Protein AF-F9ZFQ8-F1 (afdb_monomer_lite)

Secondary structure (DSSP, 8-state):
----SS--SPP-PPP--TTSGGGG-HHHHHHHHHHHHHHHHHH-TTTTT-THHHHHHHHHHTSTTSSGGGS-GGGHHHHHHH-----HHHHHT-TT-TTSTT---HHHHHHHHHHHHHHHH---HHHHHHT-HHHHHHHHTSTTHHHHHHHHHH-HHHHHHHHHHH-B-TTPPPPPPPSS-STTT------S-----SSS-SSEEE---HHHHHT-THHHHHHHHHHHHTT--EEE-SS----SHHHHTTT-HHHHHHHHHHHHHHHHHHHHTTPEEE-SSHHHHHIIIIIHHHH-TT-HHHHHHHHHEE-HHHHHHHHHHTT-S--------EEEEEE--HHHHTTT--SHHHHHHTTSTTEEEEEE-S--S-TTTTTTBHHHHHHHHHHHHHHHHHHHTT--SEEE-S-HHHHHHHHHHH-S-SSEE--HHHHHHHHTT----------------------------STTS--HHHHHHHHHHHHHHHHHHHTTTEEEETTTEEEEE--HHHHHHHHHHHHHHHT--SHHHHHHHHHHHGGGS--BSEEEEEEEE--SSHHHHHHHHHHTTT-GGGEEEEETTSPPEE-EE-TTS---BTTB--SEEEEEEE--HHHHHHHHTT--EEEEEEETTEEEEESS--HHHHHHHGGGBPP-

pLDDT: mean 89.86, std 13.85, range [22.95, 98.81]

Foldseek 3Di:
DPPDPFDPDAFDDAFDVCVDPCLLVPVSLLVLLLLQLQVCLVVVFCVLAWPLSVQSQVQLCVFPVSGSVRHDSVCNVVSLLRDQLLCCCVRPTDRQDPVHPSNDDPSVSSLSVLQSVCVVPNDDPLLCQLLQLQVCLVQCLDPPSLVVVVVLLVDLVSLVVCCVPRQQHSLDNDFRWDNQFQVVVPDFAQPFDQDDFPQAGSAAEEPCASCCRTGVVLLVNLLRLQCVLLRHGYDYQPDADHCCSSVSSNSVVVVNVVRCVRHLVSLLVCLVVRHQYEDLALSSLLSQQPVVCSNCVPPPSSVSSNVSYDYSLLNLQSCVVSVSRDLPFDDEQAEEEEEEESSNVVSVSPPRLCVVNVSQPNYHYQYDYGHLLCNSSQCSGNVRVVSSLVRNLVVLVSSPPPQGQAYEYSHLSSLVSSCSSVDDGNHYYDYSSQVVSVRNVHDRDDDDDDDDDDDDDDDDDDDDDDADDPVVADALVRCVVCVVVLVVVLVVLQVLQWDDFPDFKIKGWDAPSNLSNVLNVVCNVVVPGDSVVSVVSSVVSRVSHQPQFKIKIKMAGHDPDVVVVQVVQQVCPCQQQQKWKDWAPDDIFGWDKDPPHDQDDNRGGDRIIMTMTGHDPVSLVSLVVPTFMKIWTDTPVDTGIDRGDDPSSSVSRNVSHDDD

Radius of gyration: 28.43 Å; chains: 1; bounding box: 69×81×68 Å

Structure (mmCIF, N/CA/C/O backbone):
data_AF-F9ZFQ8-F1
#
_entry.id   AF-F9ZFQ8-F1
#
loop_
_atom_site.group_PDB
_atom_site.id
_atom_site.type_symbol
_atom_site.label_atom_id
_atom_site.label_alt_id
_atom_site.label_comp_id
_atom_site.label_asym_id
_atom_site.label_entity_id
_atom_site.label_seq_id
_atom_site.pdbx_PDB_ins_code
_atom_site.Cartn_x
_atom_site.Cartn_y
_atom_site.Cartn_z
_atom_site.occupancy
_atom_site.B_iso_or_equiv
_atom_site.auth_seq_id
_atom_site.auth_comp_id
_atom_site.auth_asym_id
_atom_site.auth_atom_id
_atom_site.pdbx_PDB_model_num
ATOM 1 N N . MET A 1 1 ? 38.641 0.923 3.100 1.00 37.28 1 MET A N 1
ATOM 2 C CA . MET A 1 1 ? 37.354 0.838 3.830 1.00 37.28 1 MET A CA 1
ATOM 3 C C . MET A 1 1 ? 36.728 -0.506 3.502 1.00 37.28 1 MET A C 1
ATOM 5 O O . MET A 1 1 ? 36.969 -0.990 2.404 1.00 37.28 1 MET A O 1
ATOM 9 N N . THR A 1 2 ? 35.998 -1.144 4.419 1.00 30.94 2 THR A N 1
ATOM 10 C CA . THR A 1 2 ? 35.294 -2.396 4.097 1.00 30.94 2 THR A CA 1
ATOM 11 C C . THR A 1 2 ? 34.069 -2.077 3.249 1.00 30.94 2 THR A C 1
ATOM 13 O O . THR A 1 2 ? 33.083 -1.581 3.793 1.00 30.94 2 THR A O 1
ATOM 16 N N . THR A 1 3 ? 34.126 -2.362 1.950 1.00 38.19 3 THR A N 1
ATOM 17 C CA . THR A 1 3 ? 32.969 -2.360 1.048 1.00 38.19 3 THR A CA 1
ATOM 18 C C . THR A 1 3 ? 31.997 -3.455 1.487 1.00 38.19 3 THR A C 1
ATOM 20 O O . THR A 1 3 ? 32.109 -4.615 1.101 1.00 38.19 3 THR A O 1
ATOM 23 N N . ARG A 1 4 ? 31.077 -3.087 2.381 1.00 46.19 4 ARG A N 1
ATOM 24 C CA . ARG A 1 4 ? 29.916 -3.898 2.745 1.00 46.19 4 ARG A CA 1
ATOM 25 C C . ARG A 1 4 ? 28.801 -3.533 1.782 1.00 46.19 4 ARG A C 1
ATOM 27 O O . ARG A 1 4 ? 28.493 -2.356 1.629 1.00 46.19 4 ARG A O 1
ATOM 34 N N . GLU A 1 5 ? 28.227 -4.530 1.130 1.00 45.94 5 GLU A N 1
ATOM 35 C CA . GLU A 1 5 ? 27.135 -4.314 0.193 1.00 45.94 5 GLU A CA 1
ATOM 36 C C . GLU A 1 5 ? 25.827 -4.051 0.956 1.00 45.94 5 GLU A C 1
ATOM 38 O O . GLU A 1 5 ? 25.293 -4.939 1.624 1.00 45.94 5 GLU A O 1
ATOM 43 N N . GLY A 1 6 ? 25.327 -2.817 0.856 1.00 54.16 6 GLY A N 1
ATOM 44 C CA . GLY A 1 6 ? 24.083 -2.376 1.484 1.00 54.16 6 GLY A CA 1
ATOM 45 C C . GLY A 1 6 ? 24.229 -1.849 2.915 1.00 54.16 6 GLY A C 1
ATOM 46 O O . GLY A 1 6 ? 25.115 -2.237 3.679 1.00 54.16 6 GLY A O 1
ATOM 47 N N . SER A 1 7 ? 23.314 -0.952 3.290 1.00 55.06 7 SER A N 1
ATOM 48 C CA . SER A 1 7 ? 23.228 -0.422 4.650 1.00 55.06 7 SER A CA 1
ATOM 49 C C . SER A 1 7 ? 22.646 -1.453 5.624 1.00 55.06 7 SER A C 1
ATOM 51 O O . SER A 1 7 ? 21.620 -2.078 5.354 1.00 55.06 7 SER A O 1
ATOM 53 N N . LEU A 1 8 ? 23.287 -1.595 6.787 1.00 64.19 8 LEU A N 1
ATOM 54 C CA . LEU A 1 8 ? 22.731 -2.281 7.964 1.00 64.19 8 LEU A CA 1
ATOM 55 C C . LEU A 1 8 ? 22.103 -1.293 8.965 1.00 64.19 8 LEU A C 1
ATOM 57 O O . LEU A 1 8 ? 21.636 -1.706 10.026 1.00 64.19 8 LEU A O 1
ATOM 61 N N . GLU A 1 9 ? 22.138 0.002 8.659 1.00 72.06 9 GLU A N 1
ATOM 62 C CA . GLU A 1 9 ? 21.615 1.072 9.503 1.00 72.06 9 GLU A CA 1
ATOM 63 C C . GLU A 1 9 ? 20.139 1.341 9.184 1.00 72.06 9 GLU A C 1
ATOM 65 O O . GLU A 1 9 ? 19.658 1.049 8.088 1.00 72.06 9 GLU A O 1
ATOM 70 N N . ALA A 1 10 ? 19.405 1.902 10.147 1.00 79.94 10 ALA A N 1
ATOM 71 C CA . ALA A 1 10 ? 18.003 2.252 9.945 1.00 79.94 10 ALA A CA 1
ATOM 72 C C . ALA A 1 10 ? 17.863 3.307 8.822 1.00 79.94 10 ALA A C 1
ATOM 74 O O . ALA A 1 10 ? 18.568 4.321 8.875 1.00 79.94 10 ALA A O 1
ATOM 75 N N . PRO A 1 11 ? 16.955 3.115 7.842 1.00 85.31 11 PRO A N 1
ATOM 76 C CA . PRO A 1 11 ? 16.725 4.090 6.782 1.00 85.31 11 PRO A CA 1
ATOM 77 C C . PRO A 1 11 ? 16.375 5.474 7.332 1.00 85.31 11 PRO A C 1
ATOM 79 O O . PRO A 1 11 ? 15.509 5.612 8.199 1.00 85.31 11 PRO A O 1
ATOM 82 N N . LYS A 1 12 ? 17.012 6.510 6.788 1.00 87.62 12 LYS A N 1
ATOM 83 C CA . LYS A 1 12 ? 16.736 7.911 7.106 1.00 87.62 12 LYS A CA 1
ATOM 84 C C . LYS A 1 12 ? 16.174 8.608 5.872 1.00 87.62 12 LYS A C 1
ATOM 86 O O . LYS A 1 12 ? 16.855 8.699 4.858 1.00 87.62 12 LYS A O 1
ATOM 91 N N . ARG A 1 13 ? 14.951 9.139 5.955 1.00 90.62 13 ARG A N 1
ATOM 92 C CA . ARG A 1 13 ? 14.435 10.067 4.934 1.00 90.62 13 ARG A CA 1
ATOM 93 C C . ARG A 1 13 ? 14.976 11.474 5.163 1.00 90.62 13 ARG A C 1
ATOM 95 O O . ARG A 1 13 ? 15.171 11.901 6.303 1.00 90.62 13 ARG A O 1
ATOM 102 N N . HIS A 1 14 ? 15.205 12.183 4.065 1.00 94.12 14 HIS A N 1
ATOM 103 C CA . HIS A 1 14 ? 15.550 13.600 4.063 1.00 94.12 14 HIS A CA 1
ATOM 104 C C . HIS A 1 14 ? 14.298 14.442 3.779 1.00 94.12 14 HIS A C 1
ATOM 106 O O . HIS A 1 14 ? 13.440 13.986 3.022 1.00 94.12 14 HIS A O 1
ATOM 112 N N . PRO A 1 15 ? 14.179 15.655 4.351 1.00 96.94 15 PRO A N 1
ATOM 113 C CA . PRO A 1 15 ? 13.127 16.586 3.964 1.00 96.94 15 PRO A CA 1
ATOM 114 C C . PRO A 1 15 ? 13.184 16.932 2.473 1.00 96.94 15 PRO A C 1
ATOM 116 O O . PRO A 1 15 ? 14.251 16.948 1.858 1.00 96.94 15 PRO A O 1
ATOM 119 N N . ILE A 1 16 ? 12.023 17.232 1.904 1.00 96.81 16 ILE A N 1
ATOM 120 C CA . ILE A 1 16 ? 11.840 17.518 0.484 1.00 96.81 16 ILE A CA 1
ATOM 121 C C . ILE A 1 16 ? 11.893 19.037 0.299 1.00 96.81 16 ILE A C 1
ATOM 123 O O . ILE A 1 16 ? 10.961 19.743 0.682 1.00 96.81 16 ILE A O 1
ATOM 127 N N . ASP A 1 17 ? 12.953 19.548 -0.329 1.00 95.62 17 ASP A N 1
ATOM 128 C CA . ASP A 1 17 ? 13.157 20.988 -0.568 1.00 95.62 17 ASP A CA 1
ATOM 129 C C . ASP A 1 17 ? 12.294 21.537 -1.729 1.00 95.62 17 ASP A C 1
ATOM 131 O O . ASP A 1 17 ? 12.764 22.185 -2.661 1.00 95.62 17 ASP A O 1
ATOM 135 N N . TRP A 1 18 ? 10.989 21.259 -1.704 1.00 97.38 18 TRP A N 1
ATOM 136 C CA . TRP A 1 18 ? 10.051 21.580 -2.790 1.00 97.38 18 TRP A CA 1
ATOM 137 C C . TRP A 1 18 ? 9.758 23.079 -2.968 1.00 97.38 18 TRP A C 1
ATOM 139 O O . TRP A 1 18 ? 9.045 23.471 -3.899 1.00 97.38 18 TRP A O 1
ATOM 149 N N . LYS A 1 19 ? 10.267 23.918 -2.059 1.00 96.44 19 LYS A N 1
ATOM 150 C CA . LYS A 1 19 ? 10.180 25.384 -2.114 1.00 96.44 19 LYS A CA 1
ATOM 151 C C . LYS A 1 19 ? 11.344 26.017 -2.873 1.00 96.44 19 LYS A C 1
ATOM 153 O O . LYS A 1 19 ? 11.194 27.132 -3.371 1.00 96.44 19 LYS A O 1
ATOM 158 N N . ASN A 1 20 ? 12.474 25.326 -2.979 1.00 96.06 20 ASN A N 1
ATOM 159 C CA . ASN A 1 20 ? 13.638 25.786 -3.717 1.00 96.06 20 ASN A CA 1
ATOM 160 C C . ASN A 1 20 ? 13.381 25.720 -5.236 1.00 96.06 20 ASN A C 1
ATOM 162 O O . ASN A 1 20 ? 12.927 24.686 -5.731 1.00 96.06 20 ASN A O 1
ATOM 166 N N . PRO A 1 21 ? 13.669 26.786 -6.007 1.00 94.06 21 PRO A N 1
ATOM 167 C CA . PRO A 1 21 ? 13.519 26.769 -7.459 1.00 94.06 21 PRO A CA 1
ATOM 168 C C . PRO A 1 21 ? 14.253 25.618 -8.170 1.00 94.06 21 PRO A C 1
ATOM 170 O O . PRO A 1 21 ? 13.716 25.101 -9.150 1.00 94.06 21 PRO A O 1
ATOM 173 N N . ASP A 1 22 ? 15.416 25.162 -7.679 1.00 95.12 22 ASP A N 1
ATOM 174 C CA . ASP A 1 22 ? 16.146 24.046 -8.314 1.00 95.12 22 ASP A CA 1
ATOM 175 C C . ASP A 1 22 ? 15.420 22.695 -8.183 1.00 95.12 22 ASP A C 1
ATOM 177 O O . ASP A 1 22 ? 15.591 21.805 -9.018 1.00 95.12 22 ASP A O 1
ATOM 181 N N . PHE A 1 23 ? 14.494 22.549 -7.229 1.00 97.00 23 PHE A N 1
ATOM 182 C CA . PHE A 1 23 ? 13.626 21.370 -7.166 1.00 97.00 23 PHE A CA 1
ATOM 183 C C . PHE A 1 23 ? 12.866 21.140 -8.484 1.00 97.00 23 PHE A C 1
ATOM 185 O O . PHE A 1 23 ? 12.627 19.991 -8.858 1.00 97.00 23 PHE A O 1
ATOM 192 N N . TYR A 1 24 ? 12.567 22.216 -9.224 1.00 97.25 24 TYR A N 1
ATOM 193 C CA . TYR A 1 24 ? 11.873 22.185 -10.516 1.00 97.25 24 TYR A CA 1
ATOM 194 C C . TYR A 1 24 ? 12.793 22.308 -11.741 1.00 97.25 24 TYR A C 1
ATOM 196 O O . TYR A 1 24 ? 12.301 22.386 -12.866 1.00 97.25 24 TYR A O 1
ATOM 204 N N . SER A 1 25 ? 14.113 22.315 -11.547 1.00 96.75 25 SER A N 1
ATOM 205 C CA . SER A 1 25 ? 15.097 22.319 -12.631 1.00 96.75 25 SER A CA 1
ATOM 206 C C . SER A 1 25 ? 15.102 20.967 -13.351 1.00 96.75 25 SER A C 1
ATOM 208 O O . SER A 1 25 ? 15.483 19.950 -12.774 1.00 96.75 25 SER A O 1
ATOM 210 N N . GLU A 1 26 ? 14.689 20.945 -14.624 1.00 94.19 26 GLU A N 1
ATOM 211 C CA . GLU A 1 26 ? 14.669 19.720 -15.444 1.00 94.19 26 GLU A CA 1
ATOM 212 C C . GLU A 1 26 ? 16.063 19.111 -15.628 1.00 94.19 26 GLU A C 1
ATOM 214 O O . GLU A 1 26 ? 16.193 17.894 -15.624 1.00 94.19 26 GLU A O 1
ATOM 219 N N . ALA A 1 27 ? 17.118 19.927 -15.719 1.00 94.25 27 ALA A N 1
ATOM 220 C CA . ALA A 1 27 ? 18.486 19.420 -15.841 1.00 94.25 27 ALA A CA 1
ATOM 221 C C . ALA A 1 27 ? 18.940 18.697 -14.556 1.00 94.25 27 ALA A C 1
ATOM 223 O O . ALA A 1 27 ? 19.447 17.579 -14.616 1.00 94.25 27 ALA A O 1
ATOM 224 N N . SER A 1 28 ? 18.683 19.311 -13.394 1.00 96.25 28 SER A N 1
ATOM 225 C CA . SER A 1 28 ? 18.955 18.748 -12.058 1.00 96.25 28 SER A CA 1
ATOM 226 C C . SER A 1 28 ? 18.083 17.513 -11.771 1.00 96.25 28 SER A C 1
ATOM 228 O O . SER A 1 28 ? 18.515 16.576 -11.100 1.00 96.25 28 SER A O 1
ATOM 230 N N . LEU A 1 29 ? 16.853 17.474 -12.297 1.00 97.25 29 LEU A N 1
ATOM 231 C CA . LEU A 1 29 ? 15.982 16.301 -12.238 1.00 97.25 29 LEU A CA 1
ATOM 232 C C . LEU A 1 29 ? 16.500 15.159 -13.121 1.00 97.25 29 LEU A C 1
ATOM 234 O O . LEU A 1 29 ? 16.605 14.039 -12.631 1.00 97.25 29 LEU A O 1
ATOM 238 N N . ASN A 1 30 ? 16.808 15.417 -14.394 1.00 95.62 30 ASN A N 1
ATOM 239 C CA . ASN A 1 30 ? 17.213 14.375 -15.339 1.00 95.62 30 ASN A CA 1
ATOM 240 C C . ASN A 1 30 ? 18.538 13.729 -14.920 1.00 95.62 30 ASN A C 1
ATOM 242 O O . ASN A 1 30 ? 18.633 12.509 -14.954 1.00 95.62 30 ASN A O 1
ATOM 246 N N . GLN A 1 31 ? 19.503 14.512 -14.428 1.00 95.88 31 GLN A N 1
ATOM 247 C CA . GLN A 1 31 ? 20.758 13.982 -13.883 1.00 95.88 31 GLN A CA 1
ATOM 248 C C . GLN A 1 31 ? 20.527 13.030 -12.693 1.00 95.88 31 GLN A C 1
ATOM 250 O O . GLN A 1 31 ? 21.185 11.997 -12.577 1.00 95.88 31 GLN A O 1
ATOM 255 N N . GLU A 1 32 ? 19.581 13.355 -11.808 1.00 97.38 32 GLU A N 1
ATOM 256 C CA . GLU A 1 32 ? 19.248 12.513 -10.653 1.00 97.38 32 GLU A CA 1
ATOM 257 C C . GLU A 1 32 ? 18.409 11.284 -11.049 1.00 97.38 32 GLU A C 1
ATOM 259 O O . GLU A 1 32 ? 18.603 10.204 -10.488 1.00 97.38 32 GLU A O 1
ATOM 264 N N . LEU A 1 33 ? 17.524 11.417 -12.048 1.00 98.00 33 LEU A N 1
ATOM 265 C CA . LEU A 1 33 ? 16.835 10.289 -12.683 1.00 98.00 33 LEU A CA 1
ATOM 266 C C . LEU A 1 33 ? 17.844 9.318 -13.291 1.00 98.00 33 LEU A C 1
ATOM 268 O O . LEU A 1 33 ? 17.773 8.138 -12.970 1.00 98.00 33 LEU A O 1
ATOM 272 N N . GLU A 1 34 ? 18.805 9.803 -14.082 1.00 96.12 34 GLU A N 1
ATOM 273 C CA . GLU A 1 34 ? 19.868 8.976 -14.660 1.00 96.12 34 GLU A CA 1
ATOM 274 C C . GLU A 1 34 ? 20.639 8.229 -13.571 1.00 96.12 34 GLU A C 1
ATOM 276 O O . GLU A 1 34 ? 20.691 7.000 -13.575 1.00 96.12 34 GLU A O 1
ATOM 281 N N . ARG A 1 35 ? 21.158 8.958 -12.574 1.00 96.81 35 ARG A N 1
ATOM 282 C CA . ARG A 1 35 ? 21.926 8.379 -11.467 1.00 96.81 35 ARG A CA 1
ATOM 283 C C . ARG A 1 35 ? 21.159 7.280 -10.725 1.00 96.81 35 ARG A C 1
ATOM 285 O O . ARG A 1 35 ? 21.715 6.224 -10.438 1.00 96.81 35 ARG A O 1
ATOM 292 N N . VAL A 1 36 ? 19.894 7.517 -10.376 1.00 97.50 36 VAL A N 1
ATOM 293 C CA . VAL A 1 36 ? 19.091 6.537 -9.628 1.00 97.50 36 VAL A CA 1
ATOM 294 C C . VAL A 1 36 ? 18.648 5.373 -10.514 1.00 97.50 36 VAL A C 1
ATOM 296 O O . VAL A 1 36 ? 18.600 4.241 -10.033 1.00 97.50 36 VAL A O 1
ATOM 299 N N . PHE A 1 37 ? 18.334 5.616 -11.785 1.00 97.25 37 PHE A N 1
ATOM 300 C CA . PHE A 1 37 ? 17.927 4.579 -12.732 1.00 97.25 37 PHE A CA 1
ATOM 301 C C . PHE A 1 37 ? 19.069 3.617 -13.063 1.00 97.25 37 PHE A C 1
ATOM 303 O O . PHE A 1 37 ? 18.832 2.411 -13.071 1.00 97.25 37 PHE A O 1
ATOM 310 N N . ASP A 1 38 ? 20.290 4.125 -13.228 1.00 92.00 38 ASP A N 1
ATOM 311 C CA . ASP A 1 38 ? 21.506 3.338 -13.464 1.00 92.00 38 ASP A CA 1
ATOM 312 C C . ASP A 1 38 ? 21.767 2.370 -12.299 1.00 92.00 38 ASP A C 1
ATOM 314 O O . ASP A 1 38 ? 21.815 1.148 -12.461 1.00 92.00 38 ASP A O 1
ATOM 318 N N . ILE A 1 39 ? 21.762 2.895 -11.071 1.00 92.12 39 ILE A N 1
ATOM 319 C CA . ILE A 1 39 ? 21.941 2.085 -9.861 1.00 92.12 39 ILE A CA 1
ATOM 320 C C . ILE A 1 39 ? 20.784 1.084 -9.667 1.00 92.12 39 ILE A C 1
ATOM 322 O O . ILE A 1 39 ? 21.000 -0.063 -9.259 1.00 92.12 39 ILE A O 1
ATOM 326 N N . CYS A 1 40 ? 19.542 1.474 -9.978 1.00 92.81 40 CYS A N 1
ATOM 327 C CA . CYS A 1 40 ? 18.408 0.546 -9.952 1.00 92.81 40 CYS A CA 1
ATOM 328 C C . CYS A 1 40 ? 18.560 -0.573 -10.993 1.00 92.81 40 CYS A C 1
ATOM 330 O O . CYS A 1 40 ? 18.197 -1.712 -10.691 1.00 92.81 40 CYS A O 1
ATOM 332 N N . HIS A 1 41 ? 19.094 -0.271 -12.179 1.00 89.56 41 HIS A N 1
ATOM 333 C CA . HIS A 1 41 ? 19.340 -1.229 -13.254 1.00 89.56 41 HIS A CA 1
ATOM 334 C C . HIS A 1 41 ? 20.455 -2.220 -12.909 1.00 89.56 41 HIS A C 1
ATOM 336 O O . HIS A 1 41 ? 20.283 -3.416 -13.138 1.00 89.56 41 HIS A O 1
ATOM 342 N N . GLY A 1 42 ? 21.548 -1.765 -12.292 1.00 82.38 42 GLY A N 1
ATOM 343 C CA . GLY A 1 42 ? 22.602 -2.660 -11.802 1.00 82.38 42 GLY A CA 1
ATOM 344 C C . GLY A 1 42 ? 22.118 -3.607 -10.694 1.00 82.38 42 GLY A C 1
ATOM 345 O O . GLY A 1 42 ? 22.560 -4.749 -10.609 1.00 82.38 42 GLY A O 1
ATOM 346 N N . CYS A 1 43 ? 21.172 -3.164 -9.857 1.00 86.31 43 CYS A N 1
ATOM 347 C CA . CYS A 1 43 ? 20.675 -3.945 -8.719 1.00 86.31 43 CYS A CA 1
ATOM 348 C C . CYS A 1 43 ? 19.494 -4.881 -9.047 1.00 86.31 43 CYS A C 1
ATOM 350 O O . CYS A 1 43 ? 19.399 -5.977 -8.497 1.00 86.31 43 CYS A O 1
ATOM 352 N N . ARG A 1 44 ? 18.529 -4.417 -9.854 1.00 89.38 44 ARG A N 1
ATOM 353 C CA . ARG A 1 44 ? 17.232 -5.043 -10.223 1.00 89.38 44 ARG A CA 1
ATOM 354 C C . ARG A 1 44 ? 16.335 -5.601 -9.101 1.00 89.38 44 ARG A C 1
ATOM 356 O O . ARG A 1 44 ? 15.198 -5.992 -9.367 1.00 89.38 44 ARG A O 1
ATOM 363 N N . ARG A 1 45 ? 16.753 -5.562 -7.829 1.00 86.56 45 ARG A N 1
ATOM 364 C CA . ARG A 1 45 ? 16.070 -6.169 -6.663 1.00 86.56 45 ARG A CA 1
ATOM 365 C C . ARG A 1 45 ? 14.598 -5.772 -6.489 1.00 86.56 45 ARG A C 1
ATOM 367 O O . ARG A 1 45 ? 13.817 -6.533 -5.922 1.00 86.56 45 ARG A O 1
ATOM 374 N N . CYS A 1 46 ? 14.204 -4.594 -6.970 1.00 89.75 46 CYS A N 1
ATOM 375 C CA . CYS A 1 46 ? 12.837 -4.085 -6.854 1.00 89.75 46 CYS A CA 1
ATOM 376 C C . CYS A 1 46 ? 11.874 -4.546 -7.971 1.00 89.75 46 CYS A C 1
ATOM 378 O O . CYS A 1 46 ? 10.703 -4.171 -7.923 1.00 89.75 46 CYS A O 1
ATOM 380 N N . VAL A 1 47 ? 12.315 -5.370 -8.938 1.00 87.00 47 VAL A N 1
ATOM 381 C CA . VAL A 1 47 ? 11.521 -5.791 -10.119 1.00 87.00 47 VAL A CA 1
ATOM 382 C C . VAL A 1 47 ? 10.111 -6.300 -9.780 1.00 87.00 47 VAL A C 1
ATOM 384 O O . VAL A 1 47 ? 9.147 -5.945 -10.448 1.00 87.00 47 VAL A O 1
ATOM 387 N N . ASN A 1 48 ? 9.959 -7.059 -8.691 1.00 83.88 48 ASN A N 1
ATOM 388 C CA . ASN A 1 48 ? 8.694 -7.700 -8.313 1.00 83.88 48 ASN A CA 1
ATOM 389 C C . ASN A 1 48 ? 7.785 -6.852 -7.392 1.00 83.88 48 ASN A C 1
ATOM 391 O O . ASN A 1 48 ? 6.800 -7.379 -6.867 1.00 83.88 48 ASN A O 1
ATOM 395 N N . LEU A 1 49 ? 8.103 -5.570 -7.157 1.00 85.38 49 LEU A N 1
ATOM 396 C CA . LEU A 1 49 ? 7.325 -4.691 -6.267 1.00 85.38 49 LEU A CA 1
ATOM 397 C C . LEU A 1 49 ? 6.139 -3.996 -6.945 1.00 85.38 49 LEU A C 1
ATOM 399 O O . LEU A 1 49 ? 5.048 -3.955 -6.378 1.00 85.38 49 LEU A O 1
ATOM 403 N N . CYS A 1 50 ? 6.372 -3.391 -8.109 1.00 90.69 50 CYS A N 1
ATOM 404 C CA . CYS A 1 50 ? 5.404 -2.583 -8.851 1.00 90.69 50 CYS A CA 1
ATOM 405 C C . CYS A 1 50 ? 5.844 -2.446 -10.314 1.00 90.69 50 CYS A C 1
ATOM 407 O O . CYS A 1 50 ? 6.989 -2.740 -10.643 1.00 90.69 50 CYS A O 1
ATOM 409 N N . THR A 1 51 ? 4.975 -1.939 -11.190 1.00 91.62 51 THR A N 1
ATOM 410 C CA . THR A 1 51 ? 5.245 -1.808 -12.636 1.00 91.62 51 THR A CA 1
ATOM 411 C C . THR A 1 51 ? 6.305 -0.777 -13.031 1.00 91.62 51 THR A C 1
ATOM 413 O O . THR A 1 51 ? 6.708 -0.764 -14.190 1.00 91.62 51 THR A O 1
ATOM 416 N N . ALA A 1 52 ? 6.766 0.085 -12.118 1.00 94.94 52 ALA A N 1
ATOM 417 C CA . ALA A 1 52 ? 7.800 1.072 -12.439 1.00 94.94 52 ALA A CA 1
ATOM 418 C C . ALA A 1 52 ? 9.162 0.410 -12.724 1.00 94.94 52 ALA A C 1
ATOM 420 O O . ALA A 1 52 ? 9.827 0.777 -13.687 1.00 94.94 52 ALA A O 1
ATOM 421 N N . PHE A 1 53 ? 9.555 -0.591 -11.927 1.00 95.50 53 PHE A N 1
ATOM 422 C CA . PHE A 1 53 ? 10.861 -1.246 -12.063 1.00 95.50 53 PHE A CA 1
ATOM 423 C C . PHE A 1 53 ? 10.968 -2.169 -13.287 1.00 95.50 53 PHE A C 1
ATOM 425 O O . PHE A 1 53 ? 11.943 -2.011 -14.013 1.00 95.50 53 PHE A O 1
ATOM 432 N N . PRO A 1 54 ? 9.994 -3.055 -13.597 1.00 93.75 54 PRO A N 1
ATOM 433 C CA . PRO A 1 54 ? 9.968 -3.773 -14.866 1.00 93.75 54 PRO A CA 1
ATOM 434 C C . PRO A 1 54 ? 10.075 -2.817 -16.047 1.00 93.75 54 PRO A C 1
ATOM 436 O O . PRO A 1 54 ? 10.997 -2.972 -16.832 1.00 93.75 54 PRO A O 1
ATOM 439 N N . ARG A 1 55 ? 9.257 -1.746 -16.099 1.00 94.94 55 ARG A N 1
ATOM 440 C CA . ARG A 1 55 ? 9.342 -0.813 -17.229 1.00 94.94 55 ARG A CA 1
ATOM 441 C C . ARG A 1 55 ? 10.707 -0.135 -17.321 1.00 94.94 55 ARG A C 1
ATOM 443 O O . ARG A 1 55 ? 11.217 0.006 -18.421 1.00 94.94 55 ARG A O 1
ATOM 450 N N . LEU A 1 56 ? 11.314 0.251 -16.198 1.00 95.50 56 LEU A N 1
ATOM 451 C CA . LEU A 1 56 ? 12.675 0.791 -16.197 1.00 95.50 56 LEU A CA 1
ATOM 452 C C . LEU A 1 56 ? 13.689 -0.197 -16.792 1.00 95.50 56 LEU A C 1
ATOM 454 O O . LEU A 1 56 ? 14.552 0.210 -17.561 1.00 95.50 56 LEU A O 1
ATOM 458 N N . PHE A 1 57 ? 13.597 -1.480 -16.444 1.00 93.56 57 PHE A N 1
ATOM 459 C CA . PHE A 1 57 ? 14.528 -2.490 -16.943 1.00 93.56 57 PHE A CA 1
ATOM 460 C C . PHE A 1 57 ? 14.257 -2.830 -18.408 1.00 93.56 57 PHE A C 1
ATOM 462 O O . PHE A 1 57 ? 15.210 -2.850 -19.175 1.00 93.56 57 PHE A O 1
ATOM 469 N N . ASP A 1 58 ? 12.990 -2.950 -18.817 1.00 93.00 58 ASP A N 1
ATOM 470 C CA . ASP A 1 58 ? 12.593 -3.108 -20.221 1.00 93.00 58 ASP A CA 1
ATOM 471 C C . ASP A 1 58 ? 13.155 -1.959 -21.078 1.00 93.00 58 ASP A C 1
ATOM 473 O O . ASP A 1 58 ? 13.777 -2.206 -22.101 1.00 93.00 58 ASP A O 1
ATOM 477 N N . LEU A 1 59 ? 13.018 -0.697 -20.638 1.00 93.00 59 LEU A N 1
ATOM 478 C CA . LEU A 1 59 ? 13.537 0.473 -21.365 1.00 93.00 59 LEU A CA 1
ATOM 479 C C . LEU A 1 59 ? 15.046 0.410 -21.638 1.00 93.00 59 LEU A C 1
ATOM 481 O O . LEU A 1 59 ? 15.489 0.913 -22.670 1.00 93.00 59 LEU A O 1
ATOM 485 N N . ILE A 1 60 ? 15.816 -0.149 -20.703 1.00 88.88 60 ILE A N 1
ATOM 486 C CA . ILE A 1 60 ? 17.278 -0.220 -20.782 1.00 88.88 60 ILE A CA 1
ATOM 487 C C . ILE A 1 60 ? 17.723 -1.483 -21.536 1.00 88.88 60 ILE A C 1
ATOM 489 O O . ILE A 1 60 ? 18.612 -1.403 -22.376 1.00 88.88 60 ILE A O 1
ATOM 493 N N . ASP A 1 61 ? 17.060 -2.619 -21.309 1.00 87.62 61 ASP A N 1
ATOM 494 C CA . ASP A 1 61 ? 17.311 -3.874 -22.031 1.00 87.62 61 ASP A CA 1
ATOM 495 C C . ASP A 1 61 ? 16.911 -3.769 -23.522 1.00 87.62 61 ASP A C 1
ATOM 497 O O . ASP A 1 61 ? 17.512 -4.424 -24.371 1.00 87.62 61 ASP A O 1
ATOM 501 N N . GLU A 1 62 ? 15.924 -2.923 -23.856 1.00 88.88 62 GLU A N 1
ATOM 502 C CA . GLU A 1 62 ? 15.531 -2.536 -25.225 1.00 88.88 62 GLU A CA 1
ATOM 503 C C . GLU A 1 62 ? 16.476 -1.491 -25.866 1.00 88.88 62 GLU A C 1
ATOM 505 O O . GLU A 1 62 ? 16.289 -1.136 -27.035 1.00 88.88 62 GLU A O 1
ATOM 510 N N . SER A 1 63 ? 17.441 -0.928 -25.125 1.00 87.56 63 SER A N 1
ATOM 511 C CA . SER A 1 63 ? 18.288 0.171 -25.611 1.00 87.56 63 SER A CA 1
ATOM 512 C C . SER A 1 63 ? 19.358 -0.313 -26.599 1.00 87.56 63 SER A C 1
ATOM 514 O O . SER A 1 63 ? 19.773 -1.470 -26.597 1.00 87.56 63 SER A O 1
ATOM 516 N N . THR A 1 64 ? 19.859 0.589 -27.450 1.00 82.25 64 THR A N 1
ATOM 517 C CA . THR A 1 64 ? 20.897 0.264 -28.450 1.00 82.25 64 THR A CA 1
ATOM 518 C C . THR A 1 64 ? 22.240 -0.146 -27.842 1.00 82.25 64 THR A C 1
ATOM 520 O O . THR A 1 64 ? 23.078 -0.701 -28.552 1.00 82.25 64 THR A O 1
ATOM 523 N N . THR A 1 65 ? 22.460 0.138 -26.557 1.00 80.88 65 THR A N 1
ATOM 524 C CA . THR A 1 65 ? 23.680 -0.200 -25.815 1.00 80.88 65 THR A CA 1
ATOM 525 C C . THR A 1 65 ? 23.460 -1.291 -24.766 1.00 80.88 65 THR A C 1
ATOM 527 O O . THR A 1 65 ? 24.445 -1.813 -24.252 1.00 80.88 65 THR A O 1
ATOM 530 N N . GLY A 1 66 ? 22.206 -1.624 -24.434 1.00 80.50 66 GLY A N 1
ATOM 531 C CA . GLY A 1 66 ? 21.853 -2.419 -23.250 1.00 80.50 66 GLY A CA 1
ATOM 532 C C . GLY A 1 66 ? 22.079 -1.686 -21.919 1.00 80.50 66 GLY A C 1
ATOM 533 O O . GLY A 1 66 ? 21.929 -2.282 -20.859 1.00 80.50 66 GLY A O 1
ATOM 534 N N . GLU A 1 67 ? 22.448 -0.403 -21.977 1.00 84.94 67 GLU A N 1
ATOM 535 C CA . GLU A 1 67 ? 22.814 0.449 -20.844 1.00 84.94 67 GLU A CA 1
ATOM 536 C C . GLU A 1 67 ? 21.944 1.714 -20.840 1.00 84.94 67 GLU A C 1
ATOM 538 O O . GLU A 1 67 ? 21.331 2.079 -21.854 1.00 84.94 67 GLU A O 1
ATOM 543 N N . LEU A 1 68 ? 21.875 2.416 -19.702 1.00 84.62 68 LEU A N 1
ATOM 544 C CA . LEU A 1 68 ? 20.978 3.570 -19.548 1.00 84.62 68 LEU A CA 1
ATOM 545 C C . LEU A 1 68 ? 21.285 4.710 -20.536 1.00 84.62 68 LEU A C 1
ATOM 547 O O . LEU A 1 68 ? 20.378 5.418 -20.966 1.00 84.62 68 LEU A O 1
ATOM 551 N N . ASN A 1 69 ? 22.545 4.848 -20.953 1.00 85.75 69 ASN A N 1
ATOM 552 C CA . ASN A 1 69 ? 22.977 5.845 -21.937 1.00 85.75 69 ASN A CA 1
ATOM 553 C C . ASN A 1 69 ? 22.376 5.653 -23.347 1.00 85.75 69 ASN A C 1
ATOM 555 O O . ASN A 1 69 ? 22.449 6.573 -24.160 1.00 85.75 69 ASN A O 1
ATOM 559 N N . GLY A 1 70 ? 21.792 4.485 -23.645 1.00 85.00 70 GLY A N 1
ATOM 560 C CA . GLY A 1 70 ? 21.069 4.213 -24.888 1.00 85.00 70 GLY A CA 1
ATOM 561 C C . GLY A 1 70 ? 19.578 4.566 -24.827 1.00 85.00 70 GLY A C 1
ATOM 562 O O . GLY A 1 70 ? 18.876 4.411 -25.827 1.00 85.00 70 GLY A O 1
ATOM 563 N N . VAL A 1 71 ? 19.072 5.012 -23.671 1.00 91.19 71 VAL A N 1
ATOM 564 C CA . VAL A 1 71 ? 17.653 5.326 -23.453 1.00 91.19 71 VAL A CA 1
ATOM 565 C C . VAL A 1 71 ? 17.388 6.812 -23.687 1.00 91.19 71 VAL A C 1
ATOM 567 O O . VAL A 1 71 ? 18.030 7.677 -23.097 1.00 91.19 71 VAL A O 1
ATOM 570 N N . ASP A 1 72 ? 16.386 7.128 -24.510 1.00 92.69 72 ASP A N 1
ATOM 571 C CA . ASP A 1 72 ? 15.869 8.495 -24.628 1.00 92.69 72 ASP A CA 1
ATOM 572 C C . ASP A 1 72 ? 15.269 8.951 -23.284 1.00 92.69 72 ASP A C 1
ATOM 574 O O . ASP A 1 72 ? 14.306 8.351 -22.797 1.00 92.69 72 ASP A O 1
ATOM 578 N N . GLN A 1 73 ? 15.795 10.042 -22.713 1.00 91.12 73 GLN A N 1
ATOM 579 C CA . GLN A 1 73 ? 15.306 10.655 -21.470 1.00 91.12 73 GLN A CA 1
ATOM 580 C C . GLN A 1 73 ? 13.791 10.934 -21.493 1.00 91.12 73 GLN A C 1
ATOM 582 O O . GLN A 1 73 ? 13.139 10.883 -20.450 1.00 91.12 73 GLN A O 1
ATOM 587 N N . ASN A 1 74 ? 13.184 11.172 -22.664 1.00 91.19 74 ASN A N 1
ATOM 588 C CA . ASN A 1 74 ? 11.731 11.344 -22.779 1.00 91.19 74 ASN A CA 1
ATOM 589 C C . ASN A 1 74 ? 10.944 10.087 -22.356 1.00 91.19 74 ASN A C 1
ATOM 591 O O . ASN A 1 74 ? 9.804 10.202 -21.902 1.00 91.19 74 ASN A O 1
ATOM 595 N N . ARG A 1 75 ? 11.543 8.891 -22.441 1.00 94.38 75 ARG A N 1
ATOM 596 C CA . ARG A 1 75 ? 10.933 7.627 -21.993 1.00 94.38 75 ARG A CA 1
ATOM 597 C C . ARG A 1 75 ? 10.998 7.438 -20.474 1.00 94.38 75 ARG A C 1
ATOM 599 O O . ARG A 1 75 ? 10.245 6.629 -19.939 1.00 94.38 75 ARG A O 1
ATOM 606 N N . PHE A 1 76 ? 11.788 8.226 -19.734 1.00 95.12 76 PHE A N 1
ATOM 607 C CA . PHE A 1 76 ? 11.796 8.177 -18.261 1.00 95.12 76 PHE A CA 1
ATOM 608 C C . PHE A 1 76 ? 10.412 8.472 -17.662 1.00 95.12 76 PHE A C 1
ATOM 610 O O . PHE A 1 76 ? 10.052 7.923 -16.618 1.00 95.12 76 PHE A O 1
ATOM 617 N N . TRP A 1 77 ? 9.590 9.273 -18.348 1.00 94.31 77 TRP A N 1
ATOM 618 C CA . TRP A 1 77 ? 8.212 9.541 -17.939 1.00 94.31 77 TRP A CA 1
ATOM 619 C C . TRP A 1 77 ? 7.333 8.281 -17.895 1.00 94.31 77 TRP A C 1
ATOM 621 O O . TRP A 1 77 ? 6.427 8.221 -17.066 1.00 94.31 77 TRP A O 1
ATOM 631 N N . GLU A 1 78 ? 7.637 7.246 -18.691 1.00 94.25 78 GLU A N 1
ATOM 632 C CA . GLU A 1 78 ? 6.953 5.945 -18.633 1.00 94.25 78 GLU A CA 1
ATOM 633 C C . GLU A 1 78 ? 7.168 5.238 -17.279 1.00 94.25 78 GLU A C 1
ATOM 635 O O . GLU A 1 78 ? 6.281 4.538 -16.791 1.00 94.25 78 GLU A O 1
ATOM 640 N N . VAL A 1 79 ? 8.328 5.446 -16.644 1.00 96.31 79 VAL A N 1
ATOM 641 C CA . VAL A 1 79 ? 8.654 4.934 -15.300 1.00 96.31 79 VAL A CA 1
ATOM 642 C C . VAL A 1 79 ? 8.001 5.805 -14.225 1.00 96.31 79 VAL A C 1
ATOM 644 O O . VAL A 1 79 ? 7.372 5.285 -13.299 1.00 96.31 79 VAL A O 1
ATOM 647 N N . VAL A 1 80 ? 8.091 7.132 -14.373 1.00 95.75 80 VAL A N 1
ATOM 648 C CA . VAL A 1 80 ? 7.521 8.117 -13.434 1.00 95.75 80 VAL A CA 1
ATOM 649 C C . VAL A 1 80 ? 6.004 7.975 -13.309 1.00 95.75 80 VAL A C 1
ATOM 651 O O . VAL A 1 80 ? 5.473 8.000 -12.196 1.00 95.75 80 VAL A O 1
ATOM 654 N N . ASP A 1 81 ? 5.288 7.792 -14.419 1.00 91.19 81 ASP A N 1
ATOM 655 C CA . ASP A 1 81 ? 3.827 7.645 -14.413 1.00 91.19 81 ASP A CA 1
ATOM 656 C C . ASP A 1 81 ? 3.372 6.294 -13.831 1.00 91.19 81 ASP A C 1
ATOM 658 O O . ASP A 1 81 ? 2.281 6.205 -13.267 1.00 91.19 81 ASP A O 1
ATOM 662 N N . ARG A 1 82 ? 4.231 5.265 -13.883 1.00 92.56 82 ARG A N 1
ATOM 663 C CA . ARG A 1 82 ? 4.008 3.944 -13.267 1.00 92.56 82 ARG A CA 1
ATOM 664 C C . ARG A 1 82 ? 4.389 3.872 -11.788 1.00 92.56 82 ARG A C 1
ATOM 666 O O . ARG A 1 82 ? 4.045 2.887 -11.133 1.00 92.56 82 ARG A O 1
ATOM 673 N N . CYS A 1 83 ? 5.091 4.870 -11.251 1.00 93.38 83 CYS A N 1
ATOM 674 C CA . CYS A 1 83 ? 5.297 4.985 -9.813 1.00 93.38 83 CYS A CA 1
ATOM 675 C C . CYS A 1 83 ? 4.091 5.654 -9.150 1.00 93.38 83 CYS A C 1
ATOM 677 O O . CYS A 1 83 ? 3.624 6.703 -9.593 1.00 93.38 83 CYS A O 1
ATOM 679 N N . TYR A 1 84 ? 3.645 5.072 -8.044 1.00 89.44 84 TYR A N 1
ATOM 680 C CA . TYR A 1 84 ? 2.496 5.526 -7.270 1.00 89.44 84 TYR A CA 1
ATOM 681 C C . TYR A 1 84 ? 2.822 5.815 -5.793 1.00 89.44 84 TYR A C 1
ATOM 683 O O . TYR A 1 84 ? 1.986 5.678 -4.913 1.00 89.44 84 TYR A O 1
ATOM 691 N N . LEU A 1 85 ? 4.071 6.199 -5.503 1.00 94.12 85 LEU A N 1
ATOM 692 C CA . LEU A 1 85 ? 4.494 6.746 -4.199 1.00 94.12 85 LEU A CA 1
ATOM 693 C C . LEU A 1 85 ? 4.181 5.871 -2.961 1.00 94.12 85 LEU A C 1
ATOM 695 O O . LEU A 1 85 ? 4.161 6.360 -1.843 1.00 94.12 85 LEU A O 1
ATOM 699 N N . CYS A 1 86 ? 3.993 4.557 -3.126 1.00 92.69 86 CYS A N 1
ATOM 700 C CA . CYS A 1 86 ? 3.652 3.664 -2.009 1.00 92.69 86 CYS A CA 1
ATOM 701 C C . CYS A 1 86 ? 4.799 3.356 -1.027 1.00 92.69 86 CYS A C 1
ATOM 703 O O . CYS A 1 86 ? 4.626 2.498 -0.162 1.00 92.69 86 CYS A O 1
ATOM 705 N N . ASP A 1 87 ? 5.976 3.958 -1.225 1.00 94.06 87 ASP A N 1
ATOM 706 C CA . ASP A 1 87 ? 7.204 3.890 -0.413 1.00 94.06 87 ASP A CA 1
ATOM 707 C C . ASP A 1 87 ? 7.801 2.517 -0.063 1.00 94.06 87 ASP A C 1
ATOM 709 O O . ASP A 1 87 ? 8.895 2.438 0.498 1.00 94.06 87 ASP A O 1
ATOM 713 N N . MET A 1 88 ? 7.169 1.413 -0.461 1.00 92.50 88 MET A N 1
ATOM 714 C CA . MET A 1 88 ? 7.625 0.058 -0.134 1.00 92.50 88 MET A CA 1
ATOM 715 C C . MET A 1 88 ? 9.047 -0.249 -0.630 1.00 92.50 88 MET A C 1
ATOM 717 O O . MET A 1 88 ? 9.777 -0.982 0.042 1.00 92.50 88 MET A O 1
ATOM 721 N N . CYS A 1 89 ? 9.463 0.303 -1.778 1.00 93.38 89 CYS A N 1
ATOM 722 C CA . CYS A 1 89 ? 10.821 0.111 -2.297 1.00 93.38 89 CYS A CA 1
ATOM 723 C C . CYS A 1 89 ? 11.877 0.779 -1.406 1.00 93.38 89 CYS A C 1
ATOM 725 O O . CYS A 1 89 ? 12.898 0.150 -1.134 1.00 93.38 89 CYS A O 1
ATOM 727 N N . PHE A 1 90 ? 11.602 1.981 -0.889 1.00 94.12 90 PHE A N 1
ATOM 728 C CA . PHE A 1 90 ? 12.446 2.656 0.096 1.00 94.12 90 PHE A CA 1
ATOM 729 C C . PHE A 1 90 ? 12.444 1.892 1.427 1.00 94.12 90 PHE A C 1
ATOM 731 O O . PHE A 1 90 ? 13.490 1.480 1.914 1.00 94.12 90 PHE A O 1
ATOM 738 N N . MET A 1 91 ? 11.260 1.631 1.988 1.00 88.56 91 MET A N 1
ATOM 739 C CA . MET A 1 91 ? 11.139 1.121 3.358 1.00 88.56 91 MET A CA 1
ATOM 740 C C . MET A 1 91 ? 11.555 -0.343 3.548 1.00 88.56 91 MET A C 1
ATOM 742 O O . MET A 1 91 ? 11.893 -0.719 4.667 1.00 88.56 91 MET A O 1
ATOM 746 N N . THR A 1 92 ? 11.478 -1.196 2.513 1.00 82.56 92 THR A N 1
ATOM 747 C CA . THR A 1 92 ? 11.564 -2.662 2.717 1.00 82.56 92 THR A CA 1
ATOM 748 C C . THR A 1 92 ? 12.455 -3.450 1.758 1.00 82.56 92 THR A C 1
ATOM 750 O O . THR A 1 92 ? 12.669 -4.637 2.008 1.00 82.56 92 THR A O 1
ATOM 753 N N . LYS A 1 93 ? 12.966 -2.863 0.663 1.00 85.50 93 LYS A N 1
ATOM 754 C CA . LYS A 1 93 ? 13.736 -3.631 -0.343 1.00 85.50 93 LYS A CA 1
ATOM 755 C C . LYS A 1 93 ? 15.024 -2.977 -0.841 1.00 85.50 93 LYS A C 1
ATOM 757 O O . LYS A 1 93 ? 15.955 -3.718 -1.149 1.00 85.50 93 LYS A O 1
ATOM 762 N N . CYS A 1 94 ? 15.107 -1.651 -0.944 1.00 90.38 94 CYS A N 1
ATOM 763 C CA . CYS A 1 94 ? 16.315 -0.975 -1.416 1.00 90.38 94 CYS A CA 1
ATOM 764 C C . CYS A 1 94 ? 17.411 -0.996 -0.327 1.00 90.38 94 CYS A C 1
ATOM 766 O O . CYS A 1 94 ? 17.211 -0.416 0.737 1.00 90.38 94 CYS A O 1
ATOM 768 N N . PRO A 1 95 ? 18.583 -1.619 -0.566 1.00 88.38 95 PRO A N 1
ATOM 769 C CA . PRO A 1 95 ? 19.680 -1.643 0.406 1.00 88.38 95 PRO A CA 1
ATOM 770 C C . PRO A 1 95 ? 20.526 -0.355 0.394 1.00 88.38 95 PRO A C 1
ATOM 772 O O . PRO A 1 95 ? 21.451 -0.220 1.194 1.00 88.38 95 PRO A O 1
ATOM 775 N N . TYR A 1 96 ? 20.225 0.576 -0.517 1.00 92.00 96 TYR A N 1
ATOM 776 C CA . TYR A 1 96 ? 21.022 1.767 -0.827 1.00 92.00 96 TYR A CA 1
ATOM 777 C C . TYR A 1 96 ? 20.315 3.086 -0.463 1.00 92.00 96 TYR A C 1
ATOM 779 O O . TYR A 1 96 ? 20.679 4.158 -0.952 1.00 92.00 96 TYR A O 1
ATOM 787 N N . VAL A 1 97 ? 19.287 3.002 0.383 1.00 93.94 97 VAL A N 1
ATOM 788 C CA . VAL A 1 97 ? 18.629 4.157 1.009 1.00 93.94 97 VAL A CA 1
ATOM 789 C C . VAL A 1 97 ? 19.585 4.881 1.970 1.00 93.94 97 VAL A C 1
ATOM 791 O O . VAL A 1 97 ? 20.526 4.257 2.474 1.00 93.94 97 VAL A O 1
ATOM 794 N N . PRO A 1 98 ? 19.374 6.175 2.270 1.00 91.75 98 PRO A N 1
ATOM 795 C CA . PRO A 1 98 ? 20.230 6.899 3.204 1.00 91.75 98 PRO A CA 1
ATOM 796 C C . PRO A 1 98 ? 20.185 6.221 4.588 1.00 91.75 98 PRO A C 1
ATOM 798 O O . PRO A 1 98 ? 19.114 5.763 4.998 1.00 91.75 98 PRO A O 1
ATOM 801 N N . PRO A 1 99 ? 21.305 6.129 5.328 1.00 90.00 99 PRO A N 1
ATOM 802 C CA . PRO A 1 99 ? 22.568 6.853 5.137 1.00 90.00 99 PRO A CA 1
ATOM 803 C C . PRO A 1 99 ? 23.580 6.215 4.160 1.00 90.00 99 PRO A C 1
ATOM 805 O O . PRO A 1 99 ? 24.732 6.643 4.140 1.00 90.00 99 PRO A O 1
ATOM 808 N N . HIS A 1 100 ? 23.202 5.216 3.349 1.00 90.69 100 HIS A N 1
ATOM 809 C CA . HIS A 1 100 ? 24.096 4.671 2.317 1.00 90.69 100 HIS A CA 1
ATOM 810 C C . HIS A 1 100 ? 24.585 5.774 1.361 1.00 90.69 100 HIS A C 1
ATOM 812 O O . HIS A 1 100 ? 23.805 6.638 0.966 1.00 90.69 100 HIS A O 1
ATOM 818 N N . GLU A 1 101 ? 25.848 5.707 0.927 1.00 87.31 101 GLU A N 1
ATOM 819 C CA . GLU A 1 101 ? 26.490 6.729 0.077 1.00 87.31 101 GLU A CA 1
ATOM 820 C C . GLU A 1 101 ? 25.755 6.996 -1.250 1.00 87.31 101 GLU A C 1
ATOM 822 O O . GLU A 1 101 ? 25.785 8.107 -1.771 1.00 87.31 101 GLU A O 1
ATOM 827 N N . TRP A 1 102 ? 25.042 5.997 -1.777 1.00 90.44 102 TRP A N 1
ATOM 828 C CA . TRP A 1 102 ? 24.229 6.124 -2.995 1.00 90.44 102 TRP A CA 1
ATOM 829 C C . TRP A 1 102 ? 22.880 6.829 -2.778 1.00 90.44 102 TRP A C 1
ATOM 831 O O . TRP A 1 102 ? 22.232 7.182 -3.762 1.00 90.44 102 TRP A O 1
ATOM 841 N N . ASN A 1 103 ? 22.465 7.057 -1.527 1.00 93.00 103 ASN A N 1
ATOM 842 C CA . ASN A 1 103 ? 21.404 7.992 -1.146 1.00 93.00 103 ASN A CA 1
ATOM 843 C C . ASN A 1 103 ? 20.111 7.872 -1.989 1.00 93.00 103 ASN A C 1
ATOM 845 O O . ASN A 1 103 ? 19.627 8.860 -2.543 1.00 93.00 103 ASN A O 1
ATOM 849 N N . ILE A 1 104 ? 19.582 6.654 -2.168 1.00 95.31 104 ILE A N 1
ATOM 850 C CA . ILE A 1 104 ? 18.436 6.413 -3.062 1.00 95.31 104 ILE A CA 1
ATOM 851 C C . ILE A 1 104 ? 17.108 6.636 -2.333 1.00 95.31 104 ILE A C 1
ATOM 853 O O . ILE A 1 104 ? 16.723 5.832 -1.487 1.00 95.31 104 ILE A O 1
ATOM 857 N N . ASP A 1 105 ? 16.348 7.651 -2.747 1.00 96.69 105 ASP A N 1
ATOM 858 C CA . ASP A 1 105 ? 14.926 7.809 -2.407 1.00 96.69 105 ASP A CA 1
ATOM 859 C C . ASP A 1 105 ? 14.071 7.837 -3.682 1.00 96.69 105 ASP A C 1
ATOM 861 O O . ASP A 1 105 ? 13.606 8.879 -4.147 1.00 96.69 105 ASP A O 1
ATOM 865 N N . PHE A 1 106 ? 13.912 6.655 -4.291 1.00 97.69 106 PHE A N 1
ATOM 866 C CA . PHE A 1 106 ? 13.172 6.488 -5.545 1.00 97.69 106 PHE A CA 1
ATOM 867 C C . PHE A 1 106 ? 11.753 7.093 -5.481 1.00 97.69 106 PHE A C 1
ATOM 869 O O . PHE A 1 106 ? 11.415 7.846 -6.392 1.00 97.69 106 PHE A O 1
ATOM 876 N N . PRO A 1 107 ? 10.919 6.859 -4.443 1.00 97.00 107 PRO A N 1
ATOM 877 C CA . PRO A 1 107 ? 9.595 7.478 -4.366 1.00 97.00 107 PRO A CA 1
ATOM 878 C C . PRO A 1 107 ? 9.627 9.009 -4.374 1.00 97.00 107 PRO A C 1
ATOM 880 O O . PRO A 1 107 ? 8.903 9.618 -5.161 1.00 97.00 107 PRO A O 1
ATOM 883 N N . HIS A 1 108 ? 10.488 9.648 -3.573 1.00 97.38 108 HIS A N 1
ATOM 884 C CA . HIS A 1 108 ? 10.570 11.111 -3.556 1.00 97.38 108 HIS A CA 1
ATOM 885 C C . HIS A 1 108 ? 11.142 11.693 -4.853 1.00 97.38 108 HIS A C 1
ATOM 887 O O . HIS A 1 108 ? 10.713 12.765 -5.279 1.00 97.38 108 HIS A O 1
ATOM 893 N N . LEU A 1 109 ? 12.036 10.978 -5.541 1.00 98.12 109 LEU A N 1
ATOM 894 C CA . LEU A 1 109 ? 12.473 11.359 -6.884 1.00 98.12 109 LEU A CA 1
ATOM 895 C C . LEU A 1 109 ? 11.318 11.292 -7.897 1.00 98.12 109 LEU A C 1
ATOM 897 O O . LEU A 1 109 ? 11.156 12.202 -8.712 1.00 98.12 109 LEU A O 1
ATOM 901 N N . MET A 1 110 ? 10.461 10.271 -7.815 1.00 98.19 110 MET A N 1
ATOM 902 C CA . MET A 1 110 ? 9.251 10.191 -8.641 1.00 98.19 110 MET A CA 1
ATOM 903 C C . MET A 1 110 ? 8.245 11.296 -8.280 1.00 98.19 110 MET A C 1
ATOM 905 O O . MET A 1 110 ? 7.618 11.856 -9.178 1.00 98.19 110 MET A O 1
ATOM 909 N N . LEU A 1 111 ? 8.123 11.676 -7.002 1.00 98.19 111 LEU A N 1
ATOM 910 C CA . LEU A 1 111 ? 7.328 12.832 -6.571 1.00 98.19 111 LEU A CA 1
ATOM 911 C C . LEU A 1 111 ? 7.895 14.152 -7.122 1.00 98.19 111 LEU A C 1
ATOM 913 O O . LEU A 1 111 ? 7.124 14.966 -7.634 1.00 98.19 111 LEU A O 1
ATOM 917 N N . ARG A 1 112 ? 9.221 14.358 -7.090 1.00 98.19 112 ARG A N 1
ATOM 918 C CA . ARG A 1 112 ? 9.889 15.506 -7.730 1.00 98.19 112 ARG A CA 1
ATOM 919 C C . ARG A 1 112 ? 9.553 15.544 -9.218 1.00 98.19 112 ARG A C 1
ATOM 921 O O . ARG A 1 112 ? 9.025 16.549 -9.686 1.00 98.19 112 ARG A O 1
ATOM 928 N N . ALA A 1 113 ? 9.748 14.437 -9.936 1.00 98.12 113 ALA A N 1
ATOM 929 C CA . ALA A 1 113 ? 9.441 14.332 -11.361 1.00 98.12 113 ALA A CA 1
ATOM 930 C C . ALA A 1 113 ? 7.969 14.667 -11.674 1.00 98.12 113 ALA A C 1
ATOM 932 O O . ALA A 1 113 ? 7.691 15.524 -12.518 1.00 98.12 113 ALA A O 1
ATOM 933 N N . LYS A 1 114 ? 7.018 14.068 -10.943 1.00 97.38 114 LYS A N 1
ATOM 934 C CA . LYS A 1 114 ? 5.580 14.381 -11.052 1.00 97.38 114 LYS A CA 1
ATOM 935 C C . LYS A 1 114 ? 5.291 15.855 -10.768 1.00 97.38 114 LYS A C 1
ATOM 937 O O . LYS A 1 114 ? 4.479 16.449 -11.467 1.00 97.38 114 LYS A O 1
ATOM 942 N N . SER A 1 115 ? 5.983 16.468 -9.808 1.00 97.94 115 SER A N 1
ATOM 943 C CA . SER A 1 115 ? 5.820 17.887 -9.462 1.00 97.94 115 SER A CA 1
ATOM 944 C C . SER A 1 115 ? 6.350 18.825 -10.553 1.00 97.94 115 SER A C 1
ATOM 946 O O . SER A 1 115 ? 5.689 19.809 -10.883 1.00 97.94 115 SER A O 1
ATOM 948 N N . VAL A 1 116 ? 7.488 18.504 -11.183 1.00 97.38 116 VAL A N 1
ATOM 949 C CA . VAL A 1 116 ? 8.001 19.240 -12.357 1.00 97.38 116 VAL A CA 1
ATOM 950 C C . VAL A 1 116 ? 7.022 19.141 -13.526 1.00 97.38 116 VAL A C 1
ATOM 952 O O . VAL A 1 116 ? 6.633 20.160 -14.102 1.00 97.38 116 VAL A O 1
ATOM 955 N N . LYS A 1 117 ? 6.532 17.931 -13.820 1.00 95.81 117 LYS A N 1
ATOM 956 C CA . LYS A 1 117 ? 5.477 17.698 -14.815 1.00 95.81 117 LYS A CA 1
ATOM 957 C C . LYS A 1 117 ? 4.222 18.517 -14.486 1.00 95.81 117 LYS A C 1
ATOM 959 O O . LYS A 1 117 ? 3.729 19.249 -15.343 1.00 95.81 117 LYS A O 1
ATOM 964 N N . TYR A 1 118 ? 3.758 18.498 -13.236 1.00 96.00 118 TYR A N 1
ATOM 965 C CA . TYR A 1 118 ? 2.586 19.260 -12.800 1.00 96.00 118 TYR A CA 1
ATOM 966 C C . TYR A 1 118 ? 2.763 20.776 -12.960 1.00 96.00 118 TYR A C 1
ATOM 968 O O . TYR A 1 118 ? 1.849 21.436 -13.449 1.00 96.00 118 TYR A O 1
ATOM 976 N N . LYS A 1 119 ? 3.930 21.349 -12.637 1.00 95.25 119 LYS A N 1
ATOM 977 C CA . LYS A 1 119 ? 4.189 22.786 -12.853 1.00 95.25 119 LYS A CA 1
ATOM 978 C C . LYS A 1 119 ? 4.137 23.189 -14.334 1.00 95.25 119 LYS A C 1
ATOM 980 O O . LYS A 1 119 ? 3.728 24.309 -14.625 1.00 95.25 119 LYS A O 1
ATOM 985 N N . ARG A 1 120 ? 4.523 22.300 -15.260 1.00 93.19 120 ARG A N 1
ATOM 986 C CA . ARG A 1 120 ? 4.550 22.580 -16.711 1.00 93.19 120 ARG A CA 1
ATOM 987 C C . ARG A 1 120 ? 3.189 22.462 -17.394 1.00 93.19 120 ARG A C 1
ATOM 989 O O . ARG A 1 120 ? 2.831 23.328 -18.184 1.00 93.19 120 ARG A O 1
ATOM 996 N N . GLN A 1 121 ? 2.456 21.381 -17.126 1.00 93.31 121 GLN A N 1
ATOM 997 C CA 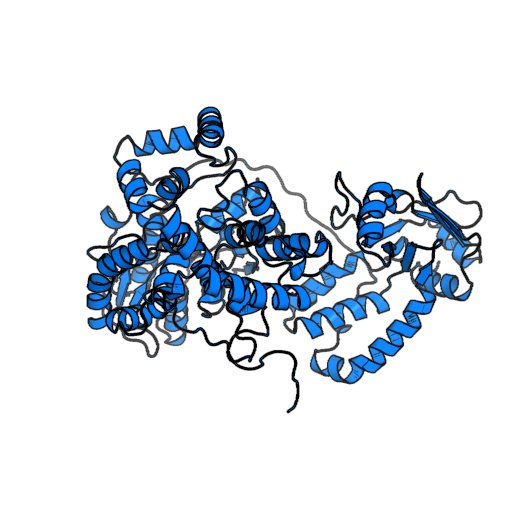. GLN A 1 121 ? 1.214 21.026 -17.842 1.00 93.31 121 GLN A CA 1
ATOM 998 C C . GLN A 1 121 ? -0.036 20.985 -16.945 1.00 93.31 121 GLN A C 1
ATOM 1000 O O . GLN A 1 121 ? -1.163 20.964 -17.443 1.00 93.31 121 GLN A O 1
ATOM 1005 N N . GLY A 1 122 ? 0.136 20.964 -15.622 1.00 92.69 122 GLY A N 1
ATOM 1006 C CA . GLY A 1 122 ? -0.925 20.656 -14.666 1.00 92.69 122 GLY A CA 1
ATOM 1007 C C . GLY A 1 122 ? -1.483 19.236 -14.823 1.00 92.69 122 GLY A C 1
ATOM 1008 O O . GLY A 1 122 ? -0.947 18.388 -15.540 1.00 92.69 122 GLY A O 1
ATOM 1009 N N . ALA A 1 123 ? -2.605 18.983 -14.148 1.00 89.50 123 ALA A N 1
ATOM 1010 C CA . ALA A 1 123 ? -3.397 17.766 -14.326 1.00 89.50 123 ALA A CA 1
ATOM 1011 C C . ALA A 1 123 ? -4.428 17.893 -15.462 1.00 89.50 123 ALA A C 1
ATOM 1013 O O . ALA A 1 123 ? -5.054 18.948 -15.643 1.00 89.50 123 ALA A O 1
ATOM 1014 N N . GLY A 1 124 ? -4.671 16.783 -16.164 1.00 89.44 124 GLY A N 1
ATOM 1015 C CA . GLY A 1 124 ? -5.787 16.640 -17.100 1.00 89.44 124 GLY A CA 1
ATOM 1016 C C . GLY A 1 124 ? -7.150 16.684 -16.396 1.00 89.44 124 GLY A C 1
ATOM 1017 O O . GLY A 1 124 ? -7.240 16.644 -15.167 1.00 89.44 124 GLY A O 1
ATOM 1018 N N . PHE A 1 125 ? -8.237 16.765 -17.170 1.00 89.69 125 PHE A N 1
ATOM 1019 C CA . PHE A 1 125 ? -9.596 16.846 -16.612 1.00 89.69 125 PHE A CA 1
ATOM 1020 C C . PHE A 1 125 ? -9.946 15.631 -15.734 1.00 89.69 125 PHE A C 1
ATOM 1022 O O . PHE A 1 125 ? -10.409 15.809 -14.609 1.00 89.69 125 PHE A O 1
ATOM 1029 N N . ARG A 1 126 ? -9.638 14.412 -16.204 1.00 92.69 126 ARG A N 1
ATOM 1030 C CA . ARG A 1 126 ? -9.798 13.155 -15.450 1.00 92.69 126 ARG A CA 1
ATOM 1031 C C . ARG A 1 126 ? -9.088 13.200 -14.096 1.00 92.69 126 ARG A C 1
ATOM 1033 O O . ARG A 1 126 ? -9.696 12.918 -13.070 1.00 92.69 126 ARG A O 1
ATOM 1040 N N . ASP A 1 127 ? -7.815 13.579 -14.083 1.00 90.50 127 ASP A N 1
ATOM 1041 C CA . ASP A 1 127 ? -7.003 13.582 -12.863 1.00 90.50 127 ASP A CA 1
ATOM 1042 C C . ASP A 1 127 ? -7.455 14.676 -11.888 1.00 90.50 127 ASP A C 1
ATOM 1044 O O . ASP A 1 127 ? -7.515 14.448 -10.679 1.00 90.50 127 ASP A O 1
ATOM 1048 N N . LYS A 1 128 ? -7.876 15.842 -12.399 1.00 89.50 128 LYS A N 1
ATOM 1049 C CA . LYS A 1 128 ? -8.541 16.886 -11.602 1.00 89.50 128 LYS A CA 1
ATOM 1050 C C . LYS A 1 128 ? -9.844 16.385 -10.982 1.00 89.50 128 LYS A C 1
ATOM 1052 O O . LYS A 1 128 ? -10.089 16.694 -9.818 1.00 89.50 128 LYS A O 1
ATOM 1057 N N . LEU A 1 129 ? -10.651 15.618 -11.716 1.00 88.75 129 LEU A N 1
ATOM 1058 C CA . LEU A 1 129 ? -11.901 15.032 -11.227 1.00 88.75 129 LEU A CA 1
ATOM 1059 C C . LEU A 1 129 ? -11.634 14.021 -10.098 1.00 88.75 129 LEU A C 1
ATOM 1061 O O . LEU A 1 129 ? -12.127 14.202 -8.986 1.00 88.75 129 LEU A O 1
ATOM 1065 N N . LEU A 1 130 ? -10.797 13.011 -10.363 1.00 88.81 130 LEU A N 1
ATOM 1066 C CA . LEU A 1 130 ? -10.489 11.917 -9.431 1.00 88.81 130 LEU A CA 1
ATOM 1067 C C . LEU A 1 130 ? -9.807 12.403 -8.140 1.00 88.81 130 LEU A C 1
ATOM 1069 O O . LEU A 1 130 ? -10.126 11.922 -7.056 1.00 88.81 130 LEU A O 1
ATOM 1073 N N . SER A 1 131 ? -8.909 13.389 -8.230 1.00 89.62 131 SER A N 1
ATOM 1074 C CA . SER A 1 131 ? -8.186 13.930 -7.065 1.00 89.62 131 SER A CA 1
ATOM 1075 C C . SER A 1 131 ? -8.956 14.986 -6.261 1.00 89.62 131 SER A C 1
ATOM 1077 O O . SER A 1 131 ? -8.471 15.435 -5.222 1.00 89.62 131 SER A O 1
ATOM 1079 N N . SER A 1 132 ? -10.135 15.431 -6.710 1.00 89.62 132 SER A N 1
ATOM 1080 C CA . SER A 1 132 ? -10.919 16.479 -6.032 1.00 89.62 132 SER A CA 1
ATOM 1081 C C . SER A 1 132 ? -12.019 15.881 -5.152 1.00 89.62 132 SER A C 1
ATOM 1083 O O . SER A 1 132 ? -13.198 16.217 -5.274 1.00 89.62 132 SER A O 1
ATOM 1085 N N . THR A 1 133 ? -11.606 14.987 -4.251 1.00 88.06 133 THR A N 1
ATOM 1086 C CA . THR A 1 133 ? -12.472 14.132 -3.421 1.00 88.06 133 THR A CA 1
ATOM 1087 C C . THR A 1 133 ? -13.512 14.902 -2.608 1.00 88.06 133 THR A C 1
ATOM 1089 O O . THR A 1 133 ? -14.677 14.521 -2.622 1.00 88.06 133 THR A O 1
ATOM 1092 N N . ASP A 1 134 ? -13.144 16.013 -1.961 1.00 84.50 134 ASP A N 1
ATOM 1093 C CA . ASP A 1 134 ? -14.095 16.829 -1.189 1.00 84.50 134 ASP A CA 1
ATOM 1094 C C . ASP A 1 134 ? -15.174 17.469 -2.071 1.00 84.50 134 ASP A C 1
ATOM 1096 O O . ASP A 1 134 ? -16.341 17.515 -1.681 1.00 84.50 134 ASP A O 1
ATOM 1100 N N . LEU A 1 135 ? -14.805 17.957 -3.261 1.00 83.44 135 LEU A N 1
ATOM 1101 C CA . LEU A 1 135 ? -15.741 18.579 -4.200 1.00 83.44 135 LEU A CA 1
ATOM 1102 C C . LEU A 1 135 ? -16.701 17.529 -4.770 1.00 83.44 135 LEU A C 1
ATOM 1104 O O . LEU A 1 135 ? -17.915 17.732 -4.761 1.00 83.44 135 LEU A O 1
ATOM 1108 N N . MET A 1 136 ? -16.161 16.392 -5.218 1.00 85.31 136 MET A N 1
ATOM 1109 C CA . MET A 1 136 ? -16.955 15.285 -5.752 1.00 85.31 136 MET A CA 1
ATOM 1110 C C . MET A 1 136 ? -17.866 14.682 -4.685 1.00 85.31 136 MET A C 1
ATOM 1112 O O . MET A 1 136 ? -19.060 14.542 -4.925 1.00 85.31 136 MET A O 1
ATOM 1116 N N . GLY A 1 137 ? -17.351 14.426 -3.481 1.00 80.44 137 GLY A N 1
ATOM 1117 C CA . GLY A 1 137 ? -18.137 13.945 -2.349 1.00 80.44 137 GLY A CA 1
ATOM 1118 C C . GLY A 1 137 ? -19.237 14.919 -1.929 1.00 80.44 137 GLY A C 1
ATOM 1119 O O . GLY A 1 137 ? -20.374 14.501 -1.709 1.00 80.44 137 GLY A O 1
ATOM 1120 N N . THR A 1 138 ? -18.954 16.227 -1.894 1.00 81.00 138 THR A N 1
ATOM 1121 C CA . THR A 1 138 ? -19.964 17.254 -1.580 1.00 81.00 138 THR A CA 1
ATOM 1122 C C . THR A 1 138 ? -21.115 17.235 -2.584 1.00 81.00 138 THR A C 1
ATOM 1124 O O . THR A 1 138 ? -22.270 17.245 -2.162 1.00 81.00 138 THR A O 1
ATOM 1127 N N . LEU A 1 139 ? -20.815 17.178 -3.888 1.00 79.75 139 LEU A N 1
ATOM 1128 C CA . LEU A 1 139 ? -21.818 17.194 -4.958 1.00 79.75 139 LEU A CA 1
ATOM 1129 C C . LEU A 1 139 ? -22.570 15.858 -5.081 1.00 79.75 139 LEU A C 1
ATOM 1131 O O . LEU A 1 139 ? -23.794 15.846 -5.193 1.00 79.75 139 LEU A O 1
ATOM 1135 N N . ALA A 1 140 ? -21.862 14.730 -5.015 1.00 76.81 140 ALA A N 1
ATOM 1136 C CA . ALA A 1 140 ? -22.448 13.402 -5.172 1.00 76.81 140 ALA A CA 1
ATOM 1137 C C . ALA A 1 140 ? -23.297 12.964 -3.967 1.00 76.81 140 ALA A C 1
ATOM 1139 O O . ALA A 1 140 ? -24.213 12.170 -4.139 1.00 76.81 140 ALA A O 1
ATOM 1140 N N . THR A 1 141 ? -23.053 13.500 -2.764 1.00 78.88 141 THR A N 1
ATOM 1141 C CA . THR A 1 141 ? -23.863 13.218 -1.556 1.00 78.88 141 THR A CA 1
ATOM 1142 C C . THR A 1 141 ? -25.002 14.218 -1.318 1.00 78.88 141 THR A C 1
ATOM 1144 O O . THR A 1 141 ? -25.534 14.308 -0.207 1.00 78.88 141 THR A O 1
ATOM 1147 N N . ILE A 1 142 ? -25.390 15.000 -2.331 1.00 78.69 142 ILE A N 1
ATOM 1148 C CA . ILE A 1 142 ? -26.639 15.772 -2.286 1.00 78.69 142 ILE A CA 1
ATOM 1149 C C . ILE A 1 142 ? -27.821 14.773 -2.306 1.00 78.69 142 ILE A C 1
ATOM 1151 O O . ILE A 1 142 ? -27.779 13.797 -3.066 1.00 78.69 142 ILE A O 1
ATOM 1155 N N . PRO A 1 143 ? -28.876 14.965 -1.485 1.00 75.69 143 PRO A N 1
ATOM 1156 C CA . PRO A 1 143 ? -30.074 14.124 -1.532 1.00 75.69 143 PRO A CA 1
ATOM 1157 C C . PRO A 1 143 ? -30.644 14.006 -2.954 1.00 75.69 143 PRO A C 1
ATOM 1159 O O . PRO A 1 143 ? -30.590 14.961 -3.724 1.00 75.69 143 PRO A O 1
ATOM 1162 N N . VAL A 1 144 ? -31.178 12.831 -3.308 1.00 74.00 144 VAL A N 1
ATOM 1163 C CA . VAL A 1 144 ? -31.595 12.429 -4.675 1.00 74.00 144 VAL A CA 1
ATOM 1164 C C . VAL A 1 144 ? -30.431 12.276 -5.676 1.00 74.00 144 VAL A C 1
ATOM 1166 O O . VAL A 1 144 ? -30.372 11.270 -6.388 1.00 74.00 144 VAL A O 1
ATOM 1169 N N . VAL A 1 145 ? -29.452 13.189 -5.695 1.00 78.44 145 VAL A N 1
ATOM 1170 C CA . VAL A 1 145 ? -28.260 13.085 -6.565 1.00 78.44 145 VAL A CA 1
ATOM 1171 C C . VAL A 1 145 ? -27.479 11.802 -6.275 1.00 78.44 145 VAL A C 1
ATOM 1173 O O . VAL A 1 145 ? -27.130 11.083 -7.206 1.00 78.44 145 VAL A O 1
ATOM 1176 N N . VAL A 1 146 ? -27.295 11.455 -4.997 1.00 83.44 146 VAL A N 1
ATOM 1177 C CA . VAL A 1 146 ? -26.577 10.240 -4.565 1.00 83.44 146 VAL A CA 1
ATOM 1178 C C . VAL A 1 146 ? -27.147 8.943 -5.152 1.00 83.44 146 VAL A C 1
ATOM 1180 O O . VAL A 1 146 ? -26.394 8.077 -5.593 1.00 83.44 146 VAL A O 1
ATOM 1183 N N . GLN A 1 147 ? -28.476 8.829 -5.235 1.00 83.56 147 GLN A N 1
ATOM 1184 C CA . GLN A 1 147 ? -29.142 7.661 -5.820 1.00 83.56 147 GLN A CA 1
ATOM 1185 C C . GLN A 1 147 ? -28.878 7.586 -7.326 1.00 83.56 147 GLN A C 1
ATOM 1187 O O . GLN A 1 147 ? -28.561 6.520 -7.847 1.00 83.56 147 GLN A O 1
ATOM 1192 N N . THR A 1 148 ? -28.933 8.734 -8.007 1.00 83.88 148 THR A N 1
ATOM 1193 C CA . THR A 1 148 ? -28.649 8.840 -9.443 1.00 83.88 148 THR A CA 1
ATOM 1194 C C . THR A 1 148 ? -27.189 8.497 -9.746 1.00 83.88 148 THR A C 1
ATOM 1196 O O . THR A 1 148 ? -26.926 7.696 -10.638 1.00 83.88 148 THR A O 1
ATOM 1199 N N . VAL A 1 149 ? -26.233 9.038 -8.983 1.00 86.44 149 VAL A N 1
ATOM 1200 C CA . VAL A 1 149 ? -24.794 8.777 -9.168 1.00 86.44 149 VAL A CA 1
ATOM 1201 C C . VAL A 1 149 ? -24.465 7.300 -8.946 1.00 86.44 149 VAL A C 1
ATOM 1203 O O . VAL A 1 149 ? -23.782 6.705 -9.779 1.00 86.44 149 VAL A O 1
ATOM 1206 N N . ASN A 1 150 ? -24.980 6.675 -7.882 1.00 89.19 150 ASN A N 1
ATOM 1207 C CA . ASN A 1 150 ? -24.739 5.252 -7.633 1.00 89.19 150 ASN A CA 1
ATOM 1208 C C . ASN A 1 150 ? -25.420 4.363 -8.692 1.00 89.19 150 ASN A C 1
ATOM 1210 O O . ASN A 1 150 ? -24.810 3.398 -9.145 1.00 89.19 150 ASN A O 1
ATOM 1214 N N . ALA A 1 151 ? -26.630 4.703 -9.157 1.00 88.25 151 ALA A N 1
ATOM 1215 C CA . ALA A 1 151 ? -27.299 3.977 -10.241 1.00 88.25 151 ALA A CA 1
ATOM 1216 C C . ALA A 1 151 ? -26.532 4.080 -11.575 1.00 88.25 151 ALA A C 1
ATOM 1218 O O . ALA A 1 151 ? -26.302 3.069 -12.238 1.00 88.25 151 ALA A O 1
ATOM 1219 N N . VAL A 1 152 ? -26.057 5.277 -11.938 1.00 87.75 152 VAL A N 1
ATOM 1220 C CA . VAL A 1 152 ? -25.200 5.505 -13.117 1.00 87.75 152 VAL A CA 1
ATOM 1221 C C . VAL A 1 152 ? -23.886 4.723 -13.002 1.00 87.75 152 VAL A C 1
ATOM 1223 O O . VAL A 1 152 ? -23.462 4.097 -13.970 1.00 87.75 152 VAL A O 1
ATOM 1226 N N . ASN A 1 153 ? -23.279 4.672 -11.813 1.00 88.81 153 ASN A N 1
ATOM 1227 C CA . ASN A 1 153 ? -22.076 3.876 -11.551 1.00 88.81 153 ASN A CA 1
ATOM 1228 C C . ASN A 1 153 ? -22.311 2.353 -11.552 1.00 88.81 153 ASN A C 1
ATOM 1230 O O . ASN A 1 153 ? -21.336 1.609 -11.620 1.00 88.81 153 ASN A O 1
ATOM 1234 N N . LYS A 1 154 ? -23.561 1.876 -11.509 1.00 89.50 154 LYS A N 1
ATOM 1235 C CA . LYS A 1 154 ? -23.913 0.451 -11.647 1.00 89.50 154 LYS A CA 1
ATOM 1236 C C . LYS A 1 154 ? -24.360 0.073 -13.066 1.00 89.50 154 LYS A C 1
ATOM 1238 O O . LYS A 1 154 ? -24.337 -1.102 -13.413 1.00 89.50 154 LYS A O 1
ATOM 1243 N N . ALA A 1 155 ? -24.736 1.040 -13.906 1.00 93.25 155 ALA A N 1
ATOM 1244 C CA . ALA A 1 155 ? -25.254 0.792 -15.252 1.00 93.25 155 ALA A CA 1
ATOM 1245 C C . ALA A 1 155 ? -24.127 0.497 -16.277 1.00 93.25 155 ALA A C 1
ATOM 1247 O O . ALA A 1 155 ? -23.351 1.404 -16.597 1.00 93.25 155 ALA A O 1
ATOM 1248 N N . PRO A 1 156 ? -24.051 -0.708 -16.888 1.00 93.25 156 PRO A N 1
ATOM 1249 C CA . PRO A 1 156 ? -22.933 -1.082 -17.768 1.00 93.25 156 PRO A CA 1
ATOM 1250 C C . PRO A 1 156 ? -22.744 -0.169 -18.989 1.00 93.25 156 PRO A C 1
ATOM 1252 O O . PRO A 1 156 ? -21.617 0.115 -19.388 1.00 93.25 156 PRO A O 1
ATOM 1255 N N . ALA A 1 157 ? -23.835 0.344 -19.569 1.00 94.81 157 ALA A N 1
ATOM 1256 C CA . ALA A 1 157 ? -23.768 1.288 -20.687 1.00 94.81 157 ALA A CA 1
ATOM 1257 C C . ALA A 1 157 ? -23.139 2.635 -20.278 1.00 94.81 157 ALA A C 1
ATOM 1259 O O . ALA A 1 157 ? -22.316 3.181 -21.011 1.00 94.81 157 ALA A O 1
ATOM 1260 N N . ALA A 1 158 ? -23.467 3.140 -19.084 1.00 93.50 158 ALA A N 1
ATOM 1261 C CA . ALA A 1 158 ? -22.868 4.360 -18.552 1.00 93.50 158 ALA A CA 1
ATOM 1262 C C . ALA A 1 158 ? -21.402 4.150 -18.142 1.00 93.50 158 ALA A C 1
ATOM 1264 O O . ALA A 1 158 ? -20.582 5.037 -18.369 1.00 93.50 158 ALA A O 1
ATOM 1265 N N . ARG A 1 159 ? -21.045 2.967 -17.617 1.00 95.25 159 ARG A N 1
ATOM 1266 C CA . ARG A 1 159 ? -19.644 2.577 -17.371 1.00 95.25 159 ARG A CA 1
ATOM 1267 C C . ARG A 1 159 ? -18.811 2.603 -18.653 1.00 95.25 159 ARG A C 1
ATOM 1269 O O . ARG A 1 159 ? -17.759 3.230 -18.659 1.00 95.25 159 ARG A O 1
ATOM 1276 N N . LYS A 1 160 ? -19.303 2.008 -19.748 1.00 94.75 160 LYS A N 1
ATOM 1277 C CA . LYS A 1 160 ? -18.624 2.034 -21.059 1.00 94.75 160 LYS A CA 1
ATOM 1278 C C . LYS A 1 160 ? -18.466 3.452 -21.615 1.00 94.75 160 LYS A C 1
ATOM 1280 O O . LYS A 1 160 ? -17.396 3.788 -22.108 1.00 94.75 160 LYS A O 1
ATOM 1285 N N . LEU A 1 161 ? -19.487 4.303 -21.484 1.00 94.75 161 LEU A N 1
ATOM 1286 C CA . LEU A 1 161 ? -19.385 5.713 -21.878 1.00 94.75 161 LEU A CA 1
ATOM 1287 C C . LEU A 1 161 ? -18.362 6.481 -21.021 1.00 94.75 161 LEU A C 1
ATOM 1289 O O . LEU A 1 161 ? -17.581 7.265 -21.555 1.00 94.75 161 LEU A O 1
ATOM 1293 N N . MET A 1 162 ? -18.343 6.247 -19.705 1.00 92.94 162 MET A N 1
ATOM 1294 C CA . MET A 1 162 ? -17.374 6.862 -18.792 1.00 92.94 162 MET A CA 1
ATOM 1295 C C . MET A 1 162 ? -15.938 6.439 -19.117 1.00 92.94 162 MET A C 1
ATOM 1297 O O . MET A 1 162 ? -15.037 7.270 -19.057 1.00 92.94 162 MET A O 1
ATOM 1301 N N . ASP A 1 163 ? -15.732 5.184 -19.506 1.00 95.44 163 ASP A N 1
ATOM 1302 C CA . ASP A 1 163 ? -14.448 4.681 -19.989 1.00 95.44 163 ASP A CA 1
ATOM 1303 C C . ASP A 1 163 ? -14.018 5.412 -21.273 1.00 95.44 163 ASP A C 1
ATOM 1305 O O . ASP A 1 163 ? -12.997 6.095 -21.292 1.00 95.44 163 ASP A O 1
ATOM 1309 N N . SER A 1 164 ? -14.866 5.404 -22.309 1.00 92.75 164 SER A N 1
ATOM 1310 C CA . SER A 1 164 ? -14.550 6.024 -23.606 1.00 92.75 164 SER A CA 1
ATOM 1311 C C . SER A 1 164 ? -14.337 7.545 -23.558 1.00 92.75 164 SER A C 1
ATOM 1313 O O . SER A 1 164 ? -13.627 8.079 -24.405 1.00 92.75 164 SER A O 1
ATOM 1315 N N . VAL A 1 165 ? -14.958 8.256 -22.608 1.00 92.56 165 VAL A N 1
ATOM 1316 C CA . VAL A 1 165 ? -14.881 9.729 -22.503 1.00 92.56 165 VAL A CA 1
ATOM 1317 C C . VAL A 1 165 ? -13.881 10.195 -21.445 1.00 92.56 165 VAL A C 1
ATOM 1319 O O . VAL A 1 165 ? -13.210 11.208 -21.637 1.00 92.56 165 VAL A O 1
ATOM 1322 N N . LEU A 1 166 ? -13.797 9.496 -20.309 1.00 93.00 166 LEU A N 1
ATOM 1323 C CA . LEU A 1 166 ? -13.001 9.909 -19.151 1.00 93.00 166 LEU A CA 1
ATOM 1324 C C . LEU A 1 166 ? -11.871 8.938 -18.808 1.00 93.00 166 LEU A C 1
ATOM 1326 O O . LEU A 1 166 ? -11.194 9.200 -17.822 1.00 93.00 166 LEU A O 1
ATOM 1330 N N . GLY A 1 167 ? -11.652 7.846 -19.545 1.00 94.75 167 GLY A N 1
ATOM 1331 C CA . GLY A 1 167 ? -10.573 6.886 -19.277 1.00 94.75 167 GLY A CA 1
ATOM 1332 C C . GLY A 1 167 ? -10.620 6.302 -17.861 1.00 94.75 167 GLY A C 1
ATOM 1333 O O . GLY A 1 167 ? -9.572 6.181 -17.219 1.00 94.75 167 GLY A O 1
ATOM 1334 N N . ILE A 1 168 ? -11.831 6.044 -17.349 1.00 95.06 168 ILE A N 1
ATOM 1335 C CA . ILE A 1 168 ? -12.090 5.362 -16.073 1.00 95.06 168 ILE A CA 1
ATOM 1336 C C . ILE A 1 168 ? -12.688 3.995 -16.410 1.00 95.06 168 ILE A C 1
ATOM 1338 O O . ILE A 1 168 ? -13.849 3.926 -16.815 1.00 95.06 168 ILE A O 1
ATOM 1342 N N . HIS A 1 169 ? -11.916 2.924 -16.216 1.00 96.56 169 HIS A N 1
ATOM 1343 C CA . HIS A 1 169 ? -12.193 1.610 -16.804 1.00 96.56 169 HIS A CA 1
ATOM 1344 C C . HIS A 1 169 ? -13.601 1.093 -16.489 1.00 96.56 169 HIS A C 1
ATOM 1346 O O . HIS A 1 169 ? -14.015 1.080 -15.322 1.00 96.56 169 HIS A O 1
ATOM 1352 N N . ALA A 1 170 ? -14.333 0.623 -17.500 1.00 95.75 170 ALA A N 1
ATOM 1353 C CA . ALA A 1 170 ? -15.737 0.243 -17.375 1.00 95.75 170 ALA A CA 1
ATOM 1354 C C . ALA A 1 170 ? -15.947 -0.804 -16.267 1.00 95.75 170 ALA A C 1
ATOM 1356 O O . ALA A 1 170 ? -16.776 -0.593 -15.378 1.00 95.75 170 ALA A O 1
ATOM 1357 N N . ASP A 1 171 ? -15.115 -1.850 -16.265 1.00 94.69 171 ASP A N 1
ATOM 1358 C CA . ASP A 1 171 ? -15.197 -2.985 -15.334 1.00 94.69 171 ASP A CA 1
ATOM 1359 C C . ASP A 1 171 ? -14.612 -2.700 -13.943 1.00 94.69 171 ASP A C 1
ATOM 1361 O O . ASP A 1 171 ? -14.661 -3.553 -13.056 1.00 94.69 171 ASP A O 1
ATOM 1365 N N . ARG A 1 172 ? -14.033 -1.517 -13.697 1.00 94.88 172 ARG A N 1
ATOM 1366 C CA . ARG A 1 172 ? -13.574 -1.170 -12.349 1.00 94.88 172 ARG A CA 1
ATOM 1367 C C . ARG A 1 172 ? -14.785 -0.973 -11.437 1.00 94.88 172 ARG A C 1
ATOM 1369 O O . ARG A 1 172 ? -15.537 -0.015 -11.616 1.00 94.88 172 ARG A O 1
ATOM 1376 N N . LYS A 1 173 ? -14.913 -1.800 -10.388 1.00 91.81 173 LYS A N 1
ATOM 1377 C CA . LYS A 1 173 ? -15.820 -1.490 -9.275 1.00 91.81 173 LYS A CA 1
ATOM 1378 C C . LYS A 1 173 ? -15.386 -0.137 -8.694 1.00 91.81 173 LYS A C 1
ATOM 1380 O O . LYS A 1 173 ? -14.237 0.014 -8.268 1.00 91.81 173 LYS A O 1
ATOM 1385 N N . LEU A 1 174 ? -16.283 0.846 -8.664 1.00 90.81 174 LEU A N 1
ATOM 1386 C CA . LEU A 1 174 ? -16.073 2.141 -8.002 1.00 90.81 174 LEU A CA 1
ATOM 1387 C C . LEU A 1 174 ? -16.709 2.144 -6.601 1.00 90.81 174 LEU A C 1
ATOM 1389 O O . LEU A 1 174 ? -17.595 1.329 -6.344 1.00 90.81 174 LEU A O 1
ATOM 1393 N N . PRO A 1 175 ? -16.248 3.002 -5.672 1.00 88.38 175 PRO A N 1
ATOM 1394 C CA . PRO A 1 175 ? -16.894 3.135 -4.375 1.00 88.38 175 PRO A CA 1
ATOM 1395 C C . PRO A 1 175 ? -18.227 3.871 -4.539 1.00 88.38 175 PRO A C 1
ATOM 1397 O O . PRO A 1 175 ? -18.315 4.866 -5.260 1.00 88.38 175 PRO A O 1
ATOM 1400 N N . GLU A 1 176 ? -19.262 3.395 -3.856 1.00 89.88 176 GLU A N 1
ATOM 1401 C CA . GLU A 1 176 ? -20.542 4.100 -3.789 1.00 89.88 176 GLU A CA 1
ATOM 1402 C C . GLU A 1 176 ? -20.432 5.343 -2.903 1.00 89.88 176 GLU A C 1
ATOM 1404 O O . GLU A 1 176 ? -19.601 5.406 -1.994 1.00 89.88 176 GLU A O 1
ATOM 1409 N N . TYR A 1 177 ? -21.265 6.348 -3.167 1.00 89.69 177 TYR A N 1
ATOM 1410 C CA . TYR A 1 177 ? -21.430 7.487 -2.269 1.00 89.69 177 TYR A CA 1
ATOM 1411 C C . TYR A 1 177 ? -22.528 7.193 -1.247 1.00 89.69 177 TYR A C 1
ATOM 1413 O O . TYR A 1 177 ? -23.607 6.708 -1.594 1.00 89.69 177 TYR A O 1
ATOM 1421 N N . ALA A 1 178 ? -22.268 7.509 0.017 1.00 88.56 178 ALA A N 1
ATOM 1422 C CA . ALA A 1 178 ? -23.201 7.275 1.105 1.00 88.56 178 ALA A CA 1
ATOM 1423 C C . ALA A 1 178 ? -24.331 8.315 1.110 1.00 88.56 178 ALA A C 1
ATOM 1425 O O . ALA A 1 178 ? -24.100 9.526 1.090 1.00 88.56 178 ALA A O 1
ATOM 1426 N N . SER A 1 179 ? -25.575 7.843 1.228 1.00 82.38 179 SER A N 1
ATOM 1427 C CA . SER A 1 179 ? -26.762 8.704 1.349 1.00 82.38 179 SER A CA 1
ATOM 1428 C C . SER A 1 179 ? -26.792 9.514 2.652 1.00 82.38 179 SER A C 1
ATOM 1430 O O . SER A 1 179 ? -27.403 10.581 2.712 1.00 82.38 179 SER A O 1
ATOM 1432 N N . ARG A 1 180 ? -26.107 9.026 3.693 1.00 86.25 180 ARG A N 1
ATOM 1433 C CA . ARG A 1 180 ? -25.893 9.714 4.970 1.00 86.25 180 ARG A CA 1
ATOM 1434 C C . ARG A 1 180 ? -24.399 9.849 5.228 1.00 86.25 180 ARG A C 1
ATOM 1436 O O . ARG A 1 180 ? -23.712 8.861 5.456 1.00 86.25 180 ARG A O 1
ATOM 1443 N N . LYS A 1 181 ? -23.916 11.088 5.219 1.00 90.75 181 LYS A N 1
ATOM 1444 C CA . LYS A 1 181 ? -22.522 11.440 5.509 1.00 90.75 181 LYS A CA 1
ATOM 1445 C C . LYS A 1 181 ? -22.161 11.164 6.972 1.00 90.75 181 LYS A C 1
ATOM 1447 O O . LYS A 1 181 ? -22.974 11.449 7.849 1.00 90.75 181 LYS A O 1
ATOM 1452 N N . PHE A 1 182 ? -20.931 10.713 7.247 1.00 94.38 182 PHE A N 1
ATOM 1453 C CA . PHE A 1 182 ? -20.488 10.381 8.616 1.00 94.38 182 PHE A CA 1
ATOM 1454 C C . PHE A 1 182 ? -20.709 11.535 9.607 1.00 94.38 182 PHE A C 1
ATOM 1456 O O . PHE A 1 182 ? -21.533 11.435 10.510 1.00 94.38 182 PHE A O 1
ATOM 1463 N N . ARG A 1 183 ? -20.032 12.674 9.402 1.00 92.62 183 ARG A N 1
ATOM 1464 C CA . ARG A 1 183 ? -19.979 13.786 10.370 1.00 92.62 183 ARG A CA 1
ATOM 1465 C C . ARG A 1 183 ? -21.338 14.377 10.762 1.00 92.62 183 ARG A C 1
ATOM 1467 O O . ARG A 1 183 ? -21.470 14.866 11.873 1.00 92.62 183 ARG A O 1
ATOM 1474 N N . SER A 1 184 ? -22.335 14.346 9.875 1.00 88.00 184 SER A N 1
ATOM 1475 C CA . SER A 1 184 ? -23.688 14.849 10.168 1.00 88.00 184 SER A CA 1
ATOM 1476 C C . SER A 1 184 ? -24.544 13.873 10.984 1.00 88.00 184 SER A C 1
ATOM 1478 O O . SER A 1 184 ? -25.631 14.238 11.410 1.00 88.00 184 SER A O 1
ATOM 1480 N N . ASN A 1 185 ? -24.081 12.633 11.163 1.00 90.62 185 ASN A N 1
ATOM 1481 C CA . ASN A 1 185 ? -24.764 11.559 11.892 1.00 90.62 185 ASN A CA 1
ATOM 1482 C C . ASN A 1 185 ? -23.886 10.977 13.021 1.00 90.62 185 ASN A C 1
ATOM 1484 O O . ASN A 1 185 ? -24.294 10.047 13.712 1.00 90.62 185 ASN A O 1
ATOM 1488 N N . ALA A 1 186 ? -22.656 11.469 13.176 1.00 94.00 186 ALA A N 1
ATOM 1489 C CA . ALA A 1 186 ? -21.667 10.955 14.109 1.00 94.00 186 ALA A CA 1
ATOM 1490 C C . ALA A 1 186 ? -21.951 11.443 15.535 1.00 94.00 186 ALA A C 1
ATOM 1492 O O . ALA A 1 186 ? -22.079 12.640 15.781 1.00 94.00 186 ALA A O 1
ATOM 1493 N N . GLN A 1 187 ? -22.023 10.502 16.474 1.00 91.50 187 GLN A N 1
ATOM 1494 C CA . GLN A 1 187 ? -22.264 10.762 17.890 1.00 91.50 187 GLN A CA 1
ATOM 1495 C C . GLN A 1 187 ? -20.978 10.478 18.670 1.00 91.50 187 GLN A C 1
ATOM 1497 O O . GLN A 1 187 ? -20.736 9.353 19.099 1.00 91.50 187 GLN A O 1
ATOM 1502 N N . SER A 1 188 ? -20.118 11.488 18.803 1.00 92.31 188 SER A N 1
ATOM 1503 C CA . SER A 1 188 ? -18.965 11.424 19.705 1.00 92.31 188 SER A CA 1
ATOM 1504 C C . SER A 1 188 ? -19.420 11.597 21.152 1.00 92.31 188 SER A C 1
ATOM 1506 O O . SER A 1 188 ? -20.245 12.471 21.424 1.00 92.31 188 SER A O 1
ATOM 1508 N N . ASN A 1 189 ? -18.858 10.818 22.075 1.00 93.19 189 ASN A N 1
ATOM 1509 C CA . ASN A 1 189 ? -19.157 10.933 23.498 1.00 93.19 189 ASN A CA 1
ATOM 1510 C C . ASN A 1 189 ? -17.941 11.439 24.281 1.00 93.19 189 ASN A C 1
ATOM 1512 O O . ASN A 1 189 ? -16.968 10.709 24.455 1.00 93.19 189 ASN A O 1
ATOM 1516 N N . SER A 1 190 ? -18.022 12.663 24.800 1.00 94.88 190 SER A N 1
ATOM 1517 C CA . SER A 1 190 ? -17.001 13.288 25.648 1.00 94.88 190 SER A CA 1
ATOM 1518 C C . SER A 1 190 ? -17.263 13.144 27.156 1.00 94.88 190 SER A C 1
ATOM 1520 O O . SER A 1 190 ? -16.517 13.720 27.942 1.00 94.88 190 SER A O 1
ATOM 1522 N N . SER A 1 191 ? -18.308 12.418 27.582 1.00 96.00 191 SER A N 1
ATOM 1523 C CA . SER A 1 191 ? -18.705 12.314 28.998 1.00 96.00 191 SER A CA 1
ATOM 1524 C C . SER A 1 191 ? -17.901 11.298 29.816 1.00 96.00 191 SER A C 1
ATOM 1526 O O . SER A 1 191 ? -18.079 11.227 31.031 1.00 96.00 191 SER A O 1
ATOM 1528 N N . PHE A 1 192 ? -17.086 10.466 29.167 1.00 97.19 192 PHE A N 1
ATOM 1529 C CA . PHE A 1 192 ? -16.254 9.474 29.843 1.00 97.19 192 PHE A CA 1
ATOM 1530 C C . PHE A 1 192 ? -15.065 10.131 30.572 1.00 97.19 192 PHE A C 1
ATOM 1532 O O . PHE A 1 192 ? -14.589 11.185 30.137 1.00 97.19 192 PHE A O 1
ATOM 1539 N N . PRO A 1 193 ? -14.559 9.536 31.669 1.00 96.56 193 PRO A N 1
ATOM 1540 C CA . PRO A 1 193 ? -13.368 10.038 32.344 1.00 96.56 193 PRO A CA 1
ATOM 1541 C C . PRO A 1 193 ? -12.138 9.968 31.426 1.00 96.56 193 PRO A C 1
ATOM 1543 O O . PRO A 1 193 ? -11.933 8.999 30.702 1.00 96.56 193 PRO A O 1
ATOM 1546 N N . VAL A 1 194 ? -11.283 10.990 31.482 1.00 98.25 194 VAL A N 1
ATOM 1547 C CA . VAL A 1 194 ? -10.006 11.002 30.754 1.00 98.25 194 VAL A CA 1
ATOM 1548 C C . VAL A 1 194 ? -8.992 10.165 31.539 1.00 98.25 194 VAL A C 1
ATOM 1550 O O . VAL A 1 194 ? -8.575 10.568 32.624 1.00 98.25 194 VAL A O 1
ATOM 1553 N N . ILE A 1 195 ? -8.607 9.003 31.004 1.00 97.88 195 ILE A N 1
ATOM 1554 C CA . ILE A 1 195 ? -7.648 8.081 31.639 1.00 97.88 195 ILE A CA 1
ATOM 1555 C C . ILE A 1 195 ? -6.374 8.014 30.792 1.00 97.88 195 ILE A C 1
ATOM 1557 O O . ILE A 1 195 ? -6.309 7.307 29.783 1.00 97.88 195 ILE A O 1
ATOM 1561 N N . GLU A 1 196 ? -5.356 8.774 31.187 1.00 97.69 196 GLU A N 1
ATOM 1562 C CA . GLU A 1 196 ? -4.041 8.775 30.536 1.00 97.69 196 GLU A CA 1
ATOM 1563 C C . GLU A 1 196 ? -3.344 7.410 30.667 1.00 97.69 196 GLU A C 1
ATOM 1565 O O . GLU A 1 196 ? -3.390 6.770 31.717 1.00 97.69 196 GLU A O 1
ATOM 1570 N N . GLY A 1 197 ? -2.699 6.960 29.589 1.00 96.88 197 GLY A N 1
ATOM 1571 C CA . GLY A 1 197 ? -1.849 5.768 29.575 1.00 96.88 197 GLY A CA 1
ATOM 1572 C C . GLY A 1 197 ? -0.374 6.147 29.479 1.00 96.88 197 GLY A C 1
ATOM 1573 O O . GLY A 1 197 ? -0.033 7.253 29.069 1.00 96.88 197 GLY A O 1
ATOM 1574 N N . THR A 1 198 ? 0.530 5.226 29.816 1.00 96.94 198 THR A N 1
ATOM 1575 C CA . THR A 1 198 ? 1.982 5.468 29.714 1.00 96.94 198 THR A CA 1
ATOM 1576 C C . THR A 1 198 ? 2.442 5.738 28.274 1.00 96.94 198 THR A C 1
ATOM 1578 O O . THR A 1 198 ? 3.459 6.397 28.074 1.00 96.94 198 THR A O 1
ATOM 1581 N N . ARG A 1 199 ? 1.710 5.237 27.271 1.00 96.44 199 ARG A N 1
ATOM 1582 C CA . ARG A 1 199 ? 2.019 5.363 25.835 1.00 96.44 199 ARG A CA 1
ATOM 1583 C C . ARG A 1 199 ? 0.962 6.137 25.049 1.00 96.44 199 ARG A C 1
ATOM 1585 O O . ARG A 1 199 ? 1.150 6.361 23.857 1.00 96.44 199 ARG A O 1
ATOM 1592 N N . THR A 1 200 ? -0.175 6.462 25.664 1.00 97.00 200 THR A N 1
ATOM 1593 C CA . THR A 1 200 ? -1.400 6.836 24.941 1.00 97.00 200 THR A CA 1
ATOM 1594 C C . THR A 1 200 ? -2.187 7.954 25.628 1.00 97.00 200 THR A C 1
ATOM 1596 O O . THR A 1 200 ? -2.558 7.793 26.793 1.00 97.00 200 THR A O 1
ATOM 1599 N N . PRO A 1 201 ? -2.520 9.045 24.906 1.00 98.19 201 PRO A N 1
ATOM 1600 C CA . PRO A 1 201 ? -3.383 10.102 25.422 1.00 98.19 201 PRO A CA 1
ATOM 1601 C C . PRO A 1 201 ? -4.764 9.606 25.863 1.00 98.19 201 PRO A C 1
ATOM 1603 O O . PRO A 1 201 ? -5.372 8.747 25.213 1.00 98.19 201 PRO A O 1
ATOM 1606 N N . GLY A 1 202 ? -5.282 10.208 26.932 1.00 98.06 202 GLY A N 1
ATOM 1607 C CA . GLY A 1 202 ? -6.516 9.844 27.627 1.00 98.06 202 GLY A CA 1
ATOM 1608 C C . GLY A 1 202 ? -7.810 9.986 26.829 1.00 98.06 202 GLY A C 1
ATOM 1609 O O . GLY A 1 202 ? -8.840 9.447 27.230 1.00 98.06 202 GLY A O 1
ATOM 1610 N N . LYS A 1 203 ? -7.764 10.714 25.712 1.00 98.44 203 LYS A N 1
ATOM 1611 C CA . LYS A 1 203 ? -8.918 11.170 24.933 1.00 98.44 203 LYS A CA 1
ATOM 1612 C C . LYS A 1 203 ? -8.591 11.234 23.444 1.00 98.44 203 LYS A C 1
ATOM 1614 O O . LYS A 1 203 ? -7.437 11.441 23.061 1.00 98.44 203 LYS A O 1
ATOM 1619 N N . VAL A 1 204 ? -9.614 11.079 22.607 1.00 98.81 204 VAL A N 1
ATOM 1620 C CA . VAL A 1 204 ? -9.460 10.887 21.158 1.00 98.81 204 VAL A CA 1
ATOM 1621 C C . VAL A 1 204 ? -10.231 11.925 20.341 1.00 98.81 204 VAL A C 1
ATOM 1623 O O . VAL A 1 204 ? -11.395 12.211 20.608 1.00 98.81 204 VAL A O 1
ATOM 1626 N N . ALA A 1 205 ? -9.594 12.464 19.304 1.00 98.62 205 ALA A N 1
ATOM 1627 C CA . ALA A 1 205 ? -10.241 13.275 18.283 1.00 98.62 205 ALA A CA 1
ATOM 1628 C C . ALA A 1 205 ? -10.279 12.518 16.950 1.00 98.62 205 ALA A C 1
ATOM 1630 O O . ALA A 1 205 ? -9.262 11.996 16.498 1.00 98.62 205 ALA A O 1
ATOM 1631 N N . ILE A 1 206 ? -11.441 12.467 16.299 1.00 98.56 206 ILE A N 1
ATOM 1632 C CA . ILE A 1 206 ? -11.605 11.776 15.015 1.00 98.56 206 ILE A CA 1
ATOM 1633 C C . ILE A 1 206 ? -11.435 12.763 13.861 1.00 98.56 206 ILE A C 1
ATOM 1635 O O . ILE A 1 206 ? -12.289 13.634 13.657 1.00 98.56 206 ILE A O 1
ATOM 1639 N N . TYR A 1 207 ? -10.364 12.588 13.085 1.00 98.19 207 TYR A N 1
ATOM 1640 C CA . TYR A 1 207 ? -10.246 13.148 11.740 1.00 98.19 207 TYR A CA 1
ATOM 1641 C C . TYR A 1 207 ? -10.960 12.192 10.782 1.00 98.19 207 TYR A C 1
ATOM 1643 O O . TYR A 1 207 ? -10.512 11.066 10.556 1.00 98.19 207 TYR A O 1
ATOM 1651 N N . ALA A 1 208 ? -12.116 12.598 10.258 1.00 93.88 208 ALA A N 1
ATOM 1652 C CA . ALA A 1 208 ? -12.998 11.670 9.559 1.00 93.88 208 ALA A CA 1
ATOM 1653 C C . ALA A 1 208 ? -12.455 11.244 8.195 1.00 93.88 208 ALA A C 1
ATOM 1655 O O . ALA A 1 208 ? -12.820 10.175 7.725 1.00 93.88 208 ALA A O 1
ATOM 1656 N N . THR A 1 209 ? -11.570 12.025 7.565 1.00 94.88 209 THR A N 1
ATOM 1657 C CA . THR A 1 209 ? -11.130 11.844 6.166 1.00 94.88 209 THR A CA 1
ATOM 1658 C C . THR A 1 209 ? -12.259 12.030 5.136 1.00 94.88 209 THR A C 1
ATOM 1660 O O . THR A 1 209 ? -13.446 11.886 5.425 1.00 94.88 209 THR A O 1
ATOM 1663 N N . CYS A 1 210 ? -11.894 12.294 3.879 1.00 92.81 210 CYS A N 1
ATOM 1664 C CA . CYS A 1 210 ? -12.871 12.387 2.789 1.00 92.81 210 CYS A CA 1
ATOM 1665 C C . CYS A 1 210 ? -13.586 11.047 2.490 1.00 92.81 210 CYS A C 1
ATOM 1667 O O . CYS A 1 210 ? -14.791 11.048 2.247 1.00 92.81 210 CYS A O 1
ATOM 1669 N N . TYR A 1 211 ? -12.894 9.901 2.558 1.00 92.94 211 TYR A N 1
ATOM 1670 C CA . TYR A 1 211 ? -13.464 8.611 2.137 1.00 92.94 211 TYR A CA 1
ATOM 1671 C C . TYR A 1 211 ? -14.523 8.083 3.113 1.00 92.94 211 TYR A C 1
ATOM 1673 O O . TYR A 1 211 ? -15.615 7.705 2.698 1.00 92.94 211 TYR A O 1
ATOM 1681 N N . ILE A 1 212 ? -14.264 8.118 4.422 1.00 94.81 212 ILE A N 1
ATOM 1682 C CA . ILE A 1 212 ? -15.281 7.739 5.420 1.00 94.81 212 ILE A CA 1
ATOM 1683 C C . ILE A 1 212 ? -16.396 8.794 5.453 1.00 94.81 212 ILE A C 1
ATOM 1685 O O . ILE A 1 212 ? -17.560 8.454 5.644 1.00 94.81 212 ILE A O 1
ATOM 1689 N N . HIS A 1 213 ? -16.101 10.078 5.211 1.00 94.44 213 HIS A N 1
ATOM 1690 C CA . HIS A 1 213 ? -17.156 11.090 5.208 1.00 94.44 213 HIS A CA 1
ATOM 1691 C C . HIS A 1 213 ? -18.199 10.885 4.098 1.00 94.44 213 HIS A C 1
ATOM 1693 O O . HIS A 1 213 ? -19.392 11.042 4.383 1.00 94.44 213 HIS A O 1
ATOM 1699 N N . TYR A 1 214 ? -17.762 10.534 2.880 1.00 92.75 214 TYR A N 1
ATOM 1700 C CA . TYR A 1 214 ? -18.612 10.495 1.683 1.00 92.75 214 TYR A CA 1
ATOM 1701 C C . TYR A 1 214 ? -18.899 9.099 1.108 1.00 92.75 214 TYR A C 1
ATOM 1703 O O . TYR A 1 214 ? -19.881 8.978 0.379 1.00 92.75 214 TYR A O 1
ATOM 1711 N N . ASN A 1 215 ? -18.093 8.069 1.394 1.00 92.88 215 ASN A N 1
ATOM 1712 C CA . ASN A 1 215 ? -18.209 6.737 0.781 1.00 92.88 215 ASN A CA 1
ATOM 1713 C C . ASN A 1 215 ? -18.526 5.629 1.797 1.00 92.88 215 ASN A C 1
ATOM 1715 O O . ASN A 1 215 ? -19.571 5.000 1.680 1.00 92.88 215 ASN A O 1
ATOM 1719 N N . GLU A 1 216 ? -17.677 5.409 2.809 1.00 93.50 216 GLU A N 1
ATOM 1720 C CA . GLU A 1 216 ? -17.857 4.324 3.801 1.00 93.50 216 GLU A CA 1
ATOM 1721 C C . GLU A 1 216 ? -17.959 4.860 5.251 1.00 93.50 216 GLU A C 1
ATOM 1723 O O . GLU A 1 216 ? -17.079 4.609 6.077 1.00 93.50 216 GLU A O 1
ATOM 1728 N N . PRO A 1 217 ? -19.036 5.598 5.607 1.00 94.88 217 PRO A N 1
ATOM 1729 C CA . PRO A 1 217 ? -19.218 6.207 6.931 1.00 94.88 217 PRO A CA 1
ATOM 1730 C C . PRO A 1 217 ? -19.379 5.199 8.071 1.00 94.88 217 PRO A C 1
ATOM 1732 O O . PRO A 1 217 ? -19.107 5.548 9.220 1.00 94.88 217 PRO A O 1
ATOM 1735 N N . GLY A 1 218 ? -19.778 3.956 7.772 1.00 94.56 218 GLY A N 1
ATOM 1736 C CA . GLY A 1 218 ? -19.866 2.870 8.755 1.00 94.56 218 GLY A CA 1
ATOM 1737 C C . GLY A 1 218 ? -18.564 2.676 9.537 1.00 94.56 218 GLY A C 1
ATOM 1738 O O . GLY A 1 218 ? -18.604 2.570 10.758 1.00 94.56 218 GLY A O 1
ATOM 1739 N N . ILE A 1 219 ? -17.411 2.792 8.865 1.00 96.56 219 ILE A N 1
ATOM 1740 C CA . ILE A 1 219 ? -16.073 2.678 9.472 1.00 96.56 219 ILE A CA 1
ATOM 1741 C C . ILE A 1 219 ? -15.890 3.684 10.620 1.00 96.56 219 ILE A C 1
ATOM 1743 O O . ILE A 1 219 ? -15.401 3.334 11.694 1.00 96.56 219 ILE A O 1
ATOM 1747 N N . GLY A 1 220 ? -16.316 4.935 10.417 1.00 97.06 220 GLY A N 1
ATOM 1748 C CA . GLY A 1 220 ? -16.239 5.977 11.441 1.00 97.06 220 GLY A CA 1
ATOM 1749 C C . GLY A 1 220 ? -17.233 5.760 12.584 1.00 97.06 220 GLY A C 1
ATOM 1750 O O . GLY A 1 220 ? -16.923 6.063 13.736 1.00 97.06 220 GLY A O 1
ATOM 1751 N N . HIS A 1 221 ? -18.422 5.223 12.293 1.00 97.50 221 HIS A N 1
ATOM 1752 C CA . HIS A 1 221 ? -19.408 4.894 13.325 1.00 97.50 221 HIS A CA 1
ATOM 1753 C C . HIS A 1 221 ? -18.946 3.723 14.197 1.00 97.50 221 HIS A C 1
ATOM 1755 O O . HIS A 1 221 ? -19.070 3.797 15.417 1.00 97.50 221 HIS A O 1
ATOM 1761 N N . ASP A 1 222 ? -18.362 2.684 13.602 1.00 98.06 222 ASP A N 1
ATOM 1762 C CA . ASP A 1 222 ? -17.825 1.546 14.345 1.00 98.06 222 ASP A CA 1
ATOM 1763 C C . ASP A 1 222 ? -16.590 1.947 15.174 1.00 98.06 222 ASP A C 1
ATOM 1765 O O . ASP A 1 222 ? -16.468 1.511 16.318 1.00 98.06 222 ASP A O 1
ATOM 1769 N N . LEU A 1 223 ? -15.746 2.874 14.691 1.00 98.31 223 LEU A N 1
ATOM 1770 C CA . LEU A 1 223 ? -14.678 3.479 15.504 1.00 98.31 223 LEU A CA 1
ATOM 1771 C C . LEU A 1 223 ? -15.228 4.189 16.752 1.00 98.31 223 LEU A C 1
ATOM 1773 O O . LEU A 1 223 ? -14.717 3.984 17.851 1.00 98.31 223 LEU A O 1
ATOM 1777 N N . LEU A 1 224 ? -16.287 4.994 16.605 1.00 98.12 224 LEU A N 1
ATOM 1778 C CA . LEU A 1 224 ? -16.932 5.657 17.744 1.00 98.12 224 LEU A CA 1
ATOM 1779 C C . LEU A 1 224 ? -17.534 4.647 18.735 1.00 98.12 224 LEU A C 1
ATOM 1781 O O . LEU A 1 224 ? -17.390 4.839 19.940 1.00 98.12 224 LEU A O 1
ATOM 1785 N N . LYS A 1 225 ? -18.142 3.552 18.254 1.00 98.00 225 LYS A N 1
ATOM 1786 C CA . LYS A 1 225 ? -18.640 2.461 19.115 1.00 98.00 225 LYS A CA 1
ATOM 1787 C C . LYS A 1 225 ? -17.507 1.767 19.875 1.00 98.00 225 LYS A C 1
ATOM 1789 O O . LYS A 1 225 ? -17.641 1.558 21.074 1.00 98.00 225 LYS A O 1
ATOM 1794 N N . ILE A 1 226 ? -16.388 1.450 19.215 1.00 98.38 226 ILE A N 1
ATOM 1795 C CA . ILE A 1 226 ? -15.206 0.839 19.852 1.00 98.38 226 ILE A CA 1
ATOM 1796 C C . ILE A 1 226 ? -14.656 1.736 20.963 1.00 98.38 226 ILE A C 1
ATOM 1798 O O . ILE A 1 226 ? -14.373 1.258 22.063 1.00 98.38 226 ILE A O 1
ATOM 1802 N N . LEU A 1 227 ? -14.514 3.034 20.689 1.00 98.50 227 LEU A N 1
ATOM 1803 C CA . LEU A 1 227 ? -14.008 4.000 21.663 1.00 98.50 227 LEU A CA 1
ATOM 1804 C C . LEU A 1 227 ? -14.985 4.174 22.832 1.00 98.50 227 LEU A C 1
ATOM 1806 O O . LEU A 1 227 ? -14.549 4.194 23.978 1.00 98.50 227 LEU A O 1
ATOM 1810 N N . ALA A 1 228 ? -16.295 4.206 22.567 1.00 98.06 228 ALA A N 1
ATOM 1811 C CA . ALA A 1 228 ? -17.315 4.271 23.609 1.00 98.06 228 ALA A CA 1
ATOM 1812 C C . ALA A 1 228 ? -17.397 2.990 24.460 1.00 98.06 228 ALA A C 1
ATOM 1814 O O . ALA A 1 228 ? -17.525 3.087 25.678 1.00 98.06 228 ALA A O 1
ATOM 1815 N N . HIS A 1 229 ? -17.259 1.802 23.857 1.00 97.69 229 HIS A N 1
ATOM 1816 C CA . HIS A 1 229 ? -17.162 0.528 24.585 1.00 97.69 229 HIS A CA 1
ATOM 1817 C C . HIS A 1 229 ? -15.977 0.541 25.552 1.00 97.69 229 HIS A C 1
ATOM 1819 O O . HIS A 1 229 ? -16.108 0.156 26.712 1.00 97.69 229 HIS A O 1
ATOM 1825 N N . ASN A 1 230 ? -14.837 1.063 25.097 1.00 98.06 230 ASN A N 1
ATOM 1826 C CA . ASN A 1 230 ? -13.623 1.240 25.892 1.00 98.06 230 ASN A CA 1
ATOM 1827 C C . ASN A 1 230 ? -13.646 2.475 26.819 1.00 98.06 230 ASN A C 1
ATOM 1829 O O . ASN A 1 230 ? -12.630 2.761 27.441 1.00 98.06 230 ASN A O 1
ATOM 1833 N N . GLU A 1 231 ? -14.777 3.182 26.944 1.00 97.94 231 GLU A N 1
ATOM 1834 C CA . GLU A 1 231 ? -14.940 4.381 27.790 1.00 97.94 231 GLU A CA 1
ATOM 1835 C C . GLU A 1 231 ? -13.911 5.492 27.498 1.00 97.94 231 GLU A C 1
ATOM 1837 O O . GLU A 1 231 ? -13.488 6.229 28.385 1.00 97.94 231 GLU A O 1
ATOM 1842 N N . ILE A 1 232 ? -13.505 5.640 26.236 1.00 98.62 232 ILE A N 1
ATOM 1843 C CA . ILE A 1 232 ? -12.576 6.689 25.810 1.00 98.62 232 ILE A CA 1
ATOM 1844 C C . ILE A 1 232 ? -13.382 7.932 25.405 1.00 98.62 232 ILE A C 1
ATOM 1846 O O . ILE A 1 232 ? -14.190 7.856 24.470 1.00 98.62 232 ILE A O 1
ATOM 1850 N N . PRO A 1 233 ? -13.177 9.096 26.050 1.00 98.38 233 PRO A N 1
ATOM 1851 C CA . PRO A 1 233 ? -13.852 10.326 25.660 1.00 98.38 233 PRO A CA 1
ATOM 1852 C C . PRO A 1 233 ? -13.403 10.781 24.266 1.00 98.38 233 PRO A C 1
ATOM 1854 O O . PRO A 1 233 ? -12.210 10.844 23.954 1.00 98.38 233 PRO A O 1
ATOM 1857 N N . THR A 1 234 ? -14.385 11.103 23.423 1.00 98.38 234 THR A N 1
ATOM 1858 C CA . THR A 1 234 ? -14.213 11.393 21.996 1.00 98.38 234 THR A CA 1
ATOM 1859 C C . THR A 1 234 ? -14.786 12.740 21.574 1.00 98.38 234 THR A C 1
ATOM 1861 O O . THR A 1 234 ? -15.817 13.188 22.079 1.00 98.38 234 THR A O 1
ATOM 1864 N N . CYS A 1 235 ? -14.158 13.354 20.571 1.00 97.94 235 CYS A N 1
ATOM 1865 C CA . CYS A 1 235 ? -14.708 14.468 19.799 1.00 97.94 235 CYS A CA 1
ATOM 1866 C C . CYS A 1 235 ? -14.439 14.280 18.293 1.00 97.94 235 CYS A C 1
ATOM 1868 O O . CYS A 1 235 ? -13.684 13.396 17.882 1.00 97.94 235 CYS A O 1
ATOM 1870 N N . LEU A 1 236 ? -15.059 15.112 17.453 1.00 97.81 236 LEU A N 1
ATOM 1871 C CA . LEU A 1 236 ? -14.761 15.196 16.019 1.00 97.81 236 LEU A CA 1
ATOM 1872 C C . LEU A 1 236 ? -13.942 16.458 15.730 1.00 97.81 236 LEU A C 1
ATOM 1874 O O . LEU A 1 236 ? -14.146 17.488 16.375 1.00 97.81 236 LEU A O 1
ATOM 1878 N N . VAL A 1 237 ? -13.081 16.420 14.710 1.00 96.69 237 VAL A N 1
ATOM 1879 C CA . VAL A 1 237 ? -12.400 17.626 14.213 1.00 96.69 237 VAL A CA 1
ATOM 1880 C C . VAL A 1 237 ? -13.440 18.612 13.655 1.00 96.69 237 VAL A C 1
ATOM 1882 O O . VAL A 1 237 ? -14.124 18.323 12.669 1.00 96.69 237 VAL A O 1
ATOM 1885 N N . GLU A 1 238 ? -13.556 19.798 14.269 1.00 89.94 238 GLU A N 1
ATOM 1886 C CA . GLU A 1 238 ? -14.629 20.774 13.993 1.00 89.94 238 GLU A CA 1
ATOM 1887 C C . GLU A 1 238 ? -14.736 21.132 12.504 1.00 89.94 238 GLU A C 1
ATOM 1889 O O . GLU A 1 238 ? -15.832 21.158 11.945 1.00 89.94 238 GLU A O 1
ATOM 1894 N N . LYS A 1 239 ? -13.603 21.352 11.830 1.00 90.50 239 LYS A N 1
ATOM 1895 C CA . LYS A 1 239 ? -13.521 21.663 10.396 1.00 90.50 239 LYS A CA 1
ATOM 1896 C C . LYS A 1 239 ? -12.351 20.905 9.788 1.00 90.50 239 LYS A C 1
ATOM 1898 O O . LYS A 1 239 ? -11.254 20.930 10.328 1.00 90.50 239 LYS A O 1
ATOM 1903 N N . GLU A 1 240 ? -12.583 20.234 8.669 1.00 91.56 240 GLU A N 1
ATOM 1904 C CA . GLU A 1 240 ? -11.540 19.471 7.984 1.00 91.56 240 GLU A CA 1
ATOM 1905 C C . GLU A 1 240 ? -11.770 19.479 6.465 1.00 91.56 240 GLU A C 1
ATOM 1907 O O . GLU A 1 240 ? -12.815 19.907 5.965 1.00 91.56 240 GLU A O 1
ATOM 1912 N N . ALA A 1 241 ? -10.753 19.045 5.739 1.00 94.75 241 ALA A N 1
ATOM 1913 C CA . ALA A 1 241 ? -10.727 18.773 4.311 1.00 94.75 241 ALA A CA 1
ATOM 1914 C C . ALA A 1 241 ? -9.902 17.508 4.067 1.00 94.75 241 ALA A C 1
ATOM 1916 O O . ALA A 1 241 ? -9.209 17.045 4.977 1.00 94.75 241 ALA A O 1
ATOM 1917 N N . CYS A 1 242 ? -9.901 16.991 2.839 1.00 96.56 242 CYS A N 1
ATOM 1918 C CA . CYS A 1 242 ? -8.988 15.938 2.396 1.00 96.56 242 CYS A CA 1
ATOM 1919 C C . CYS A 1 242 ? -7.535 16.209 2.845 1.00 96.56 242 CYS A C 1
ATOM 1921 O O . CYS A 1 242 ? -7.074 17.351 2.840 1.00 96.56 242 CYS A O 1
ATOM 1923 N N . CYS A 1 243 ? -6.808 15.154 3.226 1.00 97.19 243 CYS A N 1
ATOM 1924 C CA . CYS A 1 243 ? -5.432 15.244 3.728 1.00 97.19 243 CYS A CA 1
ATOM 1925 C C . CYS A 1 243 ? -4.430 15.751 2.677 1.00 97.19 243 CYS A C 1
ATOM 1927 O O . CYS A 1 243 ? -3.375 16.259 3.038 1.00 97.19 243 CYS A O 1
ATOM 1929 N N . GLY A 1 244 ? -4.760 15.617 1.388 1.00 96.69 244 GLY A N 1
ATOM 1930 C CA . GLY A 1 244 ? -3.903 15.999 0.267 1.00 96.69 244 GLY A CA 1
ATOM 1931 C C . GLY A 1 244 ? -3.230 14.840 -0.466 1.00 96.69 244 GLY A C 1
ATOM 1932 O O . GLY A 1 244 ? -2.655 15.096 -1.517 1.00 96.69 244 GLY A O 1
ATOM 1933 N N . MET A 1 245 ? -3.352 13.584 -0.014 1.00 96.12 245 MET A N 1
ATOM 1934 C CA . MET A 1 245 ? -2.695 12.440 -0.676 1.00 96.12 245 MET A CA 1
ATOM 1935 C C . MET A 1 245 ? -2.992 12.343 -2.196 1.00 96.12 245 MET A C 1
ATOM 1937 O O . MET A 1 245 ? -2.037 12.316 -2.965 1.00 96.12 245 MET A O 1
ATOM 1941 N N . PRO A 1 246 ? -4.247 12.458 -2.693 1.00 94.38 246 PRO A N 1
ATOM 1942 C CA . PRO A 1 246 ? -4.509 12.430 -4.142 1.00 94.38 246 PRO A CA 1
ATOM 1943 C C . PRO A 1 246 ? -3.952 13.636 -4.923 1.00 94.38 246 PRO A C 1
ATOM 1945 O O . PRO A 1 246 ? -4.018 13.667 -6.149 1.00 94.38 246 PRO A O 1
ATOM 1948 N N . LYS A 1 247 ? -3.469 14.678 -4.232 1.00 96.06 247 LYS A N 1
ATOM 1949 C CA . LYS A 1 247 ? -2.753 15.821 -4.821 1.00 96.06 247 LYS A CA 1
ATOM 1950 C C . LYS A 1 247 ? -1.241 15.589 -4.790 1.00 96.06 247 LYS A C 1
ATOM 1952 O O . LYS A 1 247 ? -0.578 15.909 -5.771 1.00 96.06 247 LYS A O 1
ATOM 1957 N N . LEU A 1 248 ? -0.729 14.955 -3.732 1.00 96.69 248 LEU A N 1
ATOM 1958 C CA . LEU A 1 248 ? 0.650 14.470 -3.634 1.00 96.69 248 LEU A CA 1
ATOM 1959 C C . LEU A 1 248 ? 0.965 13.463 -4.756 1.00 96.69 248 LEU A C 1
ATOM 1961 O O . LEU A 1 248 ? 1.914 13.665 -5.505 1.00 96.69 248 LEU A O 1
ATOM 1965 N N . GLU A 1 249 ? 0.097 12.464 -4.958 1.00 93.94 249 GLU A N 1
ATOM 1966 C CA . GLU A 1 249 ? 0.178 11.460 -6.040 1.00 93.94 249 GLU A CA 1
ATOM 1967 C C . GLU A 1 249 ? 0.245 12.078 -7.457 1.00 93.94 249 GLU A C 1
ATOM 1969 O O . GLU A 1 249 ? 0.769 11.456 -8.384 1.00 93.94 249 GLU A O 1
ATOM 1974 N N . LEU A 1 250 ? -0.252 13.311 -7.634 1.00 93.81 250 LEU A N 1
ATOM 1975 C CA . LEU A 1 250 ? -0.205 14.070 -8.892 1.00 93.81 250 LEU A CA 1
ATOM 1976 C C . LEU A 1 250 ? 0.963 15.070 -8.989 1.00 93.81 250 LEU A C 1
ATOM 1978 O O . LEU A 1 250 ? 1.140 15.668 -10.049 1.00 93.81 250 LEU A O 1
ATOM 1982 N N . GLY A 1 251 ? 1.730 15.290 -7.916 1.00 96.19 251 GLY A N 1
ATOM 1983 C CA . GLY A 1 251 ? 2.741 16.354 -7.839 1.00 96.19 251 GLY A CA 1
ATOM 1984 C C . GLY A 1 251 ? 2.181 17.770 -7.611 1.00 96.19 251 GLY A C 1
ATOM 1985 O O . GLY A 1 251 ? 2.892 18.756 -7.800 1.00 96.19 251 GLY A O 1
ATOM 1986 N N . ASP A 1 252 ? 0.916 17.912 -7.200 1.00 97.44 252 ASP A N 1
ATOM 1987 C CA . ASP A 1 252 ? 0.272 19.206 -6.916 1.00 97.44 252 ASP A CA 1
ATOM 1988 C C . ASP A 1 252 ? 0.596 19.696 -5.492 1.00 97.44 252 ASP A C 1
ATOM 1990 O O . ASP A 1 252 ? -0.271 19.796 -4.614 1.00 97.44 252 ASP A O 1
ATOM 1994 N N . LEU A 1 253 ? 1.880 19.983 -5.254 1.00 98.25 253 LEU A N 1
ATOM 1995 C CA . LEU A 1 253 ? 2.393 20.385 -3.940 1.00 98.25 253 LEU A CA 1
ATOM 1996 C C . LEU A 1 253 ? 1.816 21.729 -3.455 1.00 98.25 253 LEU A C 1
ATOM 1998 O O . LEU A 1 253 ? 1.589 21.908 -2.258 1.00 98.25 253 LEU A O 1
ATOM 2002 N N . ASP A 1 254 ? 1.464 22.641 -4.370 1.00 97.81 254 ASP A N 1
ATOM 2003 C CA . ASP A 1 254 ? 0.784 23.896 -4.012 1.00 97.81 254 ASP A CA 1
ATOM 2004 C C . ASP A 1 254 ? -0.614 23.636 -3.420 1.00 97.81 254 ASP A C 1
ATOM 2006 O O . ASP A 1 254 ? -1.070 24.359 -2.530 1.00 97.81 254 ASP A O 1
ATOM 2010 N N . THR A 1 255 ? -1.340 22.625 -3.913 1.00 97.69 255 THR A N 1
ATOM 2011 C CA . THR A 1 255 ? -2.651 22.255 -3.358 1.00 97.69 255 THR A CA 1
ATOM 2012 C C . THR A 1 255 ? -2.523 21.386 -2.112 1.00 97.69 255 THR A C 1
ATOM 2014 O O . THR A 1 255 ? -3.347 21.534 -1.207 1.00 97.69 255 THR A O 1
ATOM 2017 N N . VAL A 1 256 ? -1.469 20.569 -1.995 1.00 98.50 256 VAL A N 1
ATOM 2018 C CA . VAL A 1 256 ? -1.098 19.927 -0.720 1.00 98.50 256 VAL A CA 1
ATOM 2019 C C . VAL A 1 256 ? -0.902 20.986 0.370 1.00 98.50 256 VAL A C 1
ATOM 2021 O O . VAL A 1 256 ? -1.525 20.886 1.426 1.00 98.50 256 VAL A O 1
ATOM 2024 N N . GLU A 1 257 ? -0.147 22.055 0.103 1.00 98.62 257 GLU A N 1
ATOM 2025 C CA . GLU A 1 257 ? 0.045 23.163 1.048 1.00 98.62 257 GLU A CA 1
ATOM 2026 C C . GLU A 1 257 ? -1.268 23.871 1.419 1.00 98.62 257 GLU A C 1
ATOM 2028 O O . GLU A 1 257 ? -1.517 24.142 2.596 1.00 98.62 257 GLU A O 1
ATOM 2033 N N . LYS A 1 258 ? -2.151 24.138 0.447 1.00 98.38 258 LYS A N 1
ATOM 2034 C CA . LYS A 1 258 ? -3.471 24.748 0.710 1.00 98.38 258 LYS A CA 1
ATOM 2035 C C . LYS A 1 258 ? -4.342 23.869 1.614 1.00 98.38 258 LYS A C 1
ATOM 2037 O O . LYS A 1 258 ? -5.000 24.390 2.515 1.00 98.38 258 LYS A O 1
ATOM 2042 N N . LEU A 1 259 ? -4.340 22.551 1.403 1.00 98.31 259 LEU A N 1
ATOM 2043 C CA . LEU A 1 259 ? -5.084 21.594 2.231 1.00 98.31 259 LEU A CA 1
ATOM 2044 C C . LEU A 1 259 ? -4.471 21.467 3.633 1.00 98.31 259 LEU A C 1
ATOM 2046 O O . LEU A 1 259 ? -5.194 21.572 4.626 1.00 98.31 259 LEU A O 1
ATOM 2050 N N . LYS A 1 260 ? -3.139 21.367 3.728 1.00 98.19 260 LYS A N 1
ATOM 2051 C CA . LYS A 1 260 ? -2.375 21.442 4.982 1.00 98.19 260 LYS A CA 1
ATOM 2052 C C . LYS A 1 260 ? -2.752 22.696 5.774 1.00 98.19 260 LYS A C 1
ATOM 2054 O O . LYS A 1 260 ? -3.119 22.588 6.940 1.00 98.19 260 LYS A O 1
ATOM 2059 N N . ASN A 1 261 ? -2.747 23.874 5.149 1.00 98.25 261 ASN A N 1
ATOM 2060 C CA . ASN A 1 261 ? -3.045 25.145 5.820 1.00 98.25 261 ASN A CA 1
ATOM 2061 C C . ASN A 1 261 ? -4.519 25.279 6.253 1.00 98.25 261 ASN A C 1
ATOM 2063 O O . ASN A 1 261 ? -4.814 26.035 7.176 1.00 98.25 261 ASN A O 1
ATOM 2067 N N . LYS A 1 262 ? -5.440 24.517 5.648 1.00 97.50 262 LYS A N 1
ATOM 2068 C CA . LYS A 1 262 ? -6.837 24.405 6.101 1.00 97.50 262 LYS A CA 1
ATOM 2069 C C . LYS A 1 262 ? -6.998 23.447 7.292 1.00 97.50 262 LYS A C 1
ATOM 2071 O O . LYS A 1 262 ? -7.811 23.720 8.172 1.00 97.50 262 LYS A O 1
ATOM 2076 N N . ASN A 1 263 ? -6.239 22.349 7.327 1.00 98.31 263 ASN A N 1
ATOM 2077 C CA . ASN A 1 263 ? -6.385 21.285 8.328 1.00 98.31 263 ASN A CA 1
ATOM 2078 C C . ASN A 1 263 ? -5.536 21.502 9.592 1.00 98.31 263 ASN A C 1
ATOM 2080 O O . ASN A 1 263 ? -6.058 21.398 10.702 1.00 98.31 263 ASN A O 1
ATOM 2084 N N . ILE A 1 264 ? -4.246 21.832 9.446 1.00 98.50 264 ILE A N 1
ATOM 2085 C CA . ILE A 1 264 ? -3.291 21.912 10.566 1.00 98.50 264 ILE A CA 1
ATOM 2086 C C . ILE A 1 264 ? -3.761 22.825 11.709 1.00 98.50 264 ILE A C 1
ATOM 2088 O O . ILE A 1 264 ? -3.656 22.383 12.847 1.00 98.50 264 ILE A O 1
ATOM 2092 N N . PRO A 1 265 ? -4.356 24.019 11.497 1.00 98.38 265 PRO A N 1
ATOM 2093 C CA . PRO A 1 265 ? -4.826 24.847 12.615 1.00 98.38 265 PRO A CA 1
ATOM 2094 C C . PRO A 1 265 ? -5.880 24.166 13.506 1.00 98.38 265 PRO A C 1
ATOM 2096 O O . PRO A 1 265 ? -5.927 24.413 14.709 1.00 98.38 265 PRO A O 1
ATOM 2099 N N . GLN A 1 266 ? -6.720 23.301 12.928 1.00 98.19 266 GLN A N 1
ATOM 2100 C CA . GLN A 1 266 ? -7.774 22.577 13.646 1.00 98.19 266 GLN A CA 1
ATOM 2101 C C . GLN A 1 266 ? -7.203 21.361 14.387 1.00 98.19 266 GLN A C 1
ATOM 2103 O O . GLN A 1 266 ? -7.550 21.115 15.540 1.00 98.19 266 GLN A O 1
ATOM 2108 N N . LEU A 1 267 ? -6.279 20.641 13.746 1.00 98.69 267 LEU A N 1
ATOM 2109 C CA . LEU A 1 267 ? -5.587 19.495 14.336 1.00 98.69 267 LEU A CA 1
ATOM 2110 C C . LEU A 1 267 ? -4.612 19.926 15.445 1.00 98.69 267 LEU A C 1
ATOM 2112 O O . LEU A 1 267 ? -4.568 19.298 16.498 1.00 98.69 267 LEU A O 1
ATOM 2116 N N . LEU A 1 268 ? -3.896 21.040 15.266 1.00 98.75 268 LEU A N 1
ATOM 2117 C CA . LEU A 1 268 ? -2.956 21.594 16.245 1.00 98.75 268 LEU A CA 1
ATOM 2118 C C . LEU A 1 268 ? -3.647 21.971 17.555 1.00 98.75 268 LEU A C 1
ATOM 2120 O O . LEU A 1 268 ? -3.082 21.761 18.626 1.00 98.75 268 LEU A O 1
ATOM 2124 N N . LYS A 1 269 ? -4.865 22.523 17.480 1.00 98.62 269 LYS A N 1
ATOM 2125 C CA . LYS A 1 269 ? -5.685 22.811 18.662 1.00 98.62 269 LYS A CA 1
ATOM 2126 C C . LYS A 1 269 ? -5.887 21.538 19.492 1.00 98.62 269 LYS A C 1
ATOM 2128 O O . LYS A 1 269 ? -5.602 21.536 20.683 1.00 98.62 269 LYS A O 1
ATOM 2133 N N . LEU A 1 270 ? -6.297 20.449 18.845 1.00 98.62 270 LEU A N 1
ATOM 2134 C CA . LEU A 1 270 ? -6.554 19.159 19.489 1.00 98.62 270 LEU A CA 1
ATOM 2135 C C . LEU A 1 270 ? -5.263 18.505 20.013 1.00 98.62 270 LEU A C 1
ATOM 2137 O O . LEU A 1 270 ? -5.245 18.015 21.139 1.00 98.62 270 LEU A O 1
ATOM 2141 N N . ALA A 1 271 ? -4.166 18.576 19.255 1.00 98.50 271 ALA A N 1
ATOM 2142 C CA . ALA A 1 271 ? -2.851 18.109 19.696 1.00 98.50 271 ALA A CA 1
ATOM 2143 C C . ALA A 1 271 ? -2.379 18.850 20.965 1.00 98.50 271 ALA A C 1
ATOM 2145 O O . ALA A 1 271 ? -1.990 18.219 21.944 1.00 98.50 271 ALA A O 1
ATOM 2146 N N . ARG A 1 272 ? -2.492 20.188 20.994 1.00 98.44 272 ARG A N 1
ATOM 2147 C CA . ARG A 1 272 ? -2.159 21.025 22.166 1.00 98.44 272 ARG A CA 1
ATOM 2148 C C . ARG A 1 272 ? -3.092 20.805 23.354 1.00 98.44 272 ARG A C 1
ATOM 2150 O O . ARG A 1 272 ? -2.663 20.940 24.494 1.00 98.44 272 ARG A O 1
ATOM 2157 N N . GLU A 1 273 ? -4.349 20.457 23.102 1.00 98.19 273 GLU A N 1
ATOM 2158 C CA . GLU A 1 273 ? -5.294 20.044 24.140 1.00 98.19 273 GLU A CA 1
ATOM 2159 C C . GLU A 1 273 ? -5.013 18.623 24.669 1.00 98.19 273 GLU A C 1
ATOM 2161 O O . GLU A 1 273 ? -5.657 18.219 25.636 1.00 98.19 273 GLU A O 1
ATOM 2166 N N . GLY A 1 274 ? -4.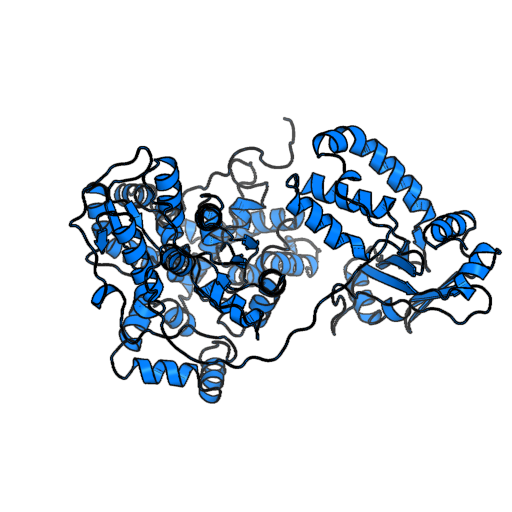069 17.866 24.093 1.00 98.00 274 GLY A N 1
ATOM 2167 C CA . GLY A 1 274 ? -3.696 16.520 24.541 1.00 98.00 274 GLY A CA 1
ATOM 2168 C C . GLY A 1 274 ? -4.619 15.410 24.030 1.00 98.00 274 GLY A C 1
ATOM 2169 O O . GLY A 1 274 ? -4.880 14.452 24.752 1.00 98.00 274 GLY A O 1
ATOM 2170 N N . TYR A 1 275 ? -5.174 15.545 22.824 1.00 98.75 275 TYR A N 1
ATOM 2171 C CA . TYR A 1 275 ? -5.899 14.458 22.158 1.00 98.75 275 TYR A CA 1
ATOM 2172 C C . TYR A 1 275 ? -4.959 13.591 21.314 1.00 98.75 275 TYR A C 1
ATOM 2174 O O . TYR A 1 275 ? -4.129 14.115 20.573 1.00 98.75 275 TYR A O 1
ATOM 2182 N N . ALA A 1 276 ? -5.177 12.275 21.331 1.00 98.75 276 ALA A N 1
ATOM 2183 C CA . ALA A 1 276 ? -4.750 11.413 20.233 1.00 98.75 276 ALA A CA 1
ATOM 2184 C C . ALA A 1 276 ? -5.684 11.644 19.036 1.00 98.75 276 ALA A C 1
ATOM 2186 O O . ALA A 1 276 ? -6.906 11.544 19.167 1.00 98.75 276 ALA A O 1
ATOM 2187 N N . ILE A 1 277 ? -5.131 11.963 17.872 1.00 98.81 277 ILE A N 1
ATOM 2188 C CA . ILE A 1 277 ? -5.892 12.208 16.649 1.00 98.81 277 ILE A CA 1
ATOM 2189 C C . ILE A 1 277 ? -5.905 10.913 15.838 1.00 98.81 277 ILE A C 1
ATOM 2191 O O . ILE A 1 277 ? -4.853 10.444 15.409 1.00 98.81 277 ILE A O 1
ATOM 2195 N N . LEU A 1 278 ? -7.086 10.323 15.636 1.00 98.69 278 LEU A N 1
ATOM 2196 C CA . LEU A 1 278 ? -7.240 9.080 14.878 1.00 98.69 278 LEU A CA 1
ATOM 2197 C C . LEU A 1 278 ? -7.737 9.348 13.459 1.00 98.69 278 LEU A C 1
ATOM 2199 O O . LEU A 1 278 ? -8.673 10.122 13.245 1.00 98.69 278 LEU A O 1
ATOM 2203 N N . SER A 1 279 ? -7.145 8.626 12.509 1.00 96.69 279 SER A N 1
ATOM 2204 C CA . SER A 1 279 ? -7.524 8.604 11.097 1.00 96.69 279 SER A CA 1
ATOM 2205 C C . SER A 1 279 ? -7.639 7.152 10.627 1.00 96.69 279 SER A C 1
ATOM 2207 O O . SER A 1 279 ? -6.637 6.457 10.484 1.00 96.69 279 SER A O 1
ATOM 2209 N N . ALA A 1 280 ? -8.857 6.680 10.351 1.00 95.81 280 ALA A N 1
ATOM 2210 C CA . ALA A 1 280 ? -9.117 5.302 9.911 1.00 95.81 280 ALA A CA 1
ATOM 2211 C C . ALA A 1 280 ? -8.931 5.084 8.390 1.00 95.81 280 ALA A C 1
ATOM 2213 O O . ALA A 1 280 ? -9.597 4.249 7.787 1.00 95.81 280 ALA A O 1
ATOM 2214 N N . VAL A 1 281 ? -8.037 5.852 7.757 1.00 96.25 281 VAL A N 1
ATOM 2215 C CA . VAL A 1 281 ? -7.569 5.614 6.384 1.00 96.25 281 VAL A CA 1
ATOM 2216 C C . VAL A 1 281 ? -6.038 5.720 6.381 1.00 96.25 281 VAL A C 1
ATOM 2218 O O . VAL A 1 281 ? -5.520 6.823 6.579 1.00 96.25 281 VAL A O 1
ATOM 2221 N N . PRO A 1 282 ? -5.292 4.628 6.119 1.00 96.38 282 PRO A N 1
ATOM 2222 C CA . PRO A 1 282 ? -3.835 4.604 6.264 1.00 96.38 282 PRO A CA 1
ATOM 2223 C C . PRO A 1 282 ? -3.079 5.662 5.455 1.00 96.38 282 PRO A C 1
ATOM 2225 O O . PRO A 1 282 ? -2.070 6.173 5.925 1.00 96.38 282 PRO A O 1
ATOM 2228 N N . SER A 1 283 ? -3.569 6.044 4.269 1.00 96.00 283 SER A N 1
ATOM 2229 C CA . SER A 1 283 ? -2.958 7.119 3.472 1.00 96.00 283 SER A CA 1
ATOM 2230 C C . SER A 1 283 ? -3.116 8.502 4.110 1.00 96.00 283 SER A C 1
ATOM 2232 O O . SER A 1 283 ? -2.218 9.331 4.006 1.00 96.00 283 SER A O 1
ATOM 2234 N N . CYS A 1 284 ? -4.230 8.764 4.799 1.00 97.56 284 CYS A N 1
ATOM 2235 C CA . CYS A 1 284 ? -4.428 10.001 5.549 1.00 97.56 284 CYS A CA 1
ATOM 2236 C C . CYS A 1 284 ? -3.522 10.048 6.784 1.00 97.56 284 CYS A C 1
ATOM 2238 O O . CYS A 1 284 ? -2.951 11.094 7.077 1.00 97.56 284 CYS A O 1
ATOM 2240 N 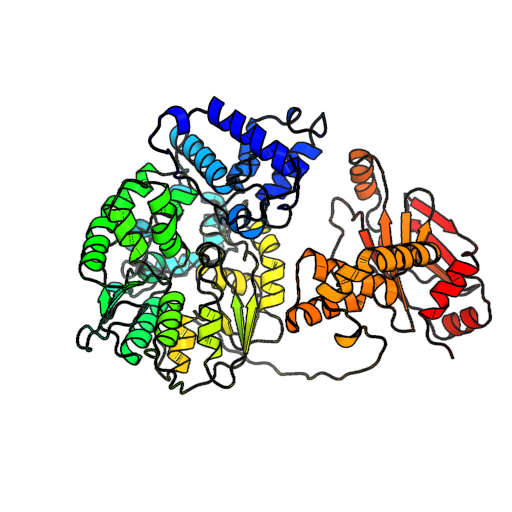N . THR A 1 285 ? -3.339 8.914 7.460 1.00 97.94 285 THR A N 1
ATOM 2241 C CA . THR A 1 285 ? -2.451 8.794 8.623 1.00 97.94 285 THR A CA 1
ATOM 2242 C C . THR A 1 285 ? -0.984 8.963 8.219 1.00 97.94 285 THR A C 1
ATOM 2244 O O . THR A 1 285 ? -0.286 9.782 8.812 1.00 97.94 285 THR A O 1
ATOM 2247 N N . LEU A 1 286 ? -0.542 8.294 7.145 1.00 97.25 286 LEU A N 1
ATOM 2248 C CA . LEU A 1 286 ? 0.785 8.477 6.543 1.00 97.25 286 LEU A CA 1
ATOM 2249 C C . LEU A 1 286 ? 1.044 9.944 6.157 1.00 97.25 286 LEU A C 1
ATOM 2251 O O . LEU A 1 286 ? 2.094 10.489 6.494 1.00 97.25 286 LEU A O 1
ATOM 2255 N N . MET A 1 287 ? 0.061 10.600 5.527 1.00 98.19 287 MET A N 1
ATOM 2256 C CA . MET A 1 287 ? 0.167 12.000 5.102 1.00 98.19 287 MET A CA 1
ATOM 2257 C C . MET A 1 287 ? 0.536 12.941 6.259 1.00 98.19 287 MET A C 1
ATOM 2259 O O . MET A 1 287 ? 1.385 13.813 6.098 1.00 98.19 287 MET A O 1
ATOM 2263 N N . TYR A 1 288 ? -0.090 12.774 7.428 1.00 98.56 288 TYR A N 1
ATOM 2264 C CA . TYR A 1 288 ? 0.201 13.608 8.598 1.00 98.56 288 TYR A CA 1
ATOM 2265 C C . TYR A 1 288 ? 1.418 13.133 9.400 1.00 98.56 288 TYR A C 1
ATOM 2267 O O . TYR A 1 288 ? 2.130 13.982 9.925 1.00 98.56 288 TYR A O 1
ATOM 2275 N N . LYS A 1 289 ? 1.673 11.820 9.505 1.00 96.44 289 LYS A N 1
ATOM 2276 C CA . LYS A 1 289 ? 2.798 11.279 10.293 1.00 96.44 289 LYS A CA 1
ATOM 2277 C C . LYS A 1 289 ? 4.158 11.404 9.598 1.00 96.44 289 LYS A C 1
ATOM 2279 O O . LYS A 1 289 ? 5.163 11.416 10.300 1.00 96.44 289 LYS A O 1
ATOM 2284 N N . GLN A 1 290 ? 4.210 11.445 8.262 1.00 95.94 290 GLN A N 1
ATOM 2285 C CA . GLN A 1 290 ? 5.472 11.414 7.503 1.00 95.94 290 GLN A CA 1
ATOM 2286 C C . GLN A 1 290 ? 5.524 12.450 6.367 1.00 95.94 290 GLN A C 1
ATOM 2288 O O . GLN A 1 290 ? 6.393 13.317 6.396 1.00 95.94 290 GLN A O 1
ATOM 2293 N N . GLU A 1 291 ? 4.587 12.432 5.415 1.00 97.88 291 GLU A N 1
ATOM 2294 C CA . GLU A 1 291 ? 4.709 13.245 4.186 1.00 97.88 291 GLU A CA 1
ATOM 2295 C C . GLU A 1 291 ? 4.695 14.758 4.440 1.00 97.88 291 GLU A C 1
ATOM 2297 O O . GLU A 1 291 ? 5.550 15.493 3.945 1.00 97.88 291 GLU A O 1
ATOM 2302 N N . LEU A 1 292 ? 3.752 15.254 5.249 1.00 98.56 292 LEU A N 1
ATOM 2303 C CA . LEU A 1 292 ? 3.718 16.671 5.613 1.00 98.56 292 LEU A CA 1
ATOM 2304 C C . LEU A 1 292 ? 4.943 17.087 6.452 1.00 98.56 292 LEU A C 1
ATOM 2306 O O . LEU A 1 292 ? 5.535 18.107 6.106 1.00 98.56 292 LEU A O 1
ATOM 2310 N N . PRO A 1 293 ? 5.388 16.337 7.481 1.00 98.44 293 PRO A N 1
ATOM 2311 C CA . PRO A 1 293 ? 6.672 16.586 8.142 1.00 98.44 293 PRO A CA 1
ATOM 2312 C C . PRO A 1 293 ? 7.884 16.664 7.205 1.00 98.44 293 PRO A C 1
ATOM 2314 O O . PRO A 1 293 ? 8.783 17.460 7.459 1.00 98.44 293 PRO A O 1
ATOM 2317 N N . LEU A 1 294 ? 7.913 15.882 6.121 1.00 97.69 294 LEU A N 1
ATOM 2318 C CA . LEU A 1 294 ? 9.001 15.898 5.136 1.00 97.69 294 LEU A CA 1
ATOM 2319 C C . LEU A 1 294 ? 8.909 17.089 4.168 1.00 97.69 294 LEU A C 1
ATOM 2321 O O . LEU A 1 294 ? 9.939 17.639 3.788 1.00 97.69 294 LEU A O 1
ATOM 2325 N N . LEU A 1 295 ? 7.699 17.524 3.801 1.00 98.44 295 LEU A N 1
ATOM 2326 C CA . LEU A 1 295 ? 7.452 18.721 2.978 1.00 98.44 295 LEU A CA 1
ATOM 2327 C C . LEU A 1 295 ? 7.553 20.045 3.761 1.00 98.44 295 LEU A C 1
ATOM 2329 O O . LEU A 1 295 ? 7.700 21.109 3.156 1.00 98.44 295 LEU A O 1
ATOM 2333 N N . PHE A 1 296 ? 7.417 19.999 5.088 1.00 98.50 296 PHE A N 1
ATOM 2334 C CA . PHE A 1 296 ? 7.384 21.161 5.983 1.00 98.50 296 PHE A CA 1
ATOM 2335 C C . PHE A 1 296 ? 8.187 20.892 7.277 1.00 98.50 296 PHE A C 1
ATOM 2337 O O . PHE A 1 296 ? 7.615 20.949 8.369 1.00 98.50 296 PHE A O 1
ATOM 2344 N N . PRO A 1 297 ? 9.501 20.594 7.189 1.00 97.81 297 PRO A N 1
ATOM 2345 C CA . PRO A 1 297 ? 10.311 20.198 8.347 1.00 97.81 297 PRO A CA 1
ATOM 2346 C C . PRO A 1 297 ? 10.313 21.259 9.456 1.00 97.81 297 PRO A C 1
ATOM 2348 O O . PRO A 1 297 ? 10.079 20.930 10.616 1.00 97.81 297 PRO A O 1
ATOM 2351 N N . GLU A 1 298 ? 10.458 22.532 9.082 1.00 97.81 298 GLU A N 1
ATOM 2352 C CA . GLU A 1 298 ? 10.544 23.674 10.005 1.00 97.81 298 GLU A CA 1
ATOM 2353 C C . GLU A 1 298 ? 9.182 24.150 10.556 1.00 97.81 298 GLU A C 1
ATOM 2355 O O . GLU A 1 298 ? 9.119 25.117 11.315 1.00 97.81 298 GLU A O 1
ATOM 2360 N N . ASP A 1 299 ? 8.064 23.523 10.169 1.00 98.50 299 ASP A N 1
ATOM 2361 C CA . ASP A 1 299 ? 6.737 23.902 10.663 1.00 98.50 299 ASP A CA 1
ATOM 2362 C C . ASP A 1 299 ? 6.397 23.136 11.951 1.00 98.50 299 ASP A C 1
ATOM 2364 O O . ASP A 1 299 ? 5.873 22.019 11.926 1.00 98.50 299 ASP A O 1
ATOM 2368 N N . GLU A 1 300 ? 6.656 23.765 13.100 1.00 98.56 300 GLU A N 1
ATOM 2369 C CA . GLU A 1 300 ? 6.354 23.214 14.430 1.00 98.56 300 GLU A CA 1
ATOM 2370 C C . GLU A 1 300 ? 4.900 22.731 14.582 1.00 98.56 300 GLU A C 1
ATOM 2372 O O . GLU A 1 300 ? 4.635 21.784 15.326 1.00 98.56 300 GLU A O 1
ATOM 2377 N N . ALA A 1 301 ? 3.937 23.355 13.890 1.00 98.75 301 ALA A N 1
ATOM 2378 C CA . ALA A 1 301 ? 2.541 22.942 13.960 1.00 98.75 301 ALA A CA 1
ATOM 2379 C C . ALA A 1 301 ? 2.284 21.645 13.184 1.00 98.75 301 ALA A C 1
ATOM 2381 O O . ALA A 1 301 ? 1.467 20.832 13.619 1.00 98.75 301 ALA A O 1
ATOM 2382 N N . VAL A 1 302 ? 2.991 21.423 12.072 1.00 98.81 302 VAL A N 1
ATOM 2383 C CA . VAL A 1 302 ? 2.997 20.132 11.367 1.00 98.81 302 VAL A CA 1
ATOM 2384 C C . VAL A 1 302 ? 3.625 19.055 12.247 1.00 98.81 302 VAL A C 1
ATOM 2386 O O . VAL A 1 302 ? 3.005 18.009 12.433 1.00 98.81 302 VAL A O 1
ATOM 2389 N N . GLN A 1 303 ? 4.785 19.324 12.855 1.00 98.69 303 GLN A N 1
ATOM 2390 C CA . GLN A 1 303 ? 5.466 18.356 13.729 1.00 98.69 303 GLN A CA 1
ATOM 2391 C C . GLN A 1 303 ? 4.612 17.980 14.955 1.00 98.69 303 GLN A C 1
ATOM 2393 O O . GLN A 1 303 ? 4.473 16.802 15.286 1.00 98.69 303 GLN A O 1
ATOM 2398 N N . ALA A 1 304 ? 3.961 18.959 15.594 1.00 98.69 304 ALA A N 1
ATOM 2399 C CA . ALA A 1 304 ? 3.068 18.716 16.727 1.00 98.69 304 ALA A CA 1
ATOM 2400 C C . ALA A 1 304 ? 1.818 17.898 16.348 1.00 98.69 304 ALA A C 1
ATOM 2402 O O . ALA A 1 304 ? 1.369 17.064 17.133 1.00 98.69 304 ALA A O 1
ATOM 2403 N N . VAL A 1 305 ? 1.259 18.102 15.148 1.00 98.81 305 VAL A N 1
ATOM 2404 C CA . VAL A 1 305 ? 0.142 17.283 14.643 1.00 98.81 305 VAL A CA 1
ATOM 2405 C C . VAL A 1 305 ? 0.603 15.869 14.295 1.00 98.81 305 VAL A C 1
ATOM 2407 O O . VAL A 1 305 ? -0.105 14.920 14.620 1.00 98.81 305 VAL A O 1
ATOM 2410 N N . ALA A 1 306 ? 1.785 15.710 13.693 1.00 98.62 306 ALA A N 1
ATOM 2411 C CA . ALA A 1 306 ? 2.363 14.406 13.375 1.00 98.62 306 ALA A CA 1
ATOM 2412 C C . ALA A 1 306 ? 2.580 13.552 14.634 1.00 98.62 306 ALA A C 1
ATOM 2414 O O . ALA A 1 306 ? 2.185 12.388 14.662 1.00 98.62 306 ALA A O 1
ATOM 2415 N N . ALA A 1 307 ? 3.119 14.152 15.702 1.00 98.25 307 ALA A N 1
ATOM 2416 C CA . ALA A 1 307 ? 3.325 13.496 16.995 1.00 98.25 307 ALA A CA 1
ATOM 2417 C C . ALA A 1 307 ? 2.016 13.100 17.711 1.00 98.25 307 ALA A C 1
ATOM 2419 O O . ALA A 1 307 ? 2.017 12.182 18.528 1.00 98.25 307 ALA A O 1
ATOM 2420 N N . ALA A 1 308 ? 0.902 13.775 17.408 1.00 98.56 308 ALA A N 1
ATOM 2421 C CA . ALA A 1 308 ? -0.420 13.470 17.957 1.00 98.56 308 ALA A CA 1
ATOM 2422 C C . ALA A 1 308 ? -1.262 12.533 17.068 1.00 98.56 308 ALA A C 1
ATOM 2424 O O . ALA A 1 308 ? -2.366 12.162 17.467 1.00 98.56 308 ALA A O 1
ATOM 2425 N N . MET A 1 309 ? -0.790 12.168 15.870 1.00 98.62 309 MET A N 1
ATOM 2426 C CA . MET A 1 309 ? -1.543 11.382 14.889 1.00 98.62 309 MET A CA 1
ATOM 2427 C C . MET A 1 309 ? -1.263 9.881 15.023 1.00 98.62 309 MET A C 1
ATOM 2429 O O . MET A 1 309 ? -0.114 9.448 14.951 1.00 98.62 309 MET A O 1
ATOM 2433 N N . PHE A 1 310 ? -2.323 9.080 15.123 1.00 98.50 310 PHE A N 1
ATOM 2434 C CA . PHE A 1 310 ? -2.242 7.624 15.246 1.00 98.50 310 PHE A CA 1
ATOM 2435 C C . PHE A 1 310 ? -3.105 6.907 14.202 1.00 98.50 310 PHE A C 1
ATOM 2437 O O . PHE A 1 310 ? -4.187 7.363 13.815 1.00 98.50 310 PHE A O 1
ATOM 2444 N N . ASP A 1 311 ? -2.649 5.720 13.805 1.00 98.38 311 ASP A N 1
ATOM 2445 C CA . ASP A 1 311 ? -3.531 4.700 13.240 1.00 98.38 311 ASP A CA 1
ATOM 2446 C C . ASP A 1 311 ? -4.459 4.162 14.362 1.00 98.38 311 ASP A C 1
ATOM 2448 O O . ASP A 1 311 ? -4.018 4.030 15.511 1.00 98.38 311 ASP A O 1
ATOM 2452 N N . PRO A 1 312 ? -5.746 3.858 14.101 1.00 98.56 312 PRO A N 1
ATOM 2453 C CA . PRO A 1 312 ? -6.649 3.360 15.136 1.00 98.56 312 PRO A CA 1
ATOM 2454 C C . PRO A 1 312 ? -6.131 2.109 15.855 1.00 98.56 312 PRO A C 1
ATOM 2456 O O . PRO A 1 312 ? -6.236 2.025 17.077 1.00 98.56 312 PRO A O 1
ATOM 2459 N N . PHE A 1 313 ? -5.534 1.157 15.135 1.00 98.62 313 PHE A N 1
ATOM 2460 C CA . PHE A 1 313 ? -5.019 -0.074 15.732 1.00 98.62 313 PHE A CA 1
ATOM 2461 C C . PHE A 1 313 ? -3.652 0.110 16.386 1.00 98.62 313 PHE A C 1
ATOM 2463 O O . PHE A 1 313 ? -3.363 -0.580 17.361 1.00 98.62 313 PHE A O 1
ATOM 2470 N N . GLU A 1 314 ? -2.846 1.077 15.943 1.00 98.44 314 GLU A N 1
ATOM 2471 C CA . GLU A 1 314 ? -1.677 1.542 16.701 1.00 98.44 314 GLU A CA 1
ATOM 2472 C C . GLU A 1 314 ? -2.096 2.042 18.091 1.00 98.44 314 GLU A C 1
ATOM 2474 O O . GLU A 1 314 ? -1.587 1.553 19.100 1.00 98.44 314 GLU A O 1
ATOM 2479 N N . TYR A 1 315 ? -3.077 2.949 18.156 1.00 98.75 315 TYR A N 1
ATOM 2480 C CA . TYR A 1 315 ? -3.583 3.483 19.422 1.00 98.75 315 TYR A CA 1
ATOM 2481 C C . TYR A 1 315 ? -4.186 2.384 20.313 1.00 98.75 315 TYR A C 1
ATOM 2483 O O . TYR A 1 315 ? -3.837 2.290 21.491 1.00 98.75 315 TYR A O 1
ATOM 2491 N N . LEU A 1 316 ? -5.037 1.507 19.765 1.00 98.75 316 LEU A N 1
ATOM 2492 C CA . LEU A 1 316 ? -5.648 0.404 20.523 1.00 98.75 316 LEU A CA 1
ATOM 2493 C C . LEU A 1 316 ? -4.603 -0.618 21.016 1.00 98.75 316 LEU A C 1
ATOM 2495 O O . LEU A 1 316 ? -4.692 -1.084 22.152 1.00 98.75 316 LEU A O 1
ATOM 2499 N N . ALA A 1 317 ? -3.572 -0.928 20.221 1.00 98.56 317 ALA A N 1
ATOM 2500 C CA . ALA A 1 317 ? -2.482 -1.815 20.633 1.00 98.56 317 ALA A CA 1
ATOM 2501 C C . ALA A 1 317 ? -1.633 -1.216 21.762 1.00 98.56 317 ALA A C 1
ATOM 2503 O O . ALA A 1 317 ? -1.281 -1.925 22.707 1.00 98.56 317 ALA A O 1
ATOM 2504 N N . LEU A 1 318 ? -1.334 0.084 21.707 1.00 98.44 318 LEU A N 1
ATOM 2505 C CA . LEU A 1 318 ? -0.628 0.778 22.786 1.00 98.44 318 LEU A CA 1
ATOM 2506 C C . LEU A 1 318 ? -1.503 0.884 24.051 1.00 98.44 318 LEU A C 1
ATOM 2508 O O . LEU A 1 318 ? -1.005 0.661 25.154 1.00 98.44 318 LEU A O 1
ATOM 2512 N N . ARG A 1 319 ? -2.821 1.097 23.908 1.00 98.38 319 ARG A N 1
ATOM 2513 C CA . ARG A 1 319 ? -3.791 1.026 25.018 1.00 98.38 319 ARG A CA 1
ATOM 2514 C C . ARG A 1 319 ? -3.838 -0.348 25.680 1.00 98.38 319 ARG A C 1
ATOM 2516 O O . ARG A 1 319 ? -3.925 -0.428 26.903 1.00 98.38 319 ARG A O 1
ATOM 2523 N N . ASN A 1 320 ? -3.735 -1.424 24.903 1.00 98.44 320 ASN A N 1
ATOM 2524 C CA . ASN A 1 320 ? -3.648 -2.781 25.440 1.00 98.44 320 ASN A CA 1
ATOM 2525 C C . ASN A 1 320 ? -2.342 -3.003 26.227 1.00 98.44 320 ASN A C 1
ATOM 2527 O O . ASN A 1 320 ? -2.364 -3.584 27.308 1.00 98.44 320 ASN A O 1
ATOM 2531 N N . GLN A 1 321 ? -1.211 -2.473 25.744 1.00 97.88 321 GLN A N 1
ATOM 2532 C CA . GLN A 1 321 ? 0.068 -2.515 26.476 1.00 97.88 321 GLN A CA 1
ATOM 2533 C C . GLN A 1 321 ? 0.026 -1.728 27.793 1.00 97.88 321 GLN A C 1
ATOM 2535 O O . GLN A 1 321 ? 0.625 -2.154 28.781 1.00 97.88 321 GLN A O 1
ATOM 2540 N N . ASP A 1 322 ? -0.712 -0.618 27.824 1.00 98.00 322 ASP A N 1
ATOM 2541 C CA . ASP A 1 322 ? -0.980 0.162 29.037 1.00 98.00 322 ASP A CA 1
ATOM 2542 C C . ASP A 1 322 ? -2.039 -0.501 29.955 1.00 98.00 322 ASP A C 1
ATOM 2544 O O . ASP A 1 322 ? -2.304 0.006 31.042 1.00 98.00 322 ASP A O 1
ATOM 2548 N N . LYS A 1 323 ? -2.611 -1.653 29.557 1.00 97.94 323 LYS A N 1
ATOM 2549 C CA . LYS A 1 323 ? -3.695 -2.395 30.240 1.00 97.94 323 LYS A CA 1
ATOM 2550 C C . LYS A 1 323 ? -5.007 -1.608 30.383 1.00 97.94 323 LYS A C 1
ATOM 2552 O O . LYS A 1 323 ? -5.770 -1.832 31.320 1.00 97.94 323 LYS A O 1
ATOM 2557 N N . LEU A 1 324 ? -5.263 -0.696 29.445 1.00 98.06 324 LEU A N 1
ATOM 2558 C CA . LEU A 1 324 ? -6.444 0.173 29.400 1.00 98.06 324 LEU A CA 1
ATOM 2559 C C . LEU A 1 324 ? -7.445 -0.216 28.300 1.00 98.06 324 LEU A C 1
ATOM 2561 O O . LEU A 1 324 ? -8.545 0.326 28.264 1.00 98.06 324 LEU A O 1
ATOM 2565 N N . LEU A 1 325 ? -7.090 -1.144 27.404 1.00 98.31 325 LEU A N 1
ATOM 2566 C CA . LEU A 1 325 ? -8.035 -1.710 26.439 1.00 98.31 325 LEU A CA 1
ATOM 2567 C C . LEU A 1 325 ? -8.889 -2.795 27.112 1.00 98.31 325 LEU A C 1
ATOM 2569 O O . LEU A 1 325 ? -8.351 -3.712 27.734 1.00 98.31 325 LEU A O 1
ATOM 2573 N N . LYS A 1 326 ? -10.210 -2.737 26.938 1.00 98.25 326 LYS A N 1
ATOM 2574 C CA . LYS A 1 326 ? -11.110 -3.827 27.320 1.00 98.25 326 LYS A CA 1
ATOM 2575 C C . LYS A 1 326 ? -10.994 -4.963 26.305 1.00 98.25 326 LYS A C 1
ATOM 2577 O O . LYS A 1 326 ? -11.089 -4.741 25.099 1.00 98.25 326 LYS A O 1
ATOM 2582 N N . THR A 1 327 ? -10.830 -6.185 26.799 1.00 97.19 327 THR A N 1
ATOM 2583 C CA . THR A 1 327 ? -10.734 -7.424 26.005 1.00 97.19 327 THR A CA 1
ATOM 2584 C C . THR A 1 327 ? -11.905 -8.370 26.283 1.00 97.19 327 THR A C 1
ATOM 2586 O O . THR A 1 327 ? -11.806 -9.584 26.125 1.00 97.19 327 THR A O 1
ATOM 2589 N N . ASP A 1 328 ? -13.045 -7.823 26.710 1.00 96.69 328 ASP A N 1
ATOM 2590 C CA . ASP A 1 328 ? -14.237 -8.567 27.118 1.00 96.69 328 ASP A CA 1
ATOM 2591 C C . ASP A 1 328 ? -15.100 -9.017 25.921 1.00 96.69 328 ASP A C 1
ATOM 2593 O O . ASP A 1 328 ? -16.324 -8.897 25.943 1.00 96.69 328 ASP A O 1
ATOM 2597 N N . PHE A 1 329 ? -14.463 -9.525 24.867 1.00 97.44 329 PHE A N 1
ATOM 2598 C CA . PHE A 1 329 ? -15.109 -9.926 23.617 1.00 97.44 329 PHE A CA 1
ATOM 2599 C C . PHE A 1 329 ? -16.263 -10.922 23.845 1.00 97.44 329 PHE A C 1
ATOM 2601 O O . PHE A 1 329 ? -16.177 -11.832 24.669 1.00 97.44 329 PHE A O 1
ATOM 2608 N N . LYS A 1 330 ? -17.367 -10.724 23.117 1.00 96.19 330 LYS A N 1
ATOM 2609 C CA . LYS A 1 330 ? -18.617 -11.499 23.212 1.00 96.19 330 LYS A CA 1
ATOM 2610 C C . LYS A 1 330 ? -18.843 -12.434 22.022 1.00 96.19 330 LYS A C 1
ATOM 2612 O O . LYS A 1 330 ? -19.700 -13.308 22.108 1.00 96.19 330 LYS A O 1
ATOM 2617 N N . LYS A 1 331 ? -18.139 -12.220 20.905 1.00 94.81 331 LYS A N 1
ATOM 2618 C CA . LYS A 1 331 ? -18.262 -13.006 19.667 1.00 94.81 331 LYS A CA 1
ATOM 2619 C C . LYS A 1 331 ? -16.874 -13.303 19.094 1.00 94.81 331 LYS A C 1
ATOM 2621 O O . LYS A 1 331 ? -16.047 -12.397 19.021 1.00 94.81 331 LYS A O 1
ATOM 2626 N N . SER A 1 332 ? -16.659 -14.547 18.667 1.00 95.69 332 SER A N 1
ATOM 2627 C CA . SER A 1 332 ? -15.559 -14.918 17.766 1.00 95.69 332 SER A CA 1
ATOM 2628 C C . SER A 1 332 ? -15.820 -14.372 16.352 1.00 95.69 332 SER A C 1
ATOM 2630 O O . SER A 1 332 ? -16.965 -14.082 15.992 1.00 95.69 332 SER A O 1
ATOM 2632 N N . LEU A 1 333 ? -14.756 -14.234 15.558 1.00 95.81 333 LEU A N 1
ATOM 2633 C CA . LEU A 1 333 ? -14.803 -13.885 14.137 1.00 95.81 333 LEU A CA 1
ATOM 2634 C C . LEU A 1 333 ? -14.474 -15.063 13.203 1.00 95.81 333 LEU A C 1
ATOM 2636 O O . LEU A 1 333 ? -14.446 -14.860 11.993 1.00 95.81 333 LEU A O 1
ATOM 2640 N N . GLY A 1 334 ? -14.205 -16.265 13.719 1.00 95.88 334 GLY A N 1
ATOM 2641 C CA . GLY A 1 334 ? -13.788 -17.398 12.887 1.00 95.88 334 GLY A CA 1
ATOM 2642 C C . GLY A 1 334 ? -12.494 -17.101 12.122 1.00 95.88 334 GLY A C 1
ATOM 2643 O O . GLY A 1 334 ? -11.501 -16.673 12.716 1.00 95.88 334 GLY A O 1
ATOM 2644 N N . THR A 1 335 ? -12.490 -17.316 10.807 1.00 97.31 335 THR A N 1
ATOM 2645 C CA . THR A 1 335 ? -11.314 -17.097 9.951 1.00 97.31 335 THR A CA 1
ATOM 2646 C C . THR A 1 335 ? -11.398 -15.764 9.208 1.00 97.31 335 THR A C 1
ATOM 2648 O O . THR A 1 33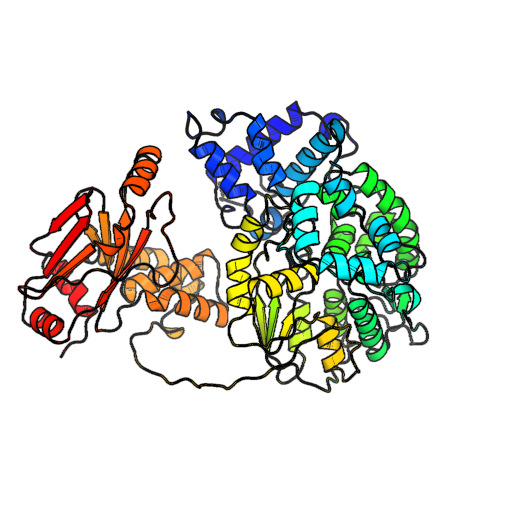5 ? -12.264 -15.558 8.357 1.00 97.31 335 THR A O 1
ATOM 2651 N N . VAL A 1 336 ? -10.441 -14.870 9.466 1.00 98.00 336 VAL A N 1
ATOM 2652 C CA . VAL A 1 336 ? -10.302 -13.582 8.772 1.00 98.00 336 VAL A CA 1
ATOM 2653 C C . VAL A 1 336 ? -9.079 -13.620 7.861 1.00 98.00 336 VAL A C 1
ATOM 2655 O O . VAL A 1 336 ? -7.947 -13.702 8.336 1.00 98.00 336 VAL A O 1
ATOM 2658 N N . ALA A 1 337 ? -9.284 -13.478 6.553 1.00 97.94 337 ALA A N 1
ATOM 2659 C CA . ALA A 1 337 ? -8.218 -13.102 5.633 1.00 97.94 337 ALA A CA 1
ATOM 2660 C C . ALA A 1 337 ? -7.997 -11.584 5.732 1.00 97.94 337 ALA A C 1
ATOM 2662 O O . ALA A 1 337 ? -8.907 -10.793 5.470 1.00 97.94 337 ALA A O 1
ATOM 2663 N N . TYR A 1 338 ? -6.799 -11.161 6.135 1.00 98.19 338 TYR A N 1
ATOM 2664 C CA . TYR A 1 338 ? -6.472 -9.772 6.453 1.00 98.19 338 TYR A CA 1
ATOM 2665 C C . TYR A 1 338 ? -5.275 -9.256 5.638 1.00 98.19 338 TYR A C 1
ATOM 2667 O O . TYR A 1 338 ? -4.141 -9.700 5.808 1.00 98.19 338 TYR A O 1
ATOM 2675 N N . HIS A 1 339 ? -5.510 -8.267 4.775 1.00 98.06 339 HIS A N 1
ATOM 2676 C CA . HIS A 1 339 ? -4.483 -7.617 3.959 1.00 98.06 339 HIS A CA 1
ATOM 2677 C C . HIS A 1 339 ? -3.944 -6.347 4.635 1.00 98.06 339 HIS A C 1
ATOM 2679 O O . HIS A 1 339 ? -4.706 -5.407 4.895 1.00 98.06 339 HIS A O 1
ATOM 2685 N N . ILE A 1 340 ? -2.621 -6.272 4.826 1.00 96.06 340 ILE A N 1
ATOM 2686 C CA . ILE A 1 340 ? -1.929 -5.087 5.360 1.00 96.06 340 ILE A CA 1
ATOM 2687 C C . ILE A 1 340 ? -1.553 -4.135 4.208 1.00 96.06 340 ILE A C 1
ATOM 2689 O O . ILE A 1 340 ? -0.657 -4.450 3.417 1.00 96.06 340 ILE A O 1
ATOM 2693 N N . PRO A 1 341 ? -2.181 -2.949 4.094 1.00 95.44 341 PRO A N 1
ATOM 2694 C CA . PRO A 1 341 ? -1.959 -2.047 2.967 1.00 95.44 341 PRO A CA 1
ATOM 2695 C C . PRO A 1 341 ? -0.614 -1.308 3.054 1.00 95.44 341 PRO A C 1
ATOM 2697 O O . PRO A 1 341 ? -0.145 -0.969 4.140 1.00 95.44 341 PRO A O 1
ATOM 2700 N N . CYS A 1 342 ? -0.021 -0.977 1.898 1.00 94.38 342 CYS A N 1
ATOM 2701 C CA . CYS A 1 342 ? 1.302 -0.337 1.803 1.00 94.38 342 CYS A CA 1
ATOM 2702 C C . CYS A 1 342 ? 1.452 0.891 2.721 1.00 94.38 342 CYS A C 1
ATOM 2704 O O . CYS A 1 342 ? 2.363 0.933 3.540 1.00 94.38 342 CYS A O 1
ATOM 2706 N N . HIS A 1 343 ? 0.506 1.837 2.674 1.00 95.06 343 HIS A N 1
ATOM 2707 C CA . HIS A 1 343 ? 0.550 3.056 3.494 1.00 95.06 343 HIS A CA 1
ATOM 2708 C C . HIS A 1 343 ? 0.374 2.826 5.007 1.00 95.06 343 HIS A C 1
ATOM 2710 O O . HIS A 1 343 ? 0.578 3.759 5.775 1.00 95.06 343 HIS A O 1
ATOM 2716 N N . GLN A 1 344 ? 0.024 1.618 5.466 1.00 95.00 344 GLN A N 1
ATOM 2717 C CA . GLN A 1 344 ? 0.123 1.245 6.884 1.00 95.00 344 GLN A CA 1
ATOM 2718 C C . GLN A 1 344 ? 1.506 0.656 7.204 1.00 95.00 344 GLN A C 1
ATOM 2720 O O . GLN A 1 344 ? 2.103 0.995 8.222 1.00 95.00 344 GLN A O 1
ATOM 2725 N N . ARG A 1 345 ? 2.065 -0.164 6.303 1.00 93.31 345 ARG A N 1
ATOM 2726 C CA . ARG A 1 345 ? 3.408 -0.762 6.452 1.00 93.31 345 ARG A CA 1
ATOM 2727 C C . ARG A 1 345 ? 4.509 0.300 6.511 1.00 93.31 345 ARG A C 1
ATOM 2729 O O . ARG A 1 345 ? 5.390 0.215 7.359 1.00 93.31 345 ARG A O 1
ATOM 2736 N N . VAL A 1 346 ? 4.416 1.325 5.663 1.00 93.12 346 VAL A N 1
ATOM 2737 C CA . VAL A 1 346 ? 5.360 2.461 5.586 1.00 93.12 346 VAL A CA 1
ATOM 2738 C C . VAL A 1 346 ? 5.402 3.281 6.882 1.00 93.12 346 VAL A C 1
ATOM 2740 O O . VAL A 1 346 ? 6.457 3.785 7.262 1.00 93.12 346 VAL A O 1
ATOM 2743 N N . GLN A 1 347 ? 4.299 3.329 7.641 1.00 92.81 347 GLN A N 1
ATOM 2744 C CA . GLN A 1 347 ? 4.279 3.971 8.962 1.00 92.81 347 GLN A CA 1
ATOM 2745 C C . GLN A 1 347 ? 5.162 3.252 10.000 1.00 92.81 347 GLN A C 1
ATOM 2747 O O . GLN A 1 347 ? 5.373 3.789 11.083 1.00 92.81 347 GLN A O 1
ATOM 2752 N N . ASN A 1 348 ? 5.673 2.053 9.685 1.00 90.19 348 ASN A N 1
ATOM 2753 C CA . ASN A 1 348 ? 6.562 1.244 10.523 1.00 90.19 348 ASN A CA 1
ATOM 2754 C C . ASN A 1 348 ? 5.997 0.924 11.925 1.00 90.19 348 ASN A C 1
ATOM 2756 O O . ASN A 1 348 ? 6.733 0.715 12.886 1.00 90.19 348 ASN A O 1
ATOM 2760 N N . ILE A 1 349 ? 4.667 0.857 12.040 1.00 91.94 349 ILE A N 1
ATOM 2761 C CA . ILE A 1 349 ? 3.958 0.543 13.292 1.00 91.94 349 ILE A CA 1
ATOM 2762 C C . ILE A 1 349 ? 3.883 -0.967 13.583 1.00 91.94 349 ILE A C 1
ATOM 2764 O O . ILE A 1 349 ? 3.456 -1.373 14.662 1.00 91.94 349 ILE A O 1
ATOM 2768 N N . GLY A 1 350 ? 4.300 -1.822 12.644 1.00 90.44 350 GLY A N 1
ATOM 2769 C CA . GLY A 1 350 ? 4.131 -3.276 12.727 1.00 90.44 350 GLY A CA 1
ATOM 2770 C C . GLY A 1 350 ? 2.690 -3.734 12.457 1.00 90.44 350 GLY A C 1
ATOM 2771 O O . GLY A 1 350 ? 1.859 -2.983 11.952 1.00 90.44 350 GLY A O 1
ATOM 2772 N N . LYS A 1 351 ? 2.377 -4.993 12.782 1.00 94.50 351 LYS A N 1
ATOM 2773 C CA . LYS A 1 351 ? 1.129 -5.671 12.373 1.00 94.50 351 LYS A CA 1
ATOM 2774 C C . LYS A 1 351 ? -0.043 -5.422 13.349 1.00 94.50 351 LYS A C 1
ATOM 2776 O O . LYS A 1 351 ? -0.749 -6.354 13.721 1.00 94.50 351 LYS A O 1
ATOM 2781 N N . LYS A 1 352 ? -0.252 -4.173 13.793 1.00 96.88 352 LYS A N 1
ATOM 2782 C CA . LYS A 1 352 ? -1.110 -3.844 14.959 1.00 96.88 352 LYS A CA 1
ATOM 2783 C C . LYS A 1 352 ? -2.570 -4.271 14.847 1.00 96.88 352 LYS A C 1
ATOM 2785 O O . LYS A 1 352 ? -3.136 -4.734 15.833 1.00 96.88 352 LYS A O 1
ATOM 2790 N N . THR A 1 353 ? -3.151 -4.190 13.658 1.00 98.06 353 THR A N 1
ATOM 2791 C CA . THR A 1 353 ? -4.516 -4.661 13.393 1.00 98.06 353 THR A CA 1
ATOM 2792 C C . THR A 1 353 ? -4.659 -6.158 13.640 1.00 98.06 353 THR A C 1
ATOM 2794 O O . THR A 1 353 ? -5.546 -6.576 14.380 1.00 98.06 353 THR A O 1
ATOM 2797 N N . ARG A 1 354 ? -3.726 -6.962 13.108 1.00 97.25 354 ARG A N 1
ATOM 2798 C CA . ARG A 1 354 ? -3.635 -8.400 13.395 1.00 97.25 354 ARG A CA 1
ATOM 2799 C C . ARG A 1 354 ? -3.446 -8.633 14.893 1.00 97.25 354 ARG A C 1
ATOM 2801 O O . ARG A 1 354 ? -4.187 -9.418 15.465 1.00 97.25 354 ARG A O 1
ATOM 2808 N N . ASP A 1 355 ? -2.496 -7.938 15.523 1.00 97.44 355 ASP A N 1
ATOM 2809 C CA . ASP A 1 355 ? -2.174 -8.119 16.948 1.00 97.44 355 ASP A CA 1
ATOM 2810 C C . ASP A 1 355 ? -3.398 -7.898 17.861 1.00 97.44 355 ASP A C 1
ATOM 2812 O O . ASP A 1 355 ? -3.540 -8.602 18.855 1.00 97.44 355 ASP A O 1
ATOM 2816 N N . ILE A 1 356 ? -4.283 -6.947 17.527 1.00 98.56 356 ILE A N 1
ATOM 2817 C CA . ILE A 1 356 ? -5.537 -6.697 18.256 1.00 98.56 356 ILE A CA 1
ATOM 2818 C C . ILE A 1 356 ? -6.621 -7.721 17.921 1.00 98.56 356 ILE A C 1
ATOM 2820 O O . ILE A 1 356 ? -7.249 -8.244 18.840 1.00 98.56 356 ILE A O 1
ATOM 2824 N N . LEU A 1 357 ? -6.857 -8.025 16.640 1.00 98.31 357 LEU A N 1
ATOM 2825 C CA . LEU A 1 357 ? -7.889 -8.997 16.260 1.00 98.31 357 LEU A CA 1
ATOM 2826 C C . LEU A 1 357 ? -7.562 -10.411 16.773 1.00 98.31 357 LEU A C 1
ATOM 2828 O O . LEU A 1 357 ? -8.468 -11.159 17.122 1.00 98.31 357 LEU A O 1
ATOM 2832 N N . GLN A 1 358 ? -6.279 -10.751 16.910 1.00 97.25 358 GLN A N 1
ATOM 2833 C CA . GLN A 1 358 ? -5.822 -12.035 17.447 1.00 97.25 358 GLN A CA 1
ATOM 2834 C C . GLN A 1 358 ? -6.063 -12.195 18.965 1.00 97.25 358 GLN A C 1
ATOM 2836 O O . GLN A 1 358 ? -5.920 -13.300 19.485 1.00 97.25 358 GLN A O 1
ATOM 2841 N N . LEU A 1 359 ? -6.450 -11.125 19.680 1.00 97.94 359 LEU A N 1
ATOM 2842 C CA . LEU A 1 359 ? -6.901 -11.196 21.080 1.00 97.94 359 LEU A CA 1
ATOM 2843 C C . LEU A 1 359 ? -8.329 -11.744 21.217 1.00 97.94 359 LEU A C 1
ATOM 2845 O O . LEU A 1 359 ? -8.751 -12.075 22.326 1.00 97.94 359 LEU A O 1
ATOM 2849 N N . ILE A 1 360 ? -9.091 -11.786 20.121 1.00 98.38 360 ILE A N 1
ATOM 2850 C CA . ILE A 1 360 ? -10.472 -12.263 20.115 1.00 98.38 360 ILE A CA 1
ATOM 2851 C C . ILE A 1 360 ? -10.440 -13.801 20.194 1.00 98.38 360 ILE A C 1
ATOM 2853 O O . ILE A 1 360 ? -9.753 -14.431 19.386 1.00 98.38 360 ILE A O 1
ATOM 2857 N N . PRO A 1 361 ? -11.152 -14.434 21.148 1.00 96.44 361 PRO A N 1
ATOM 2858 C CA . PRO A 1 361 ? -11.185 -15.888 21.262 1.00 96.44 361 PRO A CA 1
ATOM 2859 C C . PRO A 1 361 ? -11.636 -16.578 19.971 1.00 96.44 361 PRO A C 1
ATOM 2861 O O . PRO A 1 361 ? -12.438 -16.034 19.208 1.00 96.44 361 PRO A O 1
ATOM 2864 N N . GLU A 1 362 ? -11.124 -17.792 19.749 1.00 96.50 362 GLU A N 1
ATOM 2865 C CA . GLU A 1 362 ? -11.531 -18.684 18.648 1.00 96.50 362 GLU A CA 1
ATOM 2866 C C . GLU A 1 362 ? -11.461 -18.021 17.256 1.00 96.50 362 GLU A C 1
ATOM 2868 O O . GLU A 1 362 ? -12.266 -18.324 16.380 1.00 96.50 362 GLU A O 1
ATOM 2873 N N . THR A 1 363 ? -10.525 -17.083 17.068 1.00 96.62 363 THR A N 1
ATOM 2874 C CA . THR A 1 363 ? -10.357 -16.293 15.840 1.00 96.62 363 THR A CA 1
ATOM 2875 C C . THR A 1 363 ? -8.969 -16.511 15.233 1.00 96.62 363 THR A C 1
ATOM 2877 O O . THR A 1 363 ? -7.960 -16.424 15.934 1.00 96.62 363 THR A O 1
ATOM 2880 N N . THR A 1 364 ? -8.902 -16.734 13.920 1.00 96.62 364 THR A N 1
ATOM 2881 C CA . THR A 1 364 ? -7.659 -16.947 13.158 1.00 96.62 364 THR A CA 1
ATOM 2882 C C . THR A 1 364 ? -7.471 -15.834 12.127 1.00 96.62 364 THR A C 1
ATOM 2884 O O . THR A 1 364 ? -8.358 -15.598 11.307 1.00 96.62 364 THR A O 1
ATOM 2887 N N . ILE A 1 365 ? -6.319 -15.149 12.150 1.00 97.12 365 ILE A N 1
ATOM 2888 C CA . ILE A 1 365 ? -6.021 -14.017 11.254 1.00 97.12 365 ILE A CA 1
ATOM 2889 C C . ILE A 1 365 ? -4.954 -14.388 10.209 1.00 97.12 365 ILE A C 1
ATOM 2891 O O . ILE A 1 365 ? -3.749 -14.236 10.432 1.00 97.12 365 ILE A O 1
ATOM 2895 N N . ASN A 1 366 ? -5.399 -14.796 9.021 1.00 96.12 366 ASN A N 1
ATOM 2896 C CA . ASN A 1 366 ? -4.529 -15.109 7.886 1.00 96.12 366 ASN A CA 1
ATOM 2897 C C . ASN A 1 366 ? -4.039 -13.803 7.244 1.00 96.12 366 ASN A C 1
ATOM 2899 O O . ASN A 1 366 ? -4.808 -13.088 6.604 1.00 96.12 366 ASN A O 1
ATOM 2903 N N . THR A 1 367 ? -2.767 -13.454 7.448 1.00 95.50 367 THR A N 1
ATOM 2904 C CA . THR A 1 367 ? -2.233 -12.126 7.096 1.00 95.50 367 THR A CA 1
ATOM 2905 C C . THR A 1 367 ? -1.552 -12.114 5.722 1.00 95.50 367 THR A C 1
ATOM 2907 O O . THR A 1 367 ? -0.644 -12.902 5.480 1.00 95.50 367 THR A O 1
ATOM 2910 N N . VAL A 1 368 ? -1.922 -11.168 4.850 1.00 94.88 368 VAL A N 1
ATOM 2911 C CA . VAL A 1 368 ? -1.351 -10.994 3.501 1.00 94.88 368 VAL A CA 1
ATOM 2912 C C . VAL A 1 368 ? -0.659 -9.635 3.361 1.00 94.88 368 VAL A C 1
ATOM 2914 O O . VAL A 1 368 ? -1.244 -8.580 3.608 1.00 94.88 368 VAL A O 1
ATOM 2917 N N . GLU A 1 369 ? 0.603 -9.653 2.928 1.00 90.06 369 GLU A N 1
ATOM 2918 C CA . GLU A 1 369 ? 1.517 -8.499 2.957 1.00 90.06 369 GLU A CA 1
ATOM 2919 C C . GLU A 1 369 ? 2.135 -8.164 1.589 1.00 90.06 369 GLU A C 1
ATOM 2921 O O . GLU A 1 369 ? 3.348 -7.973 1.432 1.00 90.06 369 GLU A O 1
ATOM 2926 N N . ARG A 1 370 ? 1.291 -8.047 0.566 1.00 91.50 370 ARG A N 1
ATOM 2927 C CA . ARG A 1 370 ? 1.701 -7.701 -0.801 1.00 91.50 370 ARG A CA 1
ATOM 2928 C C . ARG A 1 370 ? 0.781 -6.627 -1.377 1.00 91.50 370 ARG A C 1
ATOM 2930 O O . ARG A 1 370 ? -0.339 -6.463 -0.914 1.00 91.50 370 ARG A O 1
ATOM 2937 N N . CYS A 1 371 ? 1.268 -5.858 -2.351 1.00 92.81 371 CYS A N 1
ATOM 2938 C CA . CYS A 1 371 ? 0.484 -4.779 -2.946 1.00 92.81 371 CYS A CA 1
ATOM 2939 C C . CYS A 1 371 ? -0.795 -5.331 -3.595 1.00 92.81 371 CYS A C 1
ATOM 2941 O O . CYS A 1 371 ? -0.723 -6.212 -4.447 1.00 92.81 371 CYS A O 1
ATOM 2943 N N . SER A 1 372 ? -1.955 -4.772 -3.241 1.00 94.12 372 SER A N 1
ATOM 2944 C CA . SER A 1 372 ? -3.232 -5.096 -3.890 1.00 94.12 372 SER A CA 1
ATOM 2945 C C . SER A 1 372 ? -3.307 -4.636 -5.352 1.00 94.12 372 SER A C 1
ATOM 2947 O O . SER A 1 372 ? -4.199 -5.059 -6.075 1.00 94.12 372 SER A O 1
ATOM 2949 N N . GLY A 1 373 ? -2.400 -3.757 -5.791 1.00 91.31 373 GLY A N 1
ATOM 2950 C CA . GLY A 1 373 ? -2.344 -3.215 -7.150 1.00 91.31 373 GLY A CA 1
ATOM 2951 C C . GLY A 1 373 ? -3.326 -2.080 -7.443 1.00 91.31 373 GLY A C 1
ATOM 2952 O O . GLY A 1 373 ? -3.246 -1.502 -8.519 1.00 91.31 373 GLY A O 1
ATOM 2953 N N . HIS A 1 374 ? -4.240 -1.739 -6.525 1.00 89.38 374 HIS A N 1
ATOM 2954 C CA . HIS A 1 374 ? -5.284 -0.747 -6.810 1.00 89.38 374 HIS A CA 1
ATOM 2955 C C . HIS A 1 374 ? -4.761 0.682 -6.938 1.00 89.38 374 HIS A C 1
ATOM 2957 O O . HIS A 1 374 ? -5.144 1.376 -7.869 1.00 89.38 374 HIS A O 1
ATOM 2963 N N . ASP A 1 375 ? -3.966 1.111 -5.957 1.00 82.81 375 ASP A N 1
ATOM 2964 C CA . ASP A 1 375 ? -3.456 2.474 -5.809 1.00 82.81 375 ASP A CA 1
ATOM 2965 C C . ASP A 1 375 ? -4.471 3.594 -6.137 1.00 82.81 375 ASP A C 1
ATOM 2967 O O . ASP A 1 375 ? -4.548 4.070 -7.263 1.00 82.81 375 ASP A O 1
ATOM 2971 N N . GLY A 1 376 ? -5.281 3.992 -5.148 1.00 82.62 376 GLY A N 1
ATOM 2972 C CA . GLY A 1 376 ? -6.136 5.192 -5.175 1.00 82.62 376 GLY A CA 1
ATOM 2973 C C . GLY A 1 376 ? -6.796 5.552 -6.518 1.00 82.62 376 GLY A C 1
ATOM 2974 O O . GLY A 1 376 ? -7.927 5.152 -6.797 1.00 82.62 376 GLY A O 1
ATOM 2975 N N . THR A 1 377 ? -6.106 6.384 -7.307 1.00 86.12 377 THR A N 1
ATOM 2976 C CA . THR A 1 377 ? -6.564 6.888 -8.614 1.00 86.12 377 THR A CA 1
ATOM 2977 C C . THR A 1 377 ? -5.855 6.273 -9.826 1.00 86.12 377 THR A C 1
ATOM 2979 O O . THR A 1 377 ? -6.276 6.523 -10.955 1.00 86.12 377 THR A O 1
ATOM 2982 N N . TRP A 1 378 ? -4.803 5.477 -9.637 1.00 90.44 378 TRP A N 1
ATOM 2983 C CA . TRP A 1 378 ? -4.045 4.836 -10.710 1.00 90.44 378 TRP A CA 1
ATOM 2984 C C . TRP A 1 378 ? -4.803 3.634 -11.281 1.00 90.44 378 TRP A C 1
ATOM 2986 O O . TRP A 1 378 ? -5.176 3.649 -12.452 1.00 90.44 378 TRP A O 1
ATOM 2996 N N . GLY A 1 379 ? -5.159 2.643 -10.457 1.00 90.62 379 GLY A N 1
ATOM 2997 C CA . GLY A 1 379 ? -5.824 1.413 -10.909 1.00 90.62 379 GLY A CA 1
ATOM 2998 C C . GLY A 1 379 ? -7.292 1.571 -11.323 1.00 90.62 379 GLY A C 1
ATOM 2999 O O . GLY A 1 379 ? -7.923 0.587 -11.719 1.00 90.62 379 GLY A O 1
ATOM 3000 N N . VAL A 1 380 ? -7.868 2.779 -11.249 1.00 92.50 380 VAL A N 1
ATOM 3001 C CA . VAL A 1 380 ? -9.179 3.085 -11.859 1.00 92.50 380 VAL A CA 1
ATOM 3002 C C . VAL A 1 380 ? -9.072 3.539 -13.317 1.00 92.50 380 VAL A C 1
ATOM 3004 O O . VAL A 1 380 ? -10.090 3.577 -14.007 1.00 92.50 380 VAL A O 1
ATOM 3007 N N . LYS A 1 381 ? -7.867 3.880 -13.787 1.00 93.94 381 LYS A N 1
ATOM 3008 C CA . LYS A 1 381 ? -7.604 4.346 -15.152 1.00 93.94 381 LYS A CA 1
ATOM 3009 C C . LYS A 1 381 ? -7.532 3.177 -16.124 1.00 93.94 381 LYS A C 1
ATOM 3011 O O . LYS A 1 381 ? -6.993 2.122 -15.788 1.00 93.94 381 LYS A O 1
ATOM 3016 N N . SER A 1 382 ? -8.060 3.362 -17.327 1.00 95.31 382 SER A N 1
ATOM 3017 C CA . SER A 1 382 ? -8.185 2.286 -18.317 1.00 95.31 382 SER A CA 1
ATOM 3018 C C . SER A 1 382 ? -6.827 1.718 -18.741 1.00 95.31 382 SER A C 1
ATOM 3020 O O . SER A 1 382 ? -6.657 0.503 -18.775 1.00 95.31 382 SER A O 1
ATOM 3022 N N . GLU A 1 383 ? -5.821 2.577 -18.915 1.00 92.44 383 GLU A N 1
ATOM 3023 C CA . GLU A 1 383 ? -4.435 2.205 -19.235 1.00 92.44 383 GLU A CA 1
ATOM 3024 C C . GLU A 1 383 ? -3.685 1.452 -18.115 1.00 92.44 383 GLU A C 1
ATOM 3026 O O . GLU A 1 383 ? -2.574 0.970 -18.329 1.00 92.44 383 GLU A O 1
ATOM 3031 N N . HIS A 1 384 ? -4.264 1.351 -16.913 1.00 92.94 384 HIS A N 1
ATOM 3032 C CA . HIS A 1 384 ? -3.660 0.691 -15.747 1.00 92.94 384 HIS A CA 1
ATOM 3033 C C . HIS A 1 384 ? -4.556 -0.398 -15.143 1.00 92.94 384 HIS A C 1
ATOM 3035 O O . HIS A 1 384 ? -4.158 -1.084 -14.199 1.00 92.94 384 HIS A O 1
ATOM 3041 N N . PHE A 1 385 ? -5.762 -0.608 -15.684 1.00 94.94 385 PHE A N 1
ATOM 3042 C CA . PHE A 1 385 ? -6.691 -1.610 -15.170 1.00 94.94 385 PHE A CA 1
ATOM 3043 C C . PHE A 1 385 ? -6.092 -3.022 -15.241 1.00 94.94 385 PHE A C 1
ATOM 3045 O O . PHE A 1 385 ? -6.036 -3.705 -14.219 1.00 94.94 385 PHE A O 1
ATOM 3052 N N . ALA A 1 386 ? -5.569 -3.434 -16.400 1.00 94.50 386 ALA A N 1
ATOM 3053 C CA . ALA A 1 386 ? -4.946 -4.749 -16.565 1.00 94.50 386 ALA A CA 1
ATOM 3054 C C . ALA A 1 386 ? -3.763 -4.954 -15.597 1.00 94.50 386 ALA A C 1
ATOM 3056 O O . ALA A 1 386 ? -3.712 -5.960 -14.886 1.00 94.50 386 ALA A O 1
ATOM 3057 N N . ASP A 1 387 ? -2.874 -3.962 -15.490 1.00 92.81 387 ASP A N 1
ATOM 3058 C CA . ASP A 1 387 ? -1.724 -4.003 -14.581 1.00 92.81 387 ASP A CA 1
ATOM 3059 C C . ASP A 1 387 ? -2.154 -4.096 -13.109 1.00 92.81 387 ASP A C 1
ATOM 3061 O O . ASP A 1 387 ? -1.660 -4.949 -12.374 1.00 92.81 387 ASP A O 1
ATOM 3065 N N . SER A 1 388 ? -3.126 -3.292 -12.669 1.00 94.81 388 SER A N 1
ATOM 3066 C CA . SER A 1 388 ? -3.640 -3.325 -11.289 1.00 94.81 388 SER A CA 1
ATOM 3067 C C . SER A 1 388 ? -4.275 -4.668 -10.897 1.00 94.81 388 SER A C 1
ATOM 3069 O O . SER A 1 388 ? -4.191 -5.079 -9.736 1.00 94.81 388 SER A O 1
ATOM 3071 N N . MET A 1 389 ? -4.886 -5.379 -11.854 1.00 96.06 389 MET A N 1
ATOM 3072 C CA . MET A 1 389 ? -5.413 -6.732 -11.645 1.00 96.06 389 MET A CA 1
ATOM 3073 C C . MET A 1 389 ? -4.287 -7.778 -11.654 1.00 96.06 389 MET A C 1
ATOM 3075 O O . MET A 1 389 ? -4.304 -8.698 -10.838 1.00 96.06 389 MET A O 1
ATOM 3079 N N . LYS A 1 390 ? -3.273 -7.618 -12.518 1.00 94.00 390 LYS A N 1
ATOM 3080 C CA . LYS A 1 390 ? -2.076 -8.477 -12.573 1.00 94.00 390 LYS A CA 1
ATOM 3081 C C . LYS A 1 390 ? -1.249 -8.392 -11.285 1.00 94.00 390 LYS A C 1
ATOM 3083 O O . LYS A 1 390 ? -0.904 -9.429 -10.726 1.00 94.00 390 LYS A O 1
ATOM 3088 N N . ILE A 1 391 ? -0.989 -7.181 -10.780 1.00 93.12 391 ILE A N 1
ATOM 3089 C CA . ILE A 1 391 ? -0.279 -6.934 -9.510 1.00 93.12 391 ILE A CA 1
ATOM 3090 C C . ILE A 1 391 ? -1.046 -7.549 -8.332 1.00 93.12 391 ILE A C 1
ATOM 3092 O O . ILE A 1 391 ? -0.438 -8.176 -7.468 1.00 93.12 391 ILE A O 1
ATOM 3096 N N . GLY A 1 392 ? -2.374 -7.390 -8.305 1.00 94.75 392 GLY A N 1
ATOM 3097 C CA . GLY A 1 392 ? -3.221 -7.890 -7.222 1.00 94.75 392 GLY A CA 1
ATOM 3098 C C . GLY A 1 392 ? -3.458 -9.405 -7.228 1.00 94.75 392 GLY A C 1
ATOM 3099 O O . GLY A 1 392 ? -3.753 -9.960 -6.172 1.00 94.75 392 GLY A O 1
ATOM 3100 N N . ARG A 1 393 ? -3.279 -10.101 -8.364 1.00 95.25 393 ARG A N 1
ATOM 3101 C CA . ARG A 1 393 ? -3.572 -11.544 -8.524 1.00 95.25 393 ARG A CA 1
ATOM 3102 C C . ARG A 1 393 ? -3.024 -12.441 -7.393 1.00 95.25 393 ARG A C 1
ATOM 3104 O O . ARG A 1 393 ? -3.796 -13.268 -6.904 1.00 95.25 393 ARG A O 1
ATOM 3111 N N . PRO A 1 394 ? -1.770 -12.294 -6.910 1.00 94.62 394 PRO A N 1
ATOM 3112 C CA . PRO A 1 394 ? -1.271 -13.095 -5.790 1.00 94.62 394 PRO A CA 1
ATOM 3113 C C . PRO A 1 394 ? -1.999 -12.797 -4.472 1.00 94.62 394 PRO A C 1
ATOM 3115 O O . PRO A 1 394 ? -2.286 -13.722 -3.720 1.00 94.62 394 PRO A O 1
ATOM 3118 N N . VAL A 1 395 ? -2.350 -11.528 -4.214 1.00 96.06 395 VAL A N 1
ATOM 3119 C CA . VAL A 1 395 ? -3.144 -11.130 -3.038 1.00 96.06 395 VAL A CA 1
ATOM 3120 C C . VAL A 1 395 ? -4.542 -11.729 -3.124 1.00 96.06 395 VAL A C 1
ATOM 3122 O O . VAL A 1 395 ? -5.024 -12.251 -2.129 1.00 96.06 395 VAL A O 1
ATOM 3125 N N . PHE A 1 396 ? -5.183 -11.710 -4.296 1.00 96.75 396 PHE A N 1
ATOM 3126 C CA . PHE A 1 396 ? -6.517 -12.293 -4.473 1.00 96.75 396 PHE A CA 1
ATOM 3127 C C . PHE A 1 396 ? -6.503 -13.801 -4.182 1.00 96.75 396 PHE A C 1
ATOM 3129 O O . PHE A 1 396 ? -7.306 -14.271 -3.381 1.00 96.75 396 PHE A O 1
ATOM 3136 N N . LYS A 1 397 ? -5.535 -14.543 -4.749 1.00 95.25 397 LYS A N 1
ATOM 3137 C CA . LYS A 1 397 ? -5.365 -15.987 -4.505 1.00 95.25 397 LYS A CA 1
ATOM 3138 C C . LYS A 1 397 ? -5.122 -16.290 -3.019 1.00 95.25 397 LYS A C 1
ATOM 3140 O O . LYS A 1 397 ? -5.756 -17.189 -2.483 1.00 95.25 397 LYS A O 1
ATOM 3145 N N . GLN A 1 398 ? -4.249 -15.532 -2.350 1.00 94.75 398 GLN A N 1
ATOM 3146 C CA . GLN A 1 398 ? -3.948 -15.723 -0.922 1.00 94.75 398 GLN A CA 1
ATOM 3147 C C . GLN A 1 398 ? -5.125 -15.346 -0.008 1.00 94.75 398 GLN A C 1
ATOM 3149 O O . GLN A 1 398 ? -5.398 -16.051 0.954 1.00 94.75 398 GLN A O 1
ATOM 3154 N N . MET A 1 399 ? -5.853 -14.268 -0.313 1.00 96.25 399 MET A N 1
ATOM 3155 C CA . MET A 1 399 ? -7.000 -13.802 0.481 1.00 96.25 399 MET A CA 1
ATOM 3156 C C . MET A 1 399 ? -8.269 -14.648 0.278 1.00 96.25 399 MET A C 1
ATOM 3158 O O . MET A 1 399 ? -9.168 -14.589 1.111 1.00 96.25 399 MET A O 1
ATOM 3162 N N . ALA A 1 400 ? -8.354 -15.415 -0.814 1.00 94.25 400 ALA A N 1
ATOM 3163 C CA . ALA A 1 400 ? -9.403 -16.413 -1.045 1.00 94.25 400 ALA A CA 1
ATOM 3164 C C . ALA A 1 400 ? -9.062 -17.802 -0.470 1.00 94.25 400 ALA A C 1
ATOM 3166 O O . ALA A 1 400 ? -9.945 -18.654 -0.359 1.00 94.25 400 ALA A O 1
ATOM 3167 N N . ALA A 1 401 ? -7.790 -18.057 -0.143 1.00 89.12 401 ALA A N 1
ATOM 3168 C CA . ALA A 1 401 ? -7.345 -19.340 0.383 1.00 89.12 401 ALA A CA 1
ATOM 3169 C C . ALA A 1 401 ? -7.938 -19.619 1.773 1.00 89.12 401 ALA A C 1
ATOM 3171 O O . ALA A 1 401 ? -8.217 -18.704 2.548 1.00 89.12 401 ALA A O 1
ATOM 3172 N N . SER A 1 402 ? -8.105 -20.906 2.085 1.00 83.75 402 SER A N 1
ATOM 3173 C CA . SER A 1 402 ? -8.664 -21.396 3.356 1.00 83.75 402 SER A CA 1
ATOM 3174 C C . SER A 1 402 ? -10.123 -20.997 3.634 1.00 83.75 402 SER A C 1
ATOM 3176 O O . SER A 1 402 ? -10.557 -21.080 4.777 1.00 83.75 402 SER A O 1
ATOM 3178 N N . ASP A 1 403 ? -10.876 -20.614 2.593 1.00 88.12 403 ASP A N 1
ATOM 3179 C CA . ASP A 1 403 ? -12.335 -20.397 2.612 1.00 88.12 403 ASP A CA 1
ATOM 3180 C C . ASP A 1 403 ? -12.825 -19.549 3.817 1.00 88.12 403 ASP A C 1
ATOM 3182 O O . ASP A 1 403 ? -13.614 -20.028 4.642 1.00 88.12 403 ASP A O 1
ATOM 3186 N N . PRO A 1 404 ? -12.321 -18.304 3.963 1.00 96.12 404 PRO A N 1
ATOM 3187 C CA . PRO A 1 404 ? -12.492 -17.496 5.168 1.00 96.12 404 PRO A CA 1
ATOM 3188 C C . PRO A 1 404 ? -13.938 -17.024 5.364 1.00 96.12 404 PRO A C 1
ATOM 3190 O O . PRO A 1 404 ? -14.735 -16.957 4.427 1.00 96.12 404 PRO A O 1
ATOM 3193 N N . ASP A 1 405 ? -14.266 -16.622 6.588 1.00 97.12 405 ASP A N 1
ATOM 3194 C CA . ASP A 1 405 ? -15.539 -15.974 6.911 1.00 97.12 405 ASP A CA 1
ATOM 3195 C C . ASP A 1 405 ? -15.529 -14.492 6.498 1.00 97.12 405 ASP A C 1
ATOM 3197 O O . ASP A 1 405 ? -16.541 -13.950 6.042 1.00 97.12 405 ASP A O 1
ATOM 3201 N N . TYR A 1 406 ? -14.362 -13.840 6.594 1.00 97.81 406 TYR A N 1
ATOM 3202 C CA . TYR A 1 406 ? -14.196 -12.410 6.324 1.00 97.81 406 TYR A CA 1
ATOM 3203 C C . TYR A 1 406 ? -12.958 -12.088 5.480 1.00 97.81 406 TYR A C 1
ATOM 3205 O O . TYR A 1 406 ? -11.874 -12.625 5.703 1.00 97.81 406 TYR A O 1
ATOM 3213 N N . ILE A 1 407 ? -13.109 -11.125 4.568 1.00 97.56 407 ILE A N 1
ATOM 3214 C CA . ILE A 1 407 ? -12.024 -10.463 3.828 1.00 97.56 407 ILE A CA 1
ATOM 3215 C C . ILE A 1 407 ? -11.875 -9.049 4.390 1.00 97.56 407 ILE A C 1
ATOM 3217 O O . ILE A 1 407 ? -12.841 -8.285 4.424 1.00 97.56 407 ILE A O 1
ATOM 3221 N N . SER A 1 408 ? -10.670 -8.673 4.820 1.00 97.75 408 SER A N 1
ATOM 3222 C CA . SER A 1 408 ? -10.461 -7.424 5.553 1.00 97.75 408 SER A CA 1
ATOM 3223 C C . SER A 1 408 ? -9.176 -6.681 5.183 1.00 97.75 408 SER A C 1
ATOM 3225 O O . SER A 1 408 ? -8.176 -7.277 4.789 1.00 97.75 408 SER A O 1
ATOM 3227 N N . SER A 1 409 ? -9.198 -5.352 5.305 1.00 97.88 409 SER A N 1
ATOM 3228 C CA . SER A 1 409 ? -8.022 -4.476 5.216 1.00 97.88 409 SER A CA 1
ATOM 3229 C C . SER A 1 409 ? -8.343 -3.093 5.785 1.00 97.88 409 SER A C 1
ATOM 3231 O O . SER A 1 409 ? -9.430 -2.577 5.525 1.00 97.88 409 SER A O 1
ATOM 3233 N N . ASP A 1 410 ? -7.385 -2.448 6.461 1.00 97.00 410 ASP A N 1
ATOM 3234 C CA . ASP A 1 410 ? -7.522 -1.045 6.905 1.00 97.00 410 ASP A CA 1
ATOM 3235 C C . ASP A 1 410 ? -7.600 -0.044 5.737 1.00 97.00 410 ASP A C 1
ATOM 3237 O O . ASP A 1 410 ? -7.958 1.119 5.902 1.00 97.00 410 ASP A O 1
ATOM 3241 N N . CYS A 1 411 ? -7.282 -0.473 4.512 1.00 95.56 411 CYS A N 1
ATOM 3242 C CA . CYS A 1 411 ? -7.591 0.295 3.315 1.00 95.56 411 CYS A CA 1
ATOM 3243 C C . CYS A 1 411 ? -8.850 -0.277 2.656 1.00 95.56 411 CYS A C 1
ATOM 3245 O O . CYS A 1 411 ? -8.771 -1.206 1.854 1.00 95.56 411 CYS A O 1
ATOM 3247 N N . ALA A 1 412 ? -10.012 0.318 2.940 1.00 91.81 412 ALA A N 1
ATOM 3248 C CA . ALA A 1 412 ? -11.298 -0.082 2.354 1.00 91.81 412 ALA A CA 1
ATOM 3249 C C . ALA A 1 412 ? -11.294 -0.096 0.807 1.00 91.81 412 ALA A C 1
ATOM 3251 O O . ALA A 1 412 ? -11.903 -0.963 0.178 1.00 91.81 412 ALA A O 1
ATOM 3252 N N . ILE A 1 413 ? -10.532 0.814 0.185 1.00 93.12 413 ILE A N 1
ATOM 3253 C CA . ILE A 1 413 ? -10.307 0.843 -1.267 1.00 93.12 413 ILE A CA 1
ATOM 3254 C C . ILE A 1 413 ? -9.565 -0.425 -1.734 1.00 93.12 413 ILE A C 1
ATOM 3256 O O . ILE A 1 413 ? -9.984 -1.055 -2.706 1.00 93.12 413 ILE A O 1
ATOM 3260 N N . ALA A 1 414 ? -8.510 -0.842 -1.023 1.00 95.50 414 ALA A N 1
ATOM 3261 C CA . ALA A 1 414 ? -7.804 -2.088 -1.311 1.00 95.50 414 ALA A CA 1
ATOM 3262 C C . ALA A 1 414 ? -8.691 -3.314 -1.053 1.00 95.50 414 ALA A C 1
ATOM 3264 O O . ALA A 1 414 ? -8.725 -4.200 -1.898 1.00 95.50 414 ALA A O 1
ATOM 3265 N N . ALA A 1 415 ? -9.457 -3.347 0.045 1.00 95.56 415 ALA A N 1
ATOM 3266 C CA . ALA A 1 415 ? -10.382 -4.443 0.350 1.00 95.56 415 ALA A CA 1
ATOM 3267 C C . ALA A 1 415 ? -11.404 -4.669 -0.778 1.00 95.56 415 ALA A C 1
ATOM 3269 O O . ALA A 1 415 ? -11.619 -5.799 -1.201 1.00 95.56 415 ALA A O 1
ATOM 3270 N N . ARG A 1 416 ? -11.977 -3.592 -1.330 1.00 94.50 416 ARG A N 1
ATOM 3271 C CA . ARG A 1 416 ? -12.945 -3.654 -2.438 1.00 94.50 416 ARG A CA 1
ATOM 3272 C C . ARG A 1 416 ? -12.311 -4.054 -3.781 1.00 94.50 416 ARG A C 1
ATOM 3274 O O . ARG A 1 416 ? -12.972 -4.663 -4.617 1.00 94.50 416 ARG A O 1
ATOM 3281 N N . HIS A 1 417 ? -11.030 -3.745 -3.996 1.00 96.38 417 HIS A N 1
ATOM 3282 C CA . HIS A 1 417 ? -10.262 -4.242 -5.149 1.00 96.38 417 HIS A CA 1
ATOM 3283 C C . HIS A 1 417 ? -9.878 -5.719 -4.996 1.00 96.38 417 HIS A C 1
ATOM 3285 O O . HIS A 1 417 ? -9.921 -6.460 -5.971 1.00 96.38 417 HIS A O 1
ATOM 3291 N N . ILE A 1 418 ? -9.570 -6.158 -3.773 1.00 97.19 418 ILE A N 1
ATOM 3292 C CA . ILE A 1 418 ? -9.322 -7.566 -3.439 1.00 97.19 418 ILE A CA 1
ATOM 3293 C C . ILE A 1 418 ? -10.595 -8.389 -3.641 1.00 97.19 418 ILE A C 1
ATOM 3295 O O . ILE A 1 418 ? -10.561 -9.372 -4.367 1.00 97.19 418 ILE A O 1
ATOM 3299 N N . GLU A 1 419 ? -11.732 -7.937 -3.114 1.00 96.62 419 GLU A N 1
ATOM 3300 C CA . GLU A 1 419 ? -13.051 -8.527 -3.374 1.00 96.62 419 GLU A CA 1
ATOM 3301 C C . GLU A 1 419 ? -13.374 -8.574 -4.882 1.00 96.62 419 GLU A C 1
ATOM 3303 O O . GLU A 1 419 ? -13.839 -9.595 -5.384 1.00 96.62 419 GLU A O 1
ATOM 3308 N N . GLN A 1 420 ? -13.081 -7.508 -5.644 1.00 95.81 420 GLN A N 1
ATOM 3309 C CA . GLN A 1 420 ? -13.215 -7.541 -7.107 1.00 95.81 420 GLN A CA 1
ATOM 3310 C C . GLN A 1 420 ? -12.343 -8.633 -7.750 1.00 95.81 420 GLN A C 1
ATOM 3312 O O . GLN A 1 420 ? -12.793 -9.285 -8.688 1.00 95.81 420 GLN A O 1
ATOM 3317 N N . GLY A 1 421 ? -11.103 -8.790 -7.291 1.00 96.00 421 GLY A N 1
ATOM 3318 C CA . GLY A 1 421 ? -10.134 -9.729 -7.849 1.00 96.00 421 GLY A CA 1
ATOM 3319 C C . GLY A 1 421 ? -10.345 -11.191 -7.454 1.00 96.00 421 GLY A C 1
ATOM 3320 O O . GLY A 1 421 ? -9.956 -12.077 -8.208 1.00 96.00 421 GLY A O 1
ATOM 3321 N N . ILE A 1 422 ? -10.972 -11.433 -6.302 1.00 96.38 422 ILE A N 1
ATOM 3322 C CA . ILE A 1 422 ? -11.426 -12.754 -5.845 1.00 96.38 422 ILE A CA 1
ATOM 3323 C C . ILE A 1 422 ? -12.659 -13.201 -6.642 1.00 96.38 422 ILE A C 1
ATOM 3325 O O . ILE A 1 422 ? -12.772 -14.369 -7.003 1.00 96.38 422 ILE A O 1
ATOM 3329 N N . GLY A 1 423 ? -13.572 -12.275 -6.950 1.00 93.12 423 GLY A N 1
ATOM 3330 C CA . GLY A 1 423 ? -14.817 -12.593 -7.645 1.00 93.12 423 GLY A CA 1
ATOM 3331 C C . GLY A 1 423 ? -15.871 -13.147 -6.686 1.00 93.12 423 GLY A C 1
ATOM 3332 O O . GLY A 1 423 ? -16.225 -12.487 -5.711 1.00 93.12 423 GLY A O 1
ATOM 3333 N N . ALA A 1 424 ? -16.416 -14.328 -6.984 1.00 89.06 424 ALA A N 1
ATOM 3334 C CA . ALA A 1 424 ? -17.422 -14.967 -6.139 1.00 89.06 424 ALA A CA 1
ATOM 3335 C C . ALA A 1 424 ? -16.770 -15.602 -4.898 1.00 89.06 424 ALA A C 1
ATOM 3337 O O . ALA A 1 424 ? -15.851 -16.409 -5.015 1.00 89.06 424 ALA A O 1
ATOM 3338 N N . SER A 1 425 ? -17.264 -15.258 -3.709 1.00 90.31 425 SER A N 1
ATOM 3339 C CA . SER A 1 425 ? -16.833 -15.833 -2.432 1.00 90.31 425 SER A CA 1
ATOM 3340 C C . SER A 1 425 ? -17.985 -15.798 -1.428 1.00 90.31 425 SER A C 1
ATOM 3342 O O . SER A 1 425 ? -18.848 -14.924 -1.513 1.00 90.31 425 SER A O 1
ATOM 3344 N N . LYS A 1 426 ? -17.985 -16.723 -0.460 1.00 90.56 426 LYS A N 1
ATOM 3345 C CA . LYS A 1 426 ? -18.874 -16.663 0.712 1.00 90.56 426 LYS A CA 1
ATOM 3346 C C . LYS A 1 426 ? -18.430 -15.599 1.733 1.00 90.56 426 LYS A C 1
ATOM 3348 O O . LYS A 1 426 ? -19.220 -15.211 2.591 1.00 90.56 426 LYS A O 1
ATOM 3353 N N . ALA A 1 427 ? -17.160 -15.188 1.675 1.00 94.31 427 ALA A N 1
ATOM 3354 C CA . ALA A 1 427 ? -16.517 -14.354 2.680 1.00 94.31 427 ALA A CA 1
ATOM 3355 C C . ALA A 1 427 ? -17.011 -12.904 2.604 1.00 94.31 427 ALA A C 1
ATOM 3357 O O . ALA A 1 427 ? -17.066 -12.308 1.527 1.00 94.31 427 ALA A O 1
ATOM 3358 N N . GLN A 1 428 ? -17.322 -12.298 3.749 1.00 95.75 428 GLN A N 1
ATOM 3359 C CA . GLN A 1 428 ? -17.833 -10.927 3.789 1.00 95.75 428 GLN A CA 1
ATOM 3360 C C . GLN A 1 428 ? -16.692 -9.899 3.822 1.00 95.75 428 GLN A C 1
ATOM 3362 O O . GLN A 1 428 ? -15.806 -9.961 4.678 1.00 95.75 428 GLN A O 1
ATOM 3367 N N . LYS A 1 429 ? -16.725 -8.905 2.923 1.00 95.69 429 LYS A N 1
ATOM 3368 C CA . LYS A 1 429 ? -15.778 -7.777 2.923 1.00 95.69 429 LYS A CA 1
ATOM 3369 C C . LYS A 1 429 ? -16.108 -6.797 4.054 1.00 95.69 429 LYS A C 1
ATOM 3371 O O . LYS A 1 429 ? -16.956 -5.921 3.880 1.00 95.69 429 LYS A O 1
ATOM 3376 N N . LEU A 1 430 ? -15.405 -6.878 5.184 1.00 96.56 430 LEU A N 1
ATOM 3377 C CA . LEU A 1 430 ? -15.598 -5.988 6.339 1.00 96.56 430 LEU A CA 1
ATOM 3378 C C . LEU A 1 430 ? -14.305 -5.275 6.746 1.00 96.56 430 LEU A C 1
ATOM 3380 O O . LEU A 1 430 ? -13.209 -5.826 6.657 1.00 96.56 430 LEU A O 1
ATOM 3384 N N . HIS A 1 431 ? -14.425 -4.036 7.225 1.00 98.06 431 HIS A N 1
ATOM 3385 C CA . HIS A 1 431 ? -13.287 -3.282 7.755 1.00 98.06 431 HIS A CA 1
ATOM 3386 C C . HIS A 1 431 ? -12.839 -3.861 9.115 1.00 98.06 431 HIS A C 1
ATOM 3388 O O . HIS A 1 431 ? -13.709 -4.258 9.895 1.00 98.06 431 HIS A O 1
ATOM 3394 N N . PRO A 1 432 ? -11.539 -3.855 9.474 1.00 98.25 432 PRO A N 1
ATOM 3395 C CA . PRO A 1 432 ? -11.081 -4.391 10.759 1.00 98.25 432 PRO A CA 1
ATOM 3396 C C . PRO A 1 432 ? -11.761 -3.756 11.984 1.00 98.25 432 PRO A C 1
ATOM 3398 O O . PRO A 1 432 ? -12.050 -4.436 12.964 1.00 98.25 432 PRO A O 1
ATOM 3401 N N . LEU A 1 433 ? -12.096 -2.461 11.914 1.00 98.44 433 LEU A N 1
ATOM 3402 C CA . LEU A 1 433 ? -12.897 -1.777 12.946 1.00 98.44 433 LEU A CA 1
ATOM 3403 C C . LEU A 1 433 ? -14.327 -2.338 13.062 1.00 98.44 433 LEU A C 1
ATOM 3405 O O . LEU A 1 433 ? -14.835 -2.498 14.166 1.00 98.44 433 LEU A O 1
ATOM 3409 N N . THR A 1 434 ? -14.976 -2.686 11.951 1.00 98.19 434 THR A N 1
ATOM 3410 C CA . THR A 1 434 ? -16.302 -3.325 11.981 1.00 98.19 434 THR A CA 1
ATOM 3411 C C . THR A 1 434 ? -16.219 -4.713 12.617 1.00 98.19 434 THR A C 1
ATOM 3413 O O . THR A 1 434 ? -17.042 -5.039 13.470 1.00 98.19 434 THR A O 1
ATOM 3416 N N . LEU A 1 435 ? -15.177 -5.487 12.289 1.00 98.25 435 LEU A N 1
ATOM 3417 C CA . LEU A 1 435 ? -14.903 -6.789 12.907 1.00 98.25 435 LEU A CA 1
ATOM 3418 C C . LEU A 1 435 ? -14.684 -6.673 14.426 1.00 98.25 435 LEU A C 1
ATOM 3420 O O . LEU A 1 435 ? -15.329 -7.378 15.199 1.00 98.25 435 LEU A O 1
ATOM 3424 N N . LEU A 1 436 ? -13.851 -5.733 14.880 1.00 98.44 436 LEU A N 1
ATOM 3425 C CA . LEU A 1 436 ? -13.630 -5.492 16.310 1.00 98.44 436 LEU A CA 1
ATOM 3426 C C . LEU A 1 436 ? -14.915 -5.026 17.029 1.00 98.44 436 LEU A C 1
ATOM 3428 O O . LEU A 1 436 ? -15.195 -5.455 18.147 1.00 98.44 436 LEU A O 1
ATOM 3432 N N . CYS A 1 437 ? -15.737 -4.195 16.381 1.00 97.00 437 CYS A N 1
ATOM 3433 C CA . CYS A 1 437 ? -17.032 -3.766 16.913 1.00 97.00 437 CYS A CA 1
ATOM 3434 C C . CYS A 1 437 ? -18.018 -4.944 17.072 1.00 97.00 437 CYS A C 1
ATOM 3436 O O . CYS A 1 437 ? -18.671 -5.067 18.112 1.00 97.00 437 CYS A O 1
ATOM 3438 N N . MET A 1 438 ? -18.065 -5.851 16.089 1.00 96.44 438 MET A N 1
ATOM 3439 C CA . MET A 1 438 ? -18.834 -7.100 16.162 1.00 96.44 438 MET A CA 1
ATOM 3440 C C . MET A 1 438 ? -18.336 -8.013 17.288 1.00 96.44 438 MET A C 1
ATOM 3442 O O . MET A 1 438 ? -19.155 -8.561 18.027 1.00 96.44 438 MET A O 1
ATOM 3446 N N . ALA A 1 439 ? -17.016 -8.137 17.463 1.00 97.38 439 ALA A N 1
ATOM 3447 C CA . ALA A 1 439 ? -16.408 -8.947 18.517 1.00 97.38 439 ALA A CA 1
ATOM 3448 C C . ALA A 1 439 ? -16.755 -8.445 19.928 1.00 97.38 439 ALA A C 1
ATOM 3450 O O . ALA A 1 439 ? -17.004 -9.254 20.821 1.00 97.38 439 ALA A O 1
ATOM 3451 N N . TYR A 1 440 ? -16.879 -7.128 20.134 1.00 97.50 440 TYR A N 1
ATOM 3452 C CA . TYR A 1 440 ? -17.406 -6.551 21.381 1.00 97.50 440 TYR A CA 1
ATOM 3453 C C . TYR A 1 440 ? -18.908 -6.805 21.614 1.00 97.50 440 TYR A C 1
ATOM 3455 O O . TYR A 1 440 ? -19.425 -6.503 22.687 1.00 97.50 440 TYR A O 1
ATOM 3463 N N . GLY A 1 441 ? -19.624 -7.381 20.645 1.00 89.06 441 GLY A N 1
ATOM 3464 C CA . GLY A 1 441 ? -21.051 -7.686 20.755 1.00 89.06 441 GLY A CA 1
ATOM 3465 C C . GLY A 1 441 ? -21.979 -6.502 20.475 1.00 89.06 441 GLY A C 1
ATOM 3466 O O . GLY A 1 441 ? -23.181 -6.635 20.683 1.00 89.06 441 GLY A O 1
ATOM 3467 N N . SER A 1 442 ? -21.453 -5.377 19.982 1.00 79.75 442 SER A N 1
ATOM 3468 C CA . SER A 1 442 ? -22.278 -4.269 19.490 1.00 79.75 442 SER A CA 1
ATOM 3469 C C . SER A 1 442 ? -22.957 -4.640 18.172 1.00 79.75 442 SER A C 1
ATOM 3471 O O . SER A 1 442 ? -22.369 -5.330 17.335 1.00 79.75 442 SER A O 1
ATOM 3473 N N . ASP A 1 443 ? -24.162 -4.118 17.943 1.00 67.25 443 ASP A N 1
ATOM 3474 C CA . ASP A 1 443 ? -24.759 -4.124 16.609 1.00 67.25 443 ASP A CA 1
ATOM 3475 C C . ASP A 1 443 ? -23.913 -3.226 15.692 1.00 67.25 443 ASP A C 1
ATOM 3477 O O . ASP A 1 443 ? -23.850 -1.995 15.842 1.00 67.25 443 ASP A O 1
ATOM 3481 N N . SER A 1 444 ? -23.213 -3.840 14.735 1.00 56.88 444 SER A N 1
ATOM 3482 C CA . SER A 1 444 ? -22.595 -3.108 13.628 1.00 56.88 444 SER A CA 1
ATOM 3483 C C . SER A 1 444 ? -23.692 -2.400 12.825 1.00 56.88 444 SER A C 1
ATOM 3485 O O . SER A 1 444 ? -24.869 -2.744 12.910 1.00 56.88 444 SER A O 1
ATOM 3487 N N . THR A 1 445 ? -23.342 -1.348 12.084 1.00 47.53 445 THR A N 1
ATOM 3488 C CA . THR A 1 445 ? -24.313 -0.659 11.217 1.00 47.53 445 THR A CA 1
ATOM 3489 C C . THR A 1 445 ? -24.005 -1.028 9.770 1.00 47.53 445 THR A C 1
ATOM 3491 O O . THR A 1 445 ? -23.125 -0.398 9.181 1.00 47.53 445 THR A O 1
ATOM 3494 N N . PRO A 1 446 ? -24.689 -2.023 9.170 1.00 40.47 446 PRO A N 1
ATOM 3495 C CA . PRO A 1 446 ? -24.459 -2.363 7.776 1.00 40.47 446 PRO A CA 1
ATOM 3496 C C . PRO A 1 446 ? -24.913 -1.206 6.885 1.00 40.47 446 PRO A C 1
ATOM 3498 O O . PRO A 1 446 ? -25.959 -0.597 7.124 1.00 40.47 446 PRO A O 1
ATOM 3501 N N . GLN A 1 447 ? -24.161 -0.935 5.821 1.00 42.16 447 GLN A N 1
ATOM 3502 C CA . GLN A 1 447 ? -24.692 -0.234 4.655 1.00 42.16 447 GLN A CA 1
ATOM 3503 C C . GLN A 1 447 ? -24.792 -1.238 3.503 1.00 42.16 447 GLN A C 1
ATOM 3505 O O . GLN A 1 447 ? -23.824 -1.912 3.167 1.00 42.16 447 GLN A O 1
ATOM 3510 N N . SER A 1 448 ? -26.013 -1.357 2.980 1.00 33.75 448 SER A N 1
ATOM 3511 C CA . SER A 1 448 ? -26.489 -2.246 1.908 1.00 33.75 448 SER A CA 1
ATOM 3512 C C . SER A 1 448 ? -25.670 -2.135 0.603 1.00 33.75 448 SER A C 1
ATOM 3514 O O . SER A 1 448 ? -25.099 -1.078 0.349 1.00 33.75 448 SER A O 1
ATOM 3516 N N . ALA A 1 449 ? -25.656 -3.129 -0.296 1.00 29.98 449 ALA A N 1
ATOM 3517 C CA . ALA A 1 449 ? -26.773 -4.030 -0.623 1.00 29.98 449 ALA A CA 1
ATOM 3518 C C . ALA A 1 449 ? -26.367 -5.411 -1.197 1.00 29.98 449 ALA A C 1
ATOM 3520 O O . ALA A 1 449 ? -25.342 -5.500 -1.864 1.00 29.98 449 ALA A O 1
ATOM 3521 N N . ASP A 1 450 ? -27.240 -6.400 -0.946 1.00 32.69 450 ASP A N 1
ATOM 3522 C CA . ASP A 1 450 ? -27.669 -7.569 -1.755 1.00 32.69 450 ASP A CA 1
ATOM 3523 C C . ASP A 1 450 ? -26.584 -8.371 -2.524 1.00 32.69 450 ASP A C 1
ATOM 3525 O O . ASP A 1 450 ? -25.926 -7.854 -3.419 1.00 32.69 450 ASP A O 1
ATOM 3529 N N . ASP A 1 451 ? -26.337 -9.657 -2.234 1.00 27.75 451 ASP A N 1
ATOM 3530 C CA . ASP A 1 451 ? -27.274 -10.779 -2.460 1.00 27.75 451 ASP A CA 1
ATOM 3531 C C . ASP A 1 451 ? -26.930 -12.034 -1.607 1.00 27.75 451 ASP A C 1
ATOM 3533 O O . ASP A 1 451 ? -25.777 -12.230 -1.217 1.00 27.75 451 ASP A O 1
ATOM 3537 N N . LEU A 1 452 ? -27.902 -12.927 -1.355 1.00 26.77 452 LEU A N 1
ATOM 3538 C CA . LEU A 1 452 ? -27.714 -14.195 -0.615 1.00 26.77 452 LEU A CA 1
ATOM 3539 C C . LEU A 1 452 ? -28.306 -15.405 -1.361 1.00 26.77 452 LEU A C 1
ATOM 3541 O O . LEU A 1 452 ? -29.525 -15.554 -1.427 1.00 26.77 452 LEU A O 1
ATOM 3545 N N . THR A 1 453 ? -27.461 -16.350 -1.793 1.00 24.31 453 THR A N 1
ATOM 3546 C CA . THR A 1 453 ? -27.882 -17.705 -2.218 1.00 24.31 453 THR A CA 1
ATOM 3547 C C . THR A 1 453 ? -26.841 -18.769 -1.830 1.00 24.31 453 THR A C 1
ATOM 3549 O O . THR A 1 453 ? -25.683 -18.621 -2.221 1.00 24.31 453 THR A O 1
ATOM 3552 N N . PRO A 1 454 ? -27.210 -19.852 -1.113 1.00 27.03 454 PRO A N 1
ATOM 3553 C CA . PRO A 1 454 ? -26.280 -20.916 -0.720 1.00 27.03 454 PRO A CA 1
ATOM 3554 C C . PRO A 1 454 ? -26.387 -22.175 -1.604 1.00 27.03 454 PRO A C 1
ATOM 3556 O O . PRO A 1 454 ? -27.492 -22.660 -1.844 1.00 27.03 454 PRO A O 1
ATOM 3559 N N . VAL A 1 455 ? -25.254 -22.778 -1.998 1.00 23.08 455 VAL A N 1
ATOM 3560 C CA . VAL A 1 455 ? -25.205 -24.142 -2.572 1.00 23.08 455 VAL A CA 1
ATOM 3561 C C . VAL A 1 455 ? -23.983 -24.931 -2.059 1.00 23.08 455 VAL A C 1
ATOM 3563 O O . VAL A 1 455 ? -22.846 -24.584 -2.344 1.00 23.08 455 VAL A O 1
ATOM 3566 N N . THR A 1 456 ? -24.295 -25.975 -1.282 1.00 23.41 456 THR A N 1
ATOM 3567 C CA . THR A 1 456 ? -23.587 -27.229 -0.900 1.00 23.41 456 THR A CA 1
ATOM 3568 C C . THR A 1 456 ? -22.054 -27.406 -0.935 1.00 23.41 456 THR A C 1
ATOM 3570 O O . THR A 1 456 ? -21.362 -27.089 -1.892 1.00 23.41 456 THR A O 1
ATOM 3573 N N . GLN A 1 457 ? -21.585 -28.107 0.106 1.00 24.19 457 GLN A N 1
ATOM 3574 C CA . GLN A 1 457 ? -20.215 -28.548 0.412 1.00 24.19 457 GLN A CA 1
ATOM 3575 C C . GLN A 1 457 ? -19.725 -29.763 -0.407 1.00 24.19 457 GLN A C 1
ATOM 3577 O O . GLN A 1 457 ? -20.530 -30.597 -0.821 1.00 24.19 457 GLN A O 1
ATOM 3582 N N . SER A 1 458 ? -18.403 -29.979 -0.423 1.00 24.23 458 SER A N 1
ATOM 3583 C CA . SER A 1 458 ? -17.796 -31.324 -0.372 1.00 24.23 458 SER A CA 1
ATOM 3584 C C . SER A 1 458 ? -16.446 -31.301 0.367 1.00 24.23 458 SER A C 1
ATOM 3586 O O . SER A 1 458 ? -15.699 -30.333 0.252 1.00 24.23 458 SER A O 1
ATOM 3588 N N . THR A 1 459 ? -16.148 -32.352 1.136 1.00 22.95 459 THR A N 1
ATOM 3589 C CA . THR A 1 459 ? -15.002 -32.473 2.064 1.00 22.95 459 THR A CA 1
ATOM 3590 C C . THR A 1 459 ? -13.791 -33.240 1.482 1.00 22.95 459 THR A C 1
ATOM 3592 O O . THR A 1 459 ? -13.942 -33.931 0.476 1.00 22.95 459 THR A O 1
ATOM 3595 N N . PRO A 1 460 ? -12.588 -33.137 2.097 1.00 39.38 460 PRO A N 1
ATOM 3596 C CA . PRO A 1 460 ? -11.332 -33.709 1.585 1.00 39.38 460 PRO A CA 1
ATOM 3597 C C . PRO A 1 460 ? -10.935 -35.055 2.234 1.00 39.38 460 PRO A C 1
ATOM 3599 O O . PRO A 1 460 ? -11.456 -35.411 3.289 1.00 39.38 460 PRO A O 1
ATOM 3602 N N . THR A 1 461 ? -9.921 -35.737 1.674 1.00 26.88 461 THR A N 1
ATOM 3603 C CA . THR A 1 461 ? -9.162 -36.823 2.346 1.00 26.88 461 THR A CA 1
ATOM 3604 C C . THR A 1 461 ? -7.717 -36.953 1.830 1.00 26.88 461 THR A C 1
ATOM 3606 O O . THR A 1 461 ? -7.417 -36.561 0.707 1.00 26.88 461 THR A O 1
ATOM 3609 N N . GLU A 1 462 ? -6.832 -37.506 2.669 1.00 29.36 462 GLU A N 1
ATOM 3610 C CA . GLU A 1 462 ? -5.382 -37.695 2.441 1.00 29.36 462 GLU A CA 1
ATOM 3611 C C . GLU A 1 462 ? -5.035 -39.084 1.811 1.00 29.36 462 GLU A C 1
ATOM 3613 O O . GLU A 1 462 ? -5.957 -39.796 1.425 1.00 29.36 462 GLU A O 1
ATOM 3618 N N . LYS A 1 463 ? -3.790 -39.603 1.676 1.00 28.25 463 LYS A N 1
ATOM 3619 C CA . LYS A 1 463 ? -2.411 -39.255 2.139 1.00 28.25 463 LYS A CA 1
ATOM 3620 C C . LYS A 1 463 ? -1.370 -40.060 1.313 1.00 28.25 463 LYS A C 1
ATOM 3622 O O . LYS A 1 463 ? -1.742 -41.118 0.823 1.00 28.25 463 LYS A O 1
ATOM 3627 N N . TYR A 1 464 ? -0.094 -39.636 1.228 1.00 30.72 464 TYR A N 1
ATOM 3628 C CA . TYR A 1 464 ? 1.139 -40.377 1.638 1.00 30.72 464 TYR A CA 1
ATOM 3629 C C . TYR A 1 464 ? 2.459 -39.744 1.100 1.00 30.72 464 TYR A C 1
ATOM 3631 O O . TYR A 1 464 ? 2.430 -38.725 0.418 1.00 30.72 464 TYR A O 1
ATOM 3639 N N . MET A 1 465 ? 3.610 -40.258 1.568 1.00 33.75 465 MET A N 1
ATOM 3640 C CA . MET A 1 465 ? 4.985 -39.691 1.517 1.00 33.75 465 MET A CA 1
ATOM 3641 C C . MET A 1 465 ? 5.635 -39.824 0.112 1.00 33.75 465 MET A C 1
ATOM 3643 O O . MET A 1 465 ? 5.188 -40.660 -0.656 1.00 33.75 465 MET A O 1
ATOM 3647 N N . THR A 1 466 ? 6.657 -39.066 -0.318 1.00 48.88 466 THR A N 1
ATOM 3648 C CA . THR A 1 466 ? 7.827 -38.498 0.398 1.00 48.88 466 THR A CA 1
ATOM 3649 C C . THR A 1 466 ? 7.806 -36.969 0.454 1.00 48.88 466 THR A C 1
ATOM 3651 O O . THR A 1 466 ? 8.054 -36.305 -0.546 1.00 48.88 466 THR A O 1
ATOM 3654 N N . LYS A 1 467 ? 7.556 -36.385 1.632 1.00 70.81 467 LYS A N 1
ATOM 3655 C CA . LYS A 1 467 ? 7.606 -34.927 1.826 1.00 70.81 467 LYS A CA 1
ATOM 3656 C C . LYS A 1 467 ? 8.751 -34.548 2.754 1.00 70.81 467 LYS A C 1
ATOM 3658 O O . LYS A 1 467 ? 8.876 -35.131 3.826 1.00 70.81 467 LYS A O 1
ATOM 3663 N N . ILE A 1 468 ? 9.528 -33.547 2.342 1.00 84.56 468 ILE A N 1
ATOM 3664 C CA . ILE A 1 468 ? 10.369 -32.767 3.254 1.00 84.56 468 ILE A CA 1
ATOM 3665 C C . ILE A 1 468 ? 9.423 -32.150 4.292 1.00 84.56 468 ILE A C 1
ATOM 3667 O O . ILE A 1 468 ? 8.366 -31.626 3.937 1.00 84.56 468 ILE A O 1
ATOM 3671 N N . THR A 1 469 ? 9.776 -32.249 5.565 1.00 88.25 469 THR A N 1
ATOM 3672 C CA . THR A 1 469 ? 9.015 -31.703 6.692 1.00 88.25 469 THR A CA 1
ATOM 3673 C C . THR A 1 469 ? 9.734 -30.501 7.299 1.00 88.25 469 THR A C 1
ATOM 3675 O O . THR A 1 469 ? 10.856 -30.162 6.914 1.00 88.25 469 THR A O 1
ATOM 3678 N N . ARG A 1 470 ? 9.113 -29.858 8.296 1.00 88.75 470 ARG A N 1
ATOM 3679 C CA . ARG A 1 470 ? 9.774 -28.812 9.084 1.00 88.75 470 ARG A CA 1
ATOM 3680 C C . ARG A 1 470 ? 11.067 -29.316 9.735 1.00 88.75 470 ARG A C 1
ATOM 3682 O O . ARG A 1 470 ? 12.032 -28.558 9.771 1.00 88.75 470 ARG A O 1
ATOM 3689 N N . ASP A 1 471 ? 11.117 -30.564 10.191 1.00 89.00 471 ASP A N 1
ATOM 3690 C CA . ASP A 1 471 ? 12.260 -31.113 10.936 1.00 89.00 471 ASP A CA 1
ATOM 3691 C C . ASP A 1 471 ? 13.462 -31.458 10.041 1.00 89.00 471 ASP A C 1
ATOM 3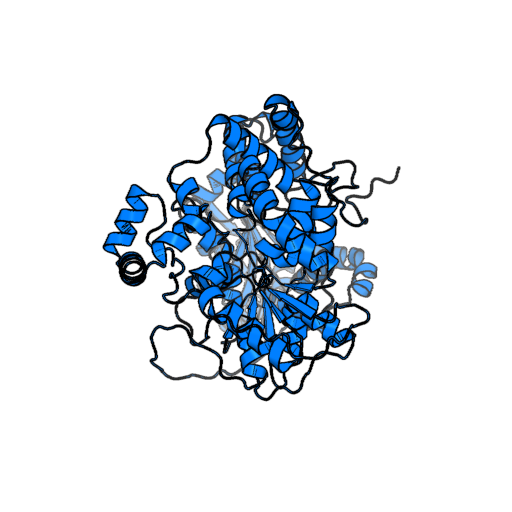693 O O . ASP A 1 471 ? 14.605 -31.465 10.500 1.00 89.00 471 ASP A O 1
ATOM 3697 N N . ASP A 1 472 ? 13.237 -31.645 8.737 1.00 89.88 472 ASP A N 1
ATOM 3698 C CA . ASP A 1 472 ? 14.304 -31.801 7.738 1.00 89.88 472 ASP A CA 1
ATOM 3699 C C . ASP A 1 472 ? 15.073 -30.493 7.472 1.00 89.88 472 ASP A C 1
ATOM 3701 O O . ASP A 1 472 ? 16.091 -30.493 6.768 1.00 89.88 472 ASP A O 1
ATOM 3705 N N . LEU A 1 473 ? 14.581 -29.367 8.007 1.00 93.00 473 LEU A N 1
ATOM 3706 C CA . LEU A 1 473 ? 15.110 -28.030 7.786 1.00 93.00 473 LEU A CA 1
ATOM 3707 C C . LEU A 1 473 ? 15.872 -27.502 9.009 1.00 93.00 473 LEU A C 1
ATOM 3709 O O . LEU A 1 473 ? 15.310 -27.191 10.063 1.00 93.00 473 LEU A O 1
ATOM 3713 N N . LEU A 1 474 ? 17.175 -27.295 8.812 1.00 93.19 474 LEU A N 1
ATOM 3714 C CA . LEU A 1 474 ? 18.042 -26.575 9.738 1.00 93.19 474 LEU A CA 1
ATOM 3715 C C . LEU A 1 474 ? 17.512 -25.167 10.039 1.00 93.19 474 LEU A C 1
ATOM 3717 O O . LEU A 1 474 ? 16.906 -24.515 9.188 1.00 93.19 474 LEU A O 1
ATOM 3721 N N . THR A 1 475 ? 17.792 -24.683 11.250 1.00 93.75 475 THR A N 1
ATOM 3722 C CA . THR A 1 475 ? 17.610 -23.270 11.609 1.00 93.75 475 THR A CA 1
ATOM 3723 C C . THR A 1 475 ? 18.581 -22.390 10.822 1.00 93.75 475 THR A C 1
ATOM 3725 O O . THR A 1 475 ? 19.643 -22.855 10.408 1.00 93.75 475 THR A O 1
ATOM 3728 N N . LEU A 1 476 ? 18.273 -21.096 10.683 1.00 91.69 476 LEU A N 1
ATOM 3729 C CA . LEU A 1 476 ? 19.132 -20.145 9.962 1.00 91.69 476 LEU A CA 1
ATOM 3730 C C . LEU A 1 476 ? 20.588 -20.147 10.457 1.00 91.69 476 LEU A C 1
ATOM 3732 O O . LEU A 1 476 ? 21.513 -20.059 9.654 1.00 91.69 476 LEU A O 1
ATOM 3736 N N . GLU A 1 477 ? 20.803 -20.285 11.769 1.00 91.50 477 GLU A N 1
ATOM 3737 C CA . GLU A 1 477 ? 22.139 -20.345 12.370 1.00 91.50 477 GLU A CA 1
ATOM 3738 C C . GLU A 1 477 ? 22.870 -21.659 12.044 1.00 91.50 477 GLU A C 1
ATOM 3740 O O . GLU A 1 477 ? 24.050 -21.645 11.688 1.00 91.50 477 GLU A O 1
ATOM 3745 N N . ALA A 1 478 ? 22.177 -22.798 12.147 1.00 92.00 478 ALA A N 1
ATOM 3746 C CA . ALA A 1 478 ? 22.748 -24.103 11.826 1.00 92.00 478 ALA A CA 1
ATOM 3747 C C . ALA A 1 478 ? 23.058 -24.219 10.326 1.00 92.00 478 ALA A C 1
ATOM 3749 O O . ALA A 1 478 ? 24.126 -24.706 9.952 1.00 92.00 478 ALA A O 1
ATOM 3750 N N . TYR A 1 479 ? 22.171 -23.698 9.476 1.00 95.44 479 TYR A N 1
ATOM 3751 C CA . TYR A 1 479 ? 22.382 -23.628 8.039 1.00 95.44 479 TYR A CA 1
ATOM 3752 C C . TYR A 1 479 ? 23.571 -22.735 7.680 1.00 95.44 479 TYR A C 1
ATOM 3754 O O . TYR A 1 479 ? 24.461 -23.175 6.958 1.00 95.44 479 TYR A O 1
ATOM 3762 N N . ALA A 1 480 ? 23.656 -21.522 8.243 1.00 90.75 480 ALA A N 1
ATOM 3763 C CA . ALA A 1 480 ? 24.755 -20.587 7.984 1.00 90.75 480 ALA A CA 1
ATOM 3764 C C . ALA A 1 480 ? 26.145 -21.204 8.220 1.00 90.75 480 ALA A C 1
ATOM 3766 O O . ALA A 1 480 ? 27.079 -20.909 7.476 1.00 90.75 480 ALA A O 1
ATOM 3767 N N . LYS A 1 481 ? 26.273 -22.077 9.229 1.00 93.50 481 LYS A N 1
ATOM 3768 C CA . LYS A 1 481 ? 27.521 -22.781 9.566 1.00 93.50 481 LYS A CA 1
ATOM 3769 C C . LYS A 1 481 ? 27.946 -23.802 8.507 1.00 93.50 481 LYS A C 1
ATOM 3771 O O . LYS A 1 481 ? 29.142 -23.948 8.289 1.00 93.50 481 LYS A O 1
ATOM 3776 N N . ILE A 1 482 ? 26.998 -24.483 7.855 1.00 92.75 482 ILE A N 1
ATOM 3777 C CA . ILE A 1 482 ? 27.285 -25.546 6.871 1.00 92.75 482 ILE A CA 1
ATOM 3778 C C . ILE A 1 482 ? 27.015 -25.146 5.413 1.00 92.75 482 ILE A C 1
ATOM 3780 O O . ILE A 1 482 ? 27.270 -25.937 4.509 1.00 92.75 482 ILE A O 1
ATOM 3784 N N . ARG A 1 483 ? 26.480 -23.943 5.164 1.00 91.69 483 ARG A N 1
ATOM 3785 C CA . ARG A 1 483 ? 25.947 -23.508 3.859 1.00 91.69 483 ARG A CA 1
ATOM 3786 C C . ARG A 1 483 ? 26.912 -23.740 2.696 1.00 91.69 483 ARG A C 1
ATOM 3788 O O . ARG A 1 483 ? 26.485 -24.170 1.629 1.00 91.69 483 ARG A O 1
ATOM 3795 N N . ASN A 1 484 ? 28.205 -23.482 2.897 1.00 83.50 484 ASN A N 1
ATOM 3796 C CA . ASN A 1 484 ? 29.222 -23.692 1.865 1.00 83.50 484 ASN A CA 1
ATOM 3797 C C . ASN A 1 484 ? 29.403 -25.182 1.534 1.00 83.50 484 ASN A C 1
ATOM 3799 O O . ASN A 1 484 ? 29.358 -25.550 0.361 1.00 83.50 484 ASN A O 1
ATOM 3803 N N . ASP A 1 485 ? 29.533 -26.039 2.547 1.00 88.31 485 ASP A N 1
ATOM 3804 C CA . ASP A 1 485 ? 29.725 -27.483 2.369 1.00 88.31 485 ASP A CA 1
ATOM 3805 C C . ASP A 1 485 ? 28.473 -28.141 1.778 1.00 88.31 485 ASP A C 1
ATOM 3807 O O . ASP A 1 485 ? 28.558 -28.941 0.845 1.00 88.31 485 ASP A O 1
ATOM 3811 N N . PHE A 1 486 ? 27.290 -27.739 2.251 1.00 88.75 486 PHE A N 1
ATOM 3812 C CA . PHE A 1 486 ? 26.014 -28.219 1.728 1.00 88.75 486 PHE A CA 1
ATOM 3813 C C . PHE A 1 486 ? 25.780 -27.760 0.282 1.00 88.75 486 PHE A C 1
ATOM 3815 O O . PHE A 1 486 ? 25.358 -28.554 -0.559 1.00 88.75 486 PHE A O 1
ATOM 3822 N N . ARG A 1 487 ? 26.158 -26.522 -0.068 1.00 87.62 487 ARG A N 1
ATOM 3823 C CA . ARG A 1 487 ? 26.181 -26.061 -1.464 1.00 87.62 487 ARG A CA 1
ATOM 3824 C C . ARG A 1 487 ? 27.142 -26.896 -2.313 1.00 87.62 487 ARG A C 1
ATOM 3826 O O . ARG A 1 487 ? 26.766 -27.285 -3.414 1.00 87.62 487 ARG A O 1
ATOM 3833 N N . VAL A 1 488 ? 28.347 -27.213 -1.832 1.00 84.12 488 VAL A N 1
ATOM 3834 C CA . VAL A 1 488 ? 29.296 -28.088 -2.553 1.00 84.12 488 VAL A CA 1
ATOM 3835 C C . VAL A 1 488 ? 28.702 -29.486 -2.768 1.00 84.12 488 VAL A C 1
ATOM 3837 O O . VAL A 1 488 ? 28.747 -29.991 -3.892 1.00 84.12 488 VAL A O 1
ATOM 3840 N N . GLN A 1 489 ? 28.077 -30.075 -1.744 1.00 90.75 489 GLN A N 1
ATOM 3841 C CA . GLN A 1 489 ? 27.374 -31.359 -1.838 1.00 90.75 489 GLN A CA 1
ATOM 3842 C C . GLN A 1 489 ? 26.264 -31.323 -2.900 1.00 90.75 489 GLN A C 1
ATOM 3844 O O . GLN A 1 489 ? 26.209 -32.194 -3.769 1.00 90.75 489 GLN A O 1
ATOM 3849 N N . VAL A 1 490 ? 25.401 -30.306 -2.873 1.00 88.75 490 VAL A N 1
ATOM 3850 C CA . VAL A 1 490 ? 24.267 -30.186 -3.803 1.00 88.75 490 VAL A CA 1
ATOM 3851 C C . VAL A 1 490 ? 24.741 -29.891 -5.228 1.00 88.75 490 VAL A C 1
ATOM 3853 O O . VAL A 1 490 ? 24.189 -30.444 -6.176 1.00 88.75 490 VAL A O 1
ATOM 3856 N N . MET A 1 491 ? 25.798 -29.093 -5.416 1.00 85.50 491 MET A N 1
ATOM 3857 C CA . MET A 1 491 ? 26.400 -28.881 -6.740 1.00 85.50 491 MET A CA 1
ATOM 3858 C C . MET A 1 491 ? 27.050 -30.155 -7.292 1.00 85.50 491 MET A C 1
ATOM 3860 O O . MET A 1 491 ? 26.969 -30.402 -8.494 1.00 85.50 491 MET A O 1
ATOM 3864 N N . ALA A 1 492 ? 27.668 -30.986 -6.446 1.00 85.25 492 ALA A N 1
ATOM 3865 C CA . ALA A 1 492 ? 28.176 -32.294 -6.857 1.00 85.25 492 ALA A CA 1
ATOM 3866 C C . ALA A 1 492 ? 27.032 -33.241 -7.253 1.00 85.25 492 ALA A C 1
ATOM 3868 O O . ALA A 1 492 ? 27.114 -33.891 -8.293 1.00 85.25 492 ALA A O 1
ATOM 3869 N N . HIS A 1 493 ? 25.943 -33.255 -6.478 1.00 91.19 493 HIS A N 1
ATOM 3870 C CA . HIS A 1 493 ? 24.746 -34.048 -6.760 1.00 91.19 493 HIS A CA 1
ATOM 3871 C C . HIS A 1 493 ? 24.057 -33.634 -8.069 1.00 91.19 493 HIS A C 1
ATOM 3873 O O . HIS A 1 493 ? 23.824 -34.487 -8.931 1.00 91.19 493 HIS A O 1
ATOM 3879 N N . LYS A 1 494 ? 23.838 -32.323 -8.288 1.00 88.75 494 LYS A N 1
ATOM 3880 C CA . LYS A 1 494 ? 23.200 -31.784 -9.507 1.00 88.75 494 LYS A CA 1
ATOM 3881 C C . LYS A 1 494 ? 23.926 -32.167 -10.805 1.00 88.75 494 LYS A C 1
ATOM 3883 O O . LYS A 1 494 ? 23.277 -32.214 -11.845 1.00 88.75 494 LYS A O 1
ATOM 3888 N N . LYS A 1 495 ? 25.215 -32.543 -10.774 1.00 89.44 495 LYS A N 1
ATOM 3889 C CA . LYS A 1 495 ? 25.914 -33.108 -11.951 1.00 89.44 495 LYS A CA 1
ATOM 3890 C C . LYS A 1 495 ? 25.271 -34.396 -12.475 1.00 89.44 495 LYS A C 1
ATOM 3892 O O . LYS A 1 495 ? 25.282 -34.612 -13.676 1.00 89.44 495 LYS A O 1
ATOM 3897 N N . THR A 1 496 ? 24.693 -35.223 -11.600 1.00 94.44 496 THR A N 1
ATOM 3898 C CA . THR A 1 496 ? 23.973 -36.456 -11.992 1.00 94.44 496 THR A CA 1
ATOM 3899 C C . THR A 1 496 ? 22.480 -36.235 -12.245 1.00 94.44 496 THR A C 1
ATOM 3901 O O . THR A 1 496 ? 21.750 -37.189 -12.488 1.00 94.44 496 THR A O 1
ATOM 3904 N N . ARG A 1 497 ? 22.023 -34.979 -12.171 1.00 95.69 497 ARG A N 1
ATOM 3905 C CA . ARG A 1 497 ? 20.628 -34.558 -12.363 1.00 95.69 497 ARG A CA 1
ATOM 3906 C C . ARG A 1 497 ? 20.451 -33.612 -13.561 1.00 95.69 497 ARG A C 1
ATOM 3908 O O . ARG A 1 497 ? 19.321 -33.367 -13.968 1.00 95.69 497 ARG A O 1
ATOM 3915 N N . LYS A 1 498 ? 21.549 -33.066 -14.110 1.00 95.06 498 LYS A N 1
ATOM 3916 C CA . LYS A 1 498 ? 21.574 -32.165 -15.275 1.00 95.06 498 LYS A CA 1
ATOM 3917 C C . LYS A 1 498 ? 21.733 -32.981 -16.564 1.00 95.06 498 LYS A C 1
ATOM 3919 O O . LYS A 1 498 ? 22.731 -33.678 -16.722 1.00 95.06 498 LYS A O 1
ATOM 3924 N N . ILE A 1 499 ? 20.789 -32.847 -17.492 1.00 96.44 499 ILE A N 1
ATOM 3925 C CA . ILE A 1 499 ? 20.807 -33.463 -18.823 1.00 96.44 499 ILE A CA 1
ATOM 3926 C C . ILE A 1 499 ? 20.688 -32.351 -19.879 1.00 96.44 499 ILE A C 1
ATOM 3928 O O . ILE A 1 499 ? 19.636 -31.716 -19.953 1.00 96.44 499 ILE A O 1
ATOM 3932 N N . PRO A 1 500 ? 21.721 -32.090 -20.699 1.00 95.19 500 PRO A N 1
ATOM 3933 C CA . PRO A 1 500 ? 21.581 -31.227 -21.868 1.00 95.19 500 PRO A CA 1
ATOM 3934 C C . PRO A 1 500 ? 20.808 -31.953 -22.983 1.00 95.19 500 PRO A C 1
ATOM 3936 O O . PRO A 1 500 ? 21.089 -33.115 -23.283 1.00 95.19 500 PRO A O 1
ATOM 3939 N N . LEU A 1 501 ? 19.857 -31.261 -23.611 1.00 95.06 501 LEU A N 1
ATOM 3940 C CA . LEU A 1 501 ? 19.100 -31.708 -24.782 1.00 95.06 501 LEU A CA 1
ATOM 3941 C C . LEU A 1 501 ? 19.403 -30.776 -25.967 1.00 95.06 501 LEU A C 1
ATOM 3943 O O . LEU A 1 501 ? 18.763 -29.745 -26.186 1.00 95.06 501 LEU A O 1
ATOM 3947 N N . GLY A 1 502 ? 20.421 -31.147 -26.742 1.00 93.31 502 GLY A N 1
ATOM 3948 C CA . GLY A 1 502 ? 20.971 -30.295 -27.795 1.00 93.31 502 GLY A CA 1
ATOM 3949 C C . GLY A 1 502 ? 21.858 -29.184 -27.226 1.00 93.31 502 GLY A C 1
ATOM 3950 O O . GLY A 1 502 ? 22.538 -29.382 -26.222 1.00 93.31 502 GLY A O 1
ATOM 3951 N N . GLU A 1 503 ? 21.873 -28.032 -27.893 1.00 91.69 503 GLU A N 1
ATOM 3952 C CA . GLU A 1 503 ? 22.790 -26.924 -27.590 1.00 91.69 503 GLU A CA 1
ATOM 3953 C C . GLU A 1 503 ? 22.261 -25.944 -26.532 1.00 91.69 503 GLU A C 1
ATOM 3955 O O . GLU A 1 503 ? 23.049 -25.407 -25.759 1.00 91.69 503 GLU A O 1
ATOM 3960 N N . ASN A 1 504 ? 20.944 -25.702 -26.505 1.00 94.75 504 ASN A N 1
ATOM 3961 C CA . ASN A 1 504 ? 20.338 -24.569 -25.790 1.00 94.75 504 ASN A CA 1
ATOM 3962 C C . ASN A 1 504 ? 19.268 -24.984 -24.763 1.00 94.75 504 ASN A C 1
ATOM 3964 O O . ASN A 1 504 ? 18.657 -24.113 -24.151 1.00 94.75 504 ASN A O 1
ATOM 3968 N N . ILE A 1 505 ? 19.014 -26.284 -24.567 1.00 96.62 505 ILE A N 1
ATOM 3969 C CA . ILE A 1 505 ? 18.066 -26.780 -23.558 1.00 96.62 505 ILE A CA 1
ATOM 3970 C C . ILE A 1 505 ? 18.797 -27.648 -22.541 1.00 96.62 505 ILE A C 1
ATOM 3972 O O . ILE A 1 505 ? 19.530 -28.572 -22.893 1.00 96.62 505 ILE A O 1
ATOM 3976 N N . THR A 1 506 ? 18.533 -27.387 -21.267 1.00 96.75 506 THR A N 1
ATOM 3977 C CA . THR A 1 506 ? 18.934 -28.231 -20.144 1.00 96.75 506 THR A CA 1
ATOM 3978 C C . THR A 1 506 ? 17.689 -28.688 -19.387 1.00 96.75 506 THR A C 1
ATOM 3980 O O . THR A 1 506 ? 16.902 -27.852 -18.954 1.00 96.75 506 THR A O 1
ATOM 3983 N N . LEU A 1 507 ? 17.584 -29.981 -19.075 1.00 96.56 507 LEU A N 1
ATOM 3984 C CA . LEU A 1 507 ? 16.735 -30.479 -17.988 1.00 96.56 507 LEU A CA 1
ATOM 3985 C C . LEU A 1 507 ? 17.546 -30.644 -16.694 1.00 96.56 507 LEU A C 1
ATOM 3987 O O . LEU A 1 507 ? 18.630 -31.229 -16.701 1.00 96.56 507 LEU A O 1
ATOM 3991 N N . ILE A 1 508 ? 17.021 -30.155 -15.572 1.00 95.50 508 ILE A N 1
ATOM 3992 C CA . ILE A 1 508 ? 17.540 -30.400 -14.221 1.00 95.50 508 ILE A CA 1
ATOM 3993 C C . ILE A 1 508 ? 16.466 -31.157 -13.447 1.00 95.50 508 ILE A C 1
ATOM 3995 O O . ILE A 1 508 ? 15.484 -30.566 -13.010 1.00 95.50 508 ILE A O 1
ATOM 3999 N N . PHE A 1 509 ? 16.653 -32.461 -13.272 1.00 96.25 509 PHE A N 1
ATOM 4000 C CA . PHE A 1 509 ? 15.719 -33.302 -12.529 1.00 96.25 509 PHE A CA 1
ATOM 4001 C C . PHE A 1 509 ? 15.810 -33.000 -11.032 1.00 96.25 509 PHE A C 1
ATOM 4003 O O . PHE A 1 509 ? 16.863 -33.177 -10.415 1.00 96.25 509 PHE A O 1
ATOM 4010 N N . GLU A 1 510 ? 14.718 -32.539 -10.439 1.00 94.19 510 GLU A N 1
ATOM 4011 C CA . GLU A 1 510 ? 14.681 -32.160 -9.028 1.00 94.19 510 GLU A CA 1
ATOM 4012 C C . GLU A 1 510 ? 14.386 -33.387 -8.146 1.00 94.19 510 GLU A C 1
ATOM 4014 O O . GLU A 1 510 ? 13.798 -34.367 -8.601 1.00 94.19 510 GLU A O 1
ATOM 4019 N N . ASP A 1 511 ? 14.857 -33.369 -6.901 1.00 92.31 511 ASP A N 1
ATOM 4020 C CA . ASP A 1 511 ? 14.586 -34.385 -5.881 1.00 92.31 511 ASP A CA 1
ATOM 4021 C C . ASP A 1 511 ? 14.586 -33.766 -4.475 1.00 92.31 511 ASP A C 1
ATOM 4023 O O . ASP A 1 511 ? 14.826 -32.570 -4.293 1.00 92.31 511 ASP A O 1
ATOM 4027 N N . ALA A 1 512 ? 14.348 -34.579 -3.444 1.00 90.25 512 ALA A N 1
ATOM 4028 C CA . ALA A 1 512 ? 14.317 -34.101 -2.064 1.00 90.25 512 ALA A CA 1
ATOM 4029 C C . ALA A 1 512 ? 15.613 -33.384 -1.616 1.00 90.25 512 ALA A C 1
ATOM 4031 O O . ALA A 1 512 ? 15.550 -32.507 -0.756 1.00 90.25 512 ALA A O 1
ATOM 4032 N N . LEU A 1 513 ? 16.789 -33.697 -2.181 1.00 90.88 513 LEU A N 1
ATOM 4033 C CA . LEU A 1 513 ? 18.034 -33.004 -1.838 1.00 90.88 513 LEU A CA 1
ATOM 4034 C C . LEU A 1 513 ? 18.145 -31.655 -2.558 1.00 90.88 513 LEU A C 1
ATOM 4036 O O . LEU A 1 513 ? 18.541 -30.669 -1.928 1.00 90.88 513 LEU A O 1
ATOM 4040 N N . THR A 1 514 ? 17.796 -31.586 -3.846 1.00 90.56 514 THR A N 1
ATOM 4041 C CA . THR A 1 514 ? 17.840 -30.318 -4.590 1.00 90.56 514 THR A CA 1
ATOM 4042 C C . THR A 1 514 ? 16.774 -29.336 -4.111 1.00 90.56 514 THR A C 1
ATOM 4044 O O . THR A 1 514 ? 17.079 -28.153 -3.946 1.00 90.56 514 THR A O 1
ATOM 4047 N N . ILE A 1 515 ? 15.572 -29.827 -3.802 1.00 91.50 515 ILE A N 1
ATOM 4048 C CA . ILE A 1 515 ? 14.469 -29.022 -3.279 1.00 91.50 515 ILE A CA 1
ATOM 4049 C C . ILE A 1 515 ? 14.746 -28.557 -1.846 1.00 91.50 515 ILE A C 1
ATOM 4051 O O . ILE A 1 515 ? 14.603 -27.370 -1.555 1.00 91.50 515 ILE A O 1
ATOM 4055 N N . ARG A 1 516 ? 15.260 -29.424 -0.959 1.00 93.06 516 ARG A N 1
ATOM 4056 C CA . ARG A 1 516 ? 15.663 -29.001 0.397 1.00 93.06 516 ARG A CA 1
ATOM 4057 C C . ARG A 1 516 ? 16.715 -27.891 0.367 1.00 93.06 516 ARG A C 1
ATOM 4059 O O . ARG A 1 516 ? 16.681 -27.003 1.214 1.00 93.06 516 ARG A O 1
ATOM 4066 N N . PHE A 1 517 ? 17.634 -27.922 -0.599 1.00 92.06 517 PHE A N 1
ATOM 4067 C CA . PHE A 1 517 ? 18.606 -26.846 -0.799 1.00 92.06 517 PHE A CA 1
ATOM 4068 C C . PHE A 1 517 ? 17.961 -25.539 -1.268 1.00 92.06 517 PHE A C 1
ATOM 4070 O O . PHE A 1 517 ? 18.304 -24.488 -0.737 1.00 92.06 517 PHE A O 1
ATOM 4077 N N . GLN A 1 518 ? 17.016 -25.590 -2.211 1.00 88.56 518 GLN A N 1
ATOM 4078 C CA . GLN A 1 518 ? 16.285 -24.398 -2.659 1.00 88.56 518 GLN A CA 1
ATOM 4079 C C . GLN A 1 518 ? 15.497 -23.753 -1.511 1.00 88.56 518 GLN A C 1
ATOM 4081 O O . GLN A 1 518 ? 15.636 -22.552 -1.293 1.00 88.56 518 GLN A O 1
ATOM 4086 N N . ILE A 1 519 ? 14.767 -24.555 -0.725 1.00 91.06 519 ILE A N 1
ATOM 4087 C CA . ILE A 1 519 ? 14.042 -24.081 0.462 1.00 91.06 519 ILE A CA 1
ATOM 4088 C C . ILE A 1 519 ? 15.023 -23.460 1.466 1.00 91.06 519 ILE A C 1
ATOM 4090 O O . ILE A 1 519 ? 14.834 -22.327 1.887 1.00 91.06 519 ILE A O 1
ATOM 4094 N N . GLN A 1 520 ? 16.113 -24.149 1.822 1.00 92.81 520 GLN A N 1
ATOM 4095 C CA . GLN A 1 520 ? 17.100 -23.621 2.772 1.00 92.81 520 GLN A CA 1
ATOM 4096 C C . GLN A 1 520 ? 17.769 -22.317 2.310 1.00 92.81 520 GLN A C 1
ATOM 4098 O O . GLN A 1 520 ? 17.931 -21.399 3.115 1.00 92.81 520 GLN A O 1
ATOM 4103 N N . GLU A 1 521 ? 18.126 -22.195 1.027 1.00 92.75 521 GLU A N 1
ATOM 4104 C CA . GLU A 1 521 ? 18.633 -20.933 0.478 1.00 92.75 521 GLU A CA 1
ATOM 4105 C C . GLU A 1 521 ? 17.573 -19.824 0.554 1.00 92.75 521 GLU A C 1
ATOM 4107 O O . GLU A 1 521 ? 17.920 -18.708 0.939 1.00 92.75 521 GLU A O 1
ATOM 4112 N N . MET A 1 522 ? 16.299 -20.116 0.259 1.00 87.38 522 MET A N 1
ATOM 4113 C CA . MET A 1 522 ? 15.202 -19.144 0.371 1.00 87.38 522 MET A CA 1
ATOM 4114 C C . MET A 1 522 ? 15.026 -18.661 1.815 1.00 87.38 522 MET A C 1
ATOM 4116 O O . MET A 1 522 ? 15.077 -17.456 2.076 1.00 87.38 522 MET A O 1
ATOM 4120 N N . LEU A 1 523 ? 14.923 -19.596 2.769 1.00 89.75 523 LEU A N 1
ATOM 4121 C CA . LEU A 1 523 ? 14.802 -19.283 4.194 1.00 89.75 523 LEU A CA 1
ATOM 4122 C C . LEU A 1 523 ? 15.980 -18.433 4.685 1.00 89.75 523 LEU A C 1
ATOM 4124 O O . LEU A 1 523 ? 15.790 -17.458 5.412 1.00 89.75 523 LEU A O 1
ATOM 4128 N N . TYR A 1 524 ? 17.201 -18.763 4.262 1.00 88.25 524 TYR A N 1
ATOM 4129 C CA . TYR A 1 524 ? 18.404 -18.027 4.637 1.00 88.25 524 TYR A CA 1
ATOM 4130 C C . TYR A 1 524 ? 18.469 -16.615 4.038 1.00 88.25 524 TYR A C 1
ATOM 4132 O O . TYR A 1 524 ? 18.821 -15.669 4.747 1.00 88.25 524 TYR A O 1
ATOM 4140 N N . VAL A 1 525 ? 18.125 -16.458 2.757 1.00 80.25 525 VAL A N 1
ATOM 4141 C CA . VAL A 1 525 ? 18.200 -15.174 2.042 1.00 80.25 525 VAL A CA 1
ATOM 4142 C C . VAL A 1 525 ? 17.119 -14.200 2.514 1.00 80.25 525 VAL A C 1
ATOM 4144 O O . VAL A 1 525 ? 17.444 -13.058 2.845 1.00 80.25 525 VAL A O 1
ATOM 4147 N N . GLU A 1 526 ? 15.864 -14.644 2.623 1.00 79.81 526 GLU A N 1
ATOM 4148 C CA . GLU A 1 526 ? 14.756 -13.802 3.105 1.00 79.81 526 GLU A CA 1
ATOM 4149 C C . GLU A 1 526 ? 14.654 -13.768 4.648 1.00 79.81 526 GLU A C 1
ATOM 4151 O O . GLU A 1 526 ? 13.819 -13.054 5.200 1.00 79.81 526 GLU A O 1
ATOM 4156 N N . ARG A 1 527 ? 15.555 -14.469 5.358 1.00 88.81 527 ARG A N 1
ATOM 4157 C CA . ARG A 1 527 ? 15.629 -14.573 6.832 1.00 88.81 527 ARG A CA 1
ATOM 4158 C C . ARG A 1 527 ? 14.342 -15.096 7.478 1.00 88.81 527 ARG A C 1
ATOM 4160 O O . ARG A 1 527 ? 13.934 -14.626 8.539 1.00 88.81 527 ARG A O 1
ATOM 4167 N N . ILE A 1 528 ? 13.736 -16.097 6.857 1.00 83.75 528 ILE A N 1
ATOM 4168 C CA . ILE A 1 528 ? 12.519 -16.748 7.334 1.00 83.75 528 ILE A CA 1
ATOM 4169 C C . ILE A 1 528 ? 12.878 -17.740 8.450 1.00 83.75 528 ILE A C 1
ATOM 4171 O O . ILE A 1 528 ? 13.605 -18.709 8.236 1.00 83.75 528 ILE A O 1
ATOM 4175 N N . PHE A 1 529 ? 12.368 -17.497 9.658 1.00 88.00 529 PHE A N 1
ATOM 4176 C CA . PHE A 1 529 ? 12.559 -18.373 10.826 1.00 88.00 529 PHE A CA 1
ATOM 4177 C C . PHE A 1 529 ? 11.261 -18.698 11.582 1.00 88.00 529 PHE A C 1
ATOM 4179 O O . PHE A 1 529 ? 11.294 -19.501 12.514 1.00 88.00 529 PHE A O 1
ATOM 4186 N N . GLN A 1 530 ? 10.137 -18.074 11.216 1.00 87.19 530 GLN A N 1
ATOM 4187 C CA . GLN A 1 530 ? 8.827 -18.348 11.809 1.00 87.19 530 GLN A CA 1
ATOM 4188 C C . GLN A 1 530 ? 8.253 -19.639 11.217 1.00 87.19 530 GLN A C 1
ATOM 4190 O O . GLN A 1 530 ? 8.404 -19.894 10.026 1.00 87.19 530 GLN A O 1
ATOM 4195 N N . GLU A 1 531 ? 7.614 -20.461 12.046 1.00 83.25 531 GLU A N 1
ATOM 4196 C CA . GLU A 1 531 ? 7.218 -21.821 11.667 1.00 83.25 531 GLU A CA 1
ATOM 4197 C C . GLU A 1 531 ? 6.232 -21.849 10.491 1.00 83.25 531 GLU A C 1
ATOM 4199 O O . GLU A 1 531 ? 6.496 -22.540 9.510 1.00 83.25 531 GLU A O 1
ATOM 4204 N N . ASP A 1 532 ? 5.191 -21.015 10.524 1.00 78.06 532 ASP A N 1
ATOM 4205 C CA . ASP A 1 532 ? 4.188 -20.919 9.452 1.00 78.06 532 ASP A CA 1
ATOM 4206 C C . ASP A 1 532 ? 4.790 -20.456 8.113 1.00 78.06 532 ASP A C 1
ATOM 4208 O O . ASP A 1 532 ? 4.419 -20.947 7.049 1.00 78.06 532 ASP A O 1
ATOM 4212 N N . GLU A 1 533 ? 5.765 -19.540 8.150 1.00 80.38 533 GLU A N 1
ATOM 4213 C CA . GLU A 1 533 ? 6.476 -19.074 6.952 1.00 80.38 533 GLU A CA 1
ATOM 4214 C C . GLU A 1 533 ? 7.382 -20.188 6.383 1.00 80.38 533 GLU A C 1
ATOM 4216 O O . GLU A 1 533 ? 7.480 -20.345 5.168 1.00 80.38 533 GLU A O 1
ATOM 4221 N N . ILE A 1 534 ? 7.987 -21.023 7.239 1.00 84.56 534 ILE A N 1
ATOM 4222 C CA . ILE A 1 534 ? 8.763 -22.200 6.808 1.00 84.56 534 ILE A CA 1
ATOM 4223 C C . ILE A 1 534 ? 7.849 -23.277 6.203 1.00 84.56 534 ILE A C 1
ATOM 4225 O O . ILE A 1 534 ? 8.210 -23.895 5.199 1.00 84.56 534 ILE A O 1
ATOM 4229 N N . LEU A 1 535 ? 6.669 -23.500 6.788 1.00 82.56 535 LEU A N 1
ATOM 4230 C CA . LEU A 1 535 ? 5.656 -24.410 6.249 1.00 82.56 535 LEU A CA 1
ATOM 4231 C C . LEU A 1 535 ? 5.129 -23.923 4.888 1.00 82.56 535 LEU A C 1
ATOM 4233 O O . LEU A 1 535 ? 4.950 -24.735 3.984 1.00 82.56 535 LEU A O 1
ATOM 4237 N N . HIS A 1 536 ? 4.980 -22.610 4.692 1.00 79.31 536 HIS A N 1
ATOM 4238 C CA . HIS A 1 536 ? 4.579 -22.040 3.404 1.00 79.31 536 HIS A CA 1
ATOM 4239 C C . HIS A 1 536 ? 5.615 -22.259 2.286 1.00 79.31 536 HIS A C 1
ATOM 4241 O O . HIS A 1 536 ? 5.252 -22.621 1.162 1.00 79.31 536 HIS A O 1
ATOM 4247 N N . GLU A 1 537 ? 6.908 -22.089 2.579 1.00 82.75 537 GLU A N 1
ATOM 4248 C CA . GLU A 1 537 ? 7.972 -22.418 1.618 1.00 82.75 537 GLU A CA 1
ATOM 4249 C C . GLU A 1 537 ? 7.988 -23.927 1.315 1.00 82.75 537 GLU A C 1
ATOM 4251 O O . GLU A 1 537 ? 8.055 -24.331 0.154 1.00 82.75 537 GLU A O 1
ATOM 4256 N N . LEU A 1 538 ? 7.826 -24.784 2.332 1.00 83.94 538 LEU A N 1
ATOM 4257 C CA . LEU A 1 538 ? 7.692 -26.234 2.138 1.00 83.94 538 LEU A CA 1
ATOM 4258 C C . LEU A 1 538 ? 6.538 -26.595 1.191 1.00 83.94 538 LEU A C 1
ATOM 4260 O O . LEU A 1 538 ? 6.735 -27.393 0.276 1.00 83.94 538 LEU A O 1
ATOM 4264 N N . GLU A 1 539 ? 5.358 -26.000 1.369 1.00 81.81 539 GLU A N 1
ATOM 4265 C CA . GLU A 1 539 ? 4.202 -26.210 0.488 1.00 81.81 539 GLU A CA 1
ATOM 4266 C C . GLU A 1 539 ? 4.436 -25.695 -0.936 1.00 81.81 539 GLU A C 1
ATOM 4268 O O . GLU A 1 539 ? 4.027 -26.351 -1.893 1.00 81.81 539 GLU A O 1
ATOM 4273 N N . THR A 1 540 ? 5.126 -24.562 -1.088 1.00 79.12 540 THR A N 1
ATOM 4274 C CA . THR A 1 540 ? 5.421 -23.949 -2.395 1.00 79.12 540 THR A CA 1
ATOM 4275 C C . THR A 1 540 ? 6.342 -24.825 -3.244 1.00 79.12 540 THR A C 1
ATOM 4277 O O . THR A 1 540 ? 6.129 -24.964 -4.447 1.00 79.12 540 THR A O 1
ATOM 4280 N N . TYR A 1 541 ? 7.342 -25.452 -2.624 1.00 82.44 541 TYR A N 1
ATOM 4281 C CA . TYR A 1 541 ? 8.301 -26.312 -3.318 1.00 82.44 541 TYR A CA 1
ATOM 4282 C C . TYR A 1 541 ? 7.895 -27.799 -3.359 1.00 82.44 541 TYR A C 1
ATOM 4284 O O . TYR A 1 541 ? 8.442 -28.554 -4.166 1.00 82.44 541 TYR A O 1
ATOM 4292 N N . ALA A 1 542 ? 6.927 -28.241 -2.546 1.00 82.00 542 ALA A N 1
ATOM 4293 C CA . ALA A 1 542 ? 6.464 -29.633 -2.516 1.00 82.00 542 ALA A CA 1
ATOM 4294 C C . ALA A 1 542 ? 6.036 -30.215 -3.887 1.00 82.00 542 ALA A C 1
ATOM 4296 O O . ALA A 1 542 ? 6.357 -31.379 -4.133 1.00 82.00 542 ALA A O 1
ATOM 4297 N N . PRO A 1 543 ? 5.384 -29.471 -4.811 1.00 82.06 543 PRO A N 1
ATOM 4298 C CA . PRO A 1 543 ? 5.053 -29.977 -6.146 1.00 82.06 543 PRO A CA 1
ATOM 4299 C C . PRO A 1 543 ? 6.268 -30.374 -6.998 1.00 82.06 543 PRO A C 1
ATOM 4301 O O . PRO A 1 543 ? 6.113 -31.152 -7.938 1.00 82.06 543 PRO A O 1
ATOM 4304 N N . LEU A 1 544 ? 7.471 -29.882 -6.680 1.00 84.31 544 LEU A N 1
ATOM 4305 C CA . LEU A 1 544 ? 8.708 -30.188 -7.409 1.00 84.31 544 LEU A CA 1
ATOM 4306 C C . LEU A 1 544 ? 9.426 -31.443 -6.896 1.00 84.31 544 LEU A C 1
ATOM 4308 O O . LEU A 1 544 ? 10.446 -31.838 -7.457 1.00 84.31 544 LEU A O 1
ATOM 4312 N N . ILE A 1 545 ? 8.904 -32.086 -5.850 1.00 89.00 545 ILE A N 1
ATOM 4313 C CA . ILE A 1 545 ? 9.419 -33.358 -5.346 1.00 89.00 545 ILE A CA 1
ATOM 4314 C C . ILE A 1 545 ? 8.729 -34.503 -6.118 1.00 89.00 545 ILE A C 1
ATOM 4316 O O . ILE A 1 545 ? 7.498 -34.504 -6.218 1.00 89.00 545 ILE A O 1
ATOM 4320 N N . PRO A 1 546 ? 9.483 -35.471 -6.672 1.00 91.50 546 PRO A N 1
ATOM 4321 C CA . PRO A 1 546 ? 8.931 -36.719 -7.203 1.00 91.50 546 PRO A CA 1
ATOM 4322 C C . PRO A 1 546 ? 8.151 -37.521 -6.152 1.00 91.50 546 PRO A C 1
ATOM 4324 O O . PRO A 1 546 ? 8.572 -37.618 -4.999 1.00 91.50 546 PRO A O 1
ATOM 4327 N N . ASP A 1 547 ? 7.037 -38.132 -6.552 1.00 88.62 547 ASP A N 1
ATOM 4328 C CA . ASP A 1 547 ? 6.144 -38.888 -5.654 1.00 88.62 547 ASP A CA 1
ATOM 4329 C C . ASP A 1 547 ? 6.327 -40.416 -5.696 1.00 88.62 547 ASP A C 1
ATOM 4331 O O . ASP A 1 547 ? 5.634 -41.143 -4.986 1.00 88.62 547 ASP A O 1
ATOM 4335 N N . GLY A 1 548 ? 7.272 -40.914 -6.497 1.00 90.31 548 GLY A N 1
ATOM 4336 C CA . GLY A 1 548 ? 7.486 -42.343 -6.722 1.00 90.31 548 GLY A CA 1
ATOM 4337 C C . GLY A 1 548 ? 6.908 -42.867 -8.038 1.00 90.31 548 GLY A C 1
ATOM 4338 O O . GLY A 1 548 ? 7.295 -43.959 -8.460 1.00 90.31 548 GLY A O 1
ATOM 4339 N N . HIS A 1 549 ? 6.024 -42.126 -8.712 1.00 93.06 549 HIS A N 1
ATOM 4340 C CA . HIS A 1 549 ? 5.443 -42.520 -10.005 1.00 93.06 549 HIS A CA 1
ATOM 4341 C C . HIS A 1 549 ? 5.742 -41.531 -11.137 1.00 93.06 549 HIS A C 1
ATOM 4343 O O . HIS A 1 549 ? 5.616 -41.884 -12.310 1.00 93.06 549 HIS A O 1
ATOM 4349 N N . ASN A 1 550 ? 6.251 -40.344 -10.809 1.00 94.56 550 ASN A N 1
ATOM 4350 C CA . ASN A 1 550 ? 6.727 -39.375 -11.786 1.00 94.56 550 ASN A CA 1
ATOM 4351 C C . ASN A 1 550 ? 8.169 -38.915 -11.560 1.00 94.56 550 ASN A C 1
ATOM 4353 O O . ASN A 1 550 ? 8.770 -39.116 -10.507 1.00 94.56 550 ASN A O 1
ATOM 4357 N N . TRP A 1 551 ? 8.708 -38.247 -12.578 1.00 96.94 551 TRP A N 1
ATOM 4358 C CA . TRP A 1 551 ? 9.876 -37.381 -12.447 1.00 96.94 551 TRP A CA 1
ATOM 4359 C C . TRP A 1 551 ? 9.465 -35.915 -12.559 1.00 96.94 551 TRP A C 1
ATOM 4361 O O . TRP A 1 551 ? 8.617 -35.569 -13.384 1.00 96.94 551 TRP A O 1
ATOM 4371 N N . LYS A 1 552 ? 10.108 -35.051 -11.766 1.00 95.25 552 LYS A N 1
ATOM 4372 C CA . LYS A 1 552 ? 9.988 -33.589 -11.845 1.00 95.25 552 LYS A CA 1
ATOM 4373 C C . LYS A 1 552 ? 11.296 -33.002 -12.370 1.00 95.25 552 LYS A C 1
ATOM 4375 O O . LYS A 1 552 ? 12.372 -33.412 -11.930 1.00 95.25 552 LYS A O 1
ATOM 4380 N N . ALA A 1 553 ? 11.225 -32.050 -13.293 1.00 95.75 553 ALA A N 1
ATOM 4381 C CA . ALA A 1 553 ? 12.404 -31.392 -13.844 1.00 95.75 553 ALA A CA 1
ATOM 4382 C C . ALA A 1 553 ? 12.182 -29.896 -14.078 1.00 95.75 553 ALA A C 1
ATOM 4384 O O . ALA A 1 553 ? 11.163 -29.484 -14.625 1.00 95.75 553 ALA A O 1
ATOM 4385 N N . THR A 1 554 ? 13.184 -29.091 -13.739 1.00 93.94 554 THR A N 1
ATOM 4386 C CA . THR A 1 554 ? 13.295 -27.707 -14.200 1.00 93.94 554 THR A CA 1
ATOM 4387 C C . THR A 1 554 ? 13.939 -27.713 -15.587 1.00 93.94 554 THR A C 1
ATOM 4389 O O . THR A 1 554 ? 15.104 -28.096 -15.716 1.00 93.94 554 THR A O 1
ATOM 4392 N N . MET A 1 555 ? 13.216 -27.290 -16.623 1.00 95.81 555 MET A N 1
ATOM 4393 C CA . MET A 1 555 ? 13.795 -27.014 -17.940 1.00 95.81 555 MET A CA 1
ATOM 4394 C C . MET A 1 555 ? 14.342 -25.586 -17.980 1.00 95.81 555 MET A C 1
ATOM 4396 O O . MET A 1 555 ? 13.665 -24.658 -17.545 1.00 95.81 555 MET A O 1
ATOM 4400 N N . LEU A 1 556 ? 15.545 -25.416 -18.528 1.00 93.00 556 LEU A N 1
ATOM 4401 C CA . LEU A 1 556 ? 16.176 -24.128 -18.811 1.00 93.00 556 LEU A CA 1
ATOM 4402 C C . LEU A 1 556 ? 16.418 -23.997 -20.318 1.00 93.00 556 LEU A C 1
ATOM 4404 O O . LEU A 1 556 ? 16.988 -24.909 -20.919 1.00 93.00 556 LEU A O 1
ATOM 4408 N N . ILE A 1 557 ? 16.033 -22.857 -20.896 1.00 94.25 557 ILE A N 1
ATOM 4409 C CA . ILE A 1 557 ? 16.340 -22.474 -22.281 1.00 94.25 557 ILE A CA 1
ATOM 4410 C C . ILE A 1 557 ? 17.435 -21.397 -22.243 1.00 94.25 557 ILE A C 1
ATOM 4412 O O . ILE A 1 557 ? 17.204 -20.241 -21.877 1.00 94.25 557 ILE A O 1
ATOM 4416 N N . GLU A 1 558 ? 18.659 -21.799 -22.571 1.00 88.81 558 GLU A N 1
ATOM 4417 C CA . GLU A 1 558 ? 19.896 -21.059 -22.319 1.00 88.81 558 GLU A CA 1
ATOM 4418 C C . GLU A 1 558 ? 20.453 -20.455 -23.625 1.00 88.81 558 GLU A C 1
ATOM 4420 O O . GLU A 1 558 ? 21.194 -21.104 -24.354 1.00 88.81 558 GLU A O 1
ATOM 4425 N N . TYR A 1 559 ? 20.143 -19.181 -23.895 1.00 88.81 559 TYR A N 1
ATOM 4426 C CA . TYR A 1 559 ? 20.811 -18.371 -24.929 1.00 88.81 559 TYR A CA 1
ATOM 4427 C C . TYR A 1 559 ? 21.626 -17.248 -24.260 1.00 88.81 559 TYR A C 1
ATOM 4429 O O . TYR A 1 559 ? 21.032 -16.480 -23.493 1.00 88.81 559 TYR A O 1
ATOM 4437 N N . PRO A 1 560 ? 22.949 -17.117 -24.514 1.00 73.25 560 PRO A N 1
ATOM 4438 C CA . PRO A 1 560 ? 23.788 -16.117 -23.842 1.00 73.25 560 PRO A CA 1
ATOM 4439 C C . PRO A 1 560 ? 23.379 -14.669 -24.142 1.00 73.25 560 PRO A C 1
ATOM 4441 O O . PRO A 1 560 ? 23.238 -13.862 -23.224 1.00 73.25 560 PRO A O 1
ATOM 4444 N N . ASP A 1 561 ? 23.145 -14.361 -25.418 1.00 82.12 561 ASP A N 1
ATOM 4445 C CA . ASP A 1 561 ? 22.723 -13.037 -25.875 1.00 82.12 561 ASP A CA 1
ATOM 4446 C C . ASP A 1 561 ? 21.222 -12.803 -25.579 1.00 82.12 561 ASP A C 1
ATOM 4448 O O . ASP A 1 561 ? 20.395 -13.639 -25.965 1.00 82.12 561 ASP A O 1
ATOM 4452 N N . PRO A 1 562 ? 20.830 -11.705 -24.897 1.00 69.25 562 PRO A N 1
ATOM 4453 C CA . PRO A 1 562 ? 19.433 -11.448 -24.542 1.00 69.25 562 PRO A CA 1
ATOM 4454 C C . PRO A 1 562 ? 18.491 -11.205 -25.728 1.00 69.25 562 PRO A C 1
ATOM 4456 O O . PRO A 1 562 ? 17.330 -11.607 -25.650 1.00 69.25 562 PRO A O 1
ATOM 4459 N N . ALA A 1 563 ? 18.960 -10.582 -26.813 1.00 76.81 563 ALA A N 1
ATOM 4460 C CA . ALA A 1 563 ? 18.137 -10.293 -27.986 1.00 76.81 563 ALA A CA 1
ATOM 4461 C C . ALA A 1 563 ? 17.885 -11.571 -28.798 1.00 76.81 563 ALA A C 1
ATOM 4463 O O . ALA A 1 563 ? 16.746 -11.857 -29.174 1.00 76.81 563 ALA A O 1
ATOM 4464 N N . VAL A 1 564 ? 18.920 -12.403 -28.969 1.00 87.12 564 VAL A N 1
ATOM 4465 C CA . VAL A 1 564 ? 18.781 -13.762 -29.511 1.00 87.12 564 VAL A CA 1
ATOM 4466 C C . VAL A 1 564 ? 17.857 -14.591 -28.623 1.00 87.12 564 VAL A C 1
ATOM 4468 O O . VAL A 1 564 ? 16.965 -15.254 -29.145 1.00 87.12 564 VAL A O 1
ATOM 4471 N N . ARG A 1 565 ? 18.001 -14.524 -27.291 1.00 90.19 565 ARG A N 1
ATOM 4472 C CA . ARG A 1 565 ? 17.114 -15.233 -26.356 1.00 90.19 565 ARG A CA 1
ATOM 4473 C C . ARG A 1 565 ? 15.657 -14.808 -26.524 1.00 90.19 565 ARG A C 1
ATOM 4475 O O . ARG A 1 565 ? 14.797 -15.673 -26.613 1.00 90.19 565 ARG A O 1
ATOM 4482 N N . ALA A 1 566 ? 15.372 -13.509 -26.598 1.00 80.44 566 ALA A N 1
ATOM 4483 C CA . ALA A 1 566 ? 14.010 -13.005 -26.766 1.00 80.44 566 ALA A CA 1
ATOM 4484 C C . ALA A 1 566 ? 13.385 -13.448 -28.099 1.00 80.44 566 ALA A C 1
ATOM 4486 O O . ALA A 1 566 ? 12.262 -13.946 -28.098 1.00 80.44 566 ALA A O 1
ATOM 4487 N N . ALA A 1 567 ? 14.125 -13.338 -29.208 1.00 88.19 567 ALA A N 1
ATOM 4488 C CA . ALA A 1 567 ? 13.670 -13.805 -30.518 1.00 88.19 567 ALA A CA 1
ATOM 4489 C C . ALA A 1 567 ? 13.429 -15.324 -30.534 1.00 88.19 567 ALA A C 1
ATOM 4491 O O . ALA A 1 567 ? 12.404 -15.789 -31.024 1.00 88.19 567 ALA A O 1
ATOM 4492 N N . ARG A 1 568 ? 14.330 -16.108 -29.929 1.00 93.81 568 ARG A N 1
ATOM 4493 C CA . ARG A 1 568 ? 14.180 -17.565 -29.849 1.00 93.81 568 ARG A CA 1
ATOM 4494 C C . ARG A 1 568 ? 13.024 -17.990 -28.958 1.00 93.81 568 ARG A C 1
ATOM 4496 O O . ARG A 1 568 ? 12.302 -18.896 -29.336 1.00 93.81 568 ARG A O 1
ATOM 4503 N N . LEU A 1 569 ? 12.781 -17.329 -27.831 1.00 92.19 569 LEU A N 1
ATOM 4504 C CA . LEU A 1 569 ? 11.612 -17.632 -26.997 1.00 92.19 569 LEU A CA 1
ATOM 4505 C C . LEU A 1 569 ? 10.276 -17.317 -27.695 1.00 92.19 569 LEU A C 1
ATOM 4507 O O . LEU A 1 569 ? 9.270 -17.932 -27.352 1.00 92.19 569 LEU A O 1
ATOM 4511 N N . ALA A 1 570 ? 10.254 -16.416 -28.684 1.00 90.81 570 ALA A N 1
ATOM 4512 C CA . ALA A 1 570 ? 9.096 -16.227 -29.561 1.00 90.81 570 ALA A CA 1
ATOM 4513 C C . ALA A 1 570 ? 8.944 -17.376 -30.580 1.00 90.81 570 ALA A C 1
ATOM 4515 O O . ALA A 1 570 ? 7.840 -17.877 -30.777 1.00 90.81 570 ALA A O 1
ATOM 4516 N N . ASP A 1 571 ? 10.048 -17.850 -31.174 1.00 93.06 571 ASP A N 1
ATOM 4517 C CA . ASP A 1 571 ? 10.038 -19.015 -32.078 1.00 93.06 571 ASP A CA 1
ATOM 4518 C C . ASP A 1 571 ? 9.640 -20.328 -31.357 1.00 93.06 571 ASP A C 1
ATOM 4520 O O . ASP A 1 571 ? 9.076 -21.231 -31.975 1.00 93.06 571 ASP A O 1
ATOM 4524 N N . LEU A 1 572 ? 9.956 -20.455 -30.060 1.00 94.62 572 LEU A N 1
ATOM 4525 C CA . LEU A 1 572 ? 9.865 -21.691 -29.263 1.00 94.62 572 LEU A CA 1
ATOM 4526 C C . LEU A 1 572 ? 8.541 -21.855 -28.483 1.00 94.62 572 LEU A C 1
ATOM 4528 O O . LEU A 1 572 ? 8.473 -22.669 -27.570 1.00 94.62 572 LEU A O 1
ATOM 4532 N N . ILE A 1 573 ? 7.487 -21.116 -28.837 1.00 92.50 573 ILE A N 1
ATOM 4533 C CA . ILE A 1 573 ? 6.139 -21.242 -28.244 1.00 92.50 573 ILE A CA 1
ATOM 4534 C C . ILE A 1 573 ? 5.647 -22.707 -28.256 1.00 92.50 573 ILE A C 1
ATOM 4536 O O . ILE A 1 573 ? 5.660 -23.374 -29.297 1.00 92.50 573 ILE A O 1
ATOM 4540 N N . GLY A 1 574 ? 5.241 -23.217 -27.092 1.00 92.44 574 GLY A N 1
ATOM 4541 C CA . GLY A 1 574 ? 4.770 -24.578 -26.840 1.00 92.44 574 GLY A CA 1
ATOM 4542 C C . GLY A 1 574 ? 5.854 -25.660 -26.831 1.00 92.44 574 GLY A C 1
ATOM 4543 O O . GLY A 1 574 ? 5.538 -26.825 -27.089 1.00 92.44 574 GLY A O 1
ATOM 4544 N N . ILE A 1 575 ? 7.129 -25.316 -26.611 1.00 95.69 575 ILE A N 1
ATOM 4545 C CA . ILE A 1 575 ? 8.249 -26.275 -26.570 1.00 95.69 575 ILE A CA 1
ATOM 4546 C C . ILE A 1 575 ? 8.235 -27.182 -25.341 1.00 95.69 575 ILE A C 1
ATOM 4548 O O . ILE A 1 575 ? 8.616 -28.351 -25.435 1.00 95.69 575 ILE A O 1
ATOM 4552 N N . GLU A 1 576 ? 7.755 -26.673 -24.213 1.00 93.81 576 GLU A N 1
ATOM 4553 C CA . GLU A 1 576 ? 7.584 -27.391 -22.956 1.00 93.81 576 GLU A CA 1
ATOM 4554 C C . GLU A 1 576 ? 6.716 -28.651 -23.132 1.00 93.81 576 GLU A C 1
ATOM 4556 O O . GLU A 1 576 ? 7.112 -29.735 -22.705 1.00 93.81 576 GLU A O 1
ATOM 4561 N N . ASP A 1 577 ? 5.637 -28.553 -23.915 1.00 93.75 577 ASP A N 1
ATOM 4562 C CA . ASP A 1 577 ? 4.734 -29.653 -24.281 1.00 93.75 577 ASP A CA 1
ATOM 4563 C C . ASP A 1 577 ? 5.314 -30.616 -25.337 1.00 93.75 577 ASP A C 1
ATOM 4565 O O . ASP A 1 577 ? 4.615 -31.513 -25.822 1.00 93.75 577 ASP A O 1
ATOM 4569 N N . LYS A 1 578 ? 6.542 -30.387 -25.817 1.00 97.00 578 LYS A N 1
ATOM 4570 C CA . LYS A 1 578 ? 7.222 -31.245 -26.810 1.00 97.00 578 LYS A CA 1
ATOM 4571 C C . LYS A 1 578 ? 8.431 -31.964 -26.236 1.00 97.00 578 LYS A C 1
ATOM 4573 O O . LYS A 1 578 ? 9.019 -32.784 -26.941 1.00 97.00 578 LYS A O 1
ATOM 4578 N N . VAL A 1 579 ? 8.781 -31.704 -24.977 1.00 97.81 579 VAL A N 1
ATOM 4579 C CA . VAL A 1 579 ? 9.784 -32.481 -24.249 1.00 97.81 579 VAL A CA 1
ATOM 4580 C C . VAL A 1 579 ? 9.209 -33.858 -23.932 1.00 97.81 579 VAL A C 1
ATOM 4582 O O . VAL A 1 579 ? 8.093 -33.968 -23.425 1.00 97.81 579 VAL A O 1
ATOM 4585 N N . TRP A 1 580 ? 9.966 -34.917 -24.204 1.00 98.00 580 TRP A N 1
ATOM 4586 C CA . TRP A 1 580 ? 9.549 -36.294 -23.959 1.00 98.00 580 TRP A CA 1
ATOM 4587 C C . TRP A 1 580 ? 10.652 -37.149 -23.343 1.00 98.00 580 TRP A C 1
ATOM 4589 O O . TRP A 1 580 ? 11.848 -36.914 -23.525 1.00 98.00 580 TRP A O 1
ATOM 4599 N N . ILE A 1 581 ? 10.222 -38.204 -22.655 1.00 97.69 581 ILE A N 1
ATOM 4600 C CA . ILE A 1 581 ? 11.055 -39.314 -22.190 1.00 97.69 581 ILE A CA 1
ATOM 4601 C C . ILE A 1 581 ? 10.516 -40.629 -22.762 1.00 97.69 581 ILE A C 1
ATOM 4603 O O . ILE A 1 581 ? 9.325 -40.752 -23.046 1.00 97.69 581 ILE A O 1
ATOM 4607 N N . ARG A 1 582 ? 11.368 -41.639 -22.946 1.00 97.56 582 ARG A N 1
ATOM 4608 C CA . ARG A 1 582 ? 10.939 -42.965 -23.410 1.00 97.56 582 ARG A CA 1
ATOM 4609 C C . ARG A 1 582 ? 11.752 -44.077 -22.762 1.00 97.56 582 ARG A C 1
ATOM 4611 O O . ARG A 1 582 ? 12.985 -44.050 -22.764 1.00 97.56 582 ARG A O 1
ATOM 4618 N N . VAL A 1 583 ? 11.035 -45.063 -22.232 1.00 96.62 583 VAL A N 1
ATOM 4619 C CA . VAL A 1 583 ? 11.582 -46.276 -21.617 1.00 96.62 583 VAL A CA 1
ATOM 4620 C C . VAL A 1 583 ? 11.517 -47.409 -22.637 1.00 96.62 583 VAL A C 1
ATOM 4622 O O . VAL A 1 583 ? 10.426 -47.870 -22.960 1.00 96.62 583 VAL A O 1
ATOM 4625 N N . ALA A 1 584 ? 12.670 -47.867 -23.129 1.00 92.19 584 ALA A N 1
ATOM 4626 C CA . ALA A 1 584 ? 12.778 -48.893 -24.174 1.00 92.19 584 ALA A CA 1
ATOM 4627 C C . ALA A 1 584 ? 11.753 -48.692 -25.321 1.00 92.19 584 ALA A C 1
ATOM 4629 O O . ALA A 1 584 ? 11.666 -47.600 -25.879 1.00 92.19 584 ALA A O 1
ATOM 4630 N N . GLU A 1 585 ? 10.970 -49.728 -25.641 1.00 89.31 585 GLU A N 1
ATOM 4631 C CA . GLU A 1 585 ? 9.961 -49.743 -26.713 1.00 89.31 585 GLU A CA 1
ATOM 4632 C C . GLU A 1 585 ? 8.564 -49.257 -26.268 1.00 89.31 585 GLU A C 1
ATOM 4634 O O . GLU A 1 585 ? 7.595 -49.386 -27.016 1.00 89.31 585 GLU A O 1
ATOM 4639 N N . HIS A 1 586 ? 8.413 -48.722 -25.048 1.00 93.94 586 HIS A N 1
ATOM 4640 C CA . HIS A 1 586 ? 7.148 -48.101 -24.645 1.00 93.94 586 HIS A CA 1
ATOM 4641 C C . HIS A 1 586 ? 6.903 -46.802 -25.439 1.00 93.94 586 HIS A C 1
ATOM 4643 O O . HIS A 1 586 ? 7.831 -46.180 -25.962 1.00 93.94 586 HIS A O 1
ATOM 4649 N N . ALA A 1 587 ? 5.645 -46.357 -25.504 1.00 93.62 587 ALA A N 1
ATOM 4650 C CA . ALA A 1 587 ? 5.306 -45.055 -26.076 1.00 93.62 587 ALA A CA 1
ATOM 4651 C C . ALA A 1 587 ? 6.042 -43.911 -25.336 1.00 93.62 587 ALA A C 1
ATOM 4653 O O . ALA A 1 587 ? 6.255 -44.016 -24.123 1.00 93.62 587 ALA A O 1
ATOM 4654 N N . PRO A 1 588 ? 6.437 -42.825 -26.033 1.00 96.19 588 PRO A N 1
ATOM 4655 C CA . PRO A 1 588 ? 7.020 -41.658 -25.382 1.00 96.19 588 PRO A CA 1
ATOM 4656 C C . PRO A 1 588 ? 6.018 -41.009 -24.420 1.00 96.19 588 PRO A C 1
ATOM 4658 O O . PRO A 1 588 ? 4.848 -40.819 -24.751 1.00 96.19 588 PRO A O 1
ATOM 4661 N N . VAL A 1 589 ? 6.507 -40.643 -23.239 1.00 97.38 589 VAL A N 1
ATOM 4662 C CA . VAL A 1 589 ? 5.800 -39.828 -22.251 1.00 97.38 589 VAL A CA 1
ATOM 4663 C C . VAL A 1 589 ? 6.225 -38.384 -22.482 1.00 97.38 589 VAL A C 1
ATOM 4665 O O . VAL A 1 589 ? 7.381 -38.035 -22.237 1.00 97.38 589 VAL A O 1
ATOM 4668 N N . TYR A 1 590 ? 5.305 -37.559 -22.973 1.00 97.19 590 TYR A N 1
ATOM 4669 C CA . TYR A 1 590 ? 5.507 -36.113 -23.067 1.00 97.19 590 TYR A CA 1
ATOM 4670 C C . TYR A 1 590 ? 5.363 -35.465 -21.684 1.00 97.19 590 TYR A C 1
ATOM 4672 O O . TYR A 1 590 ? 4.681 -36.000 -20.806 1.00 97.19 590 TYR A O 1
ATOM 4680 N N . ALA A 1 591 ? 6.041 -34.338 -21.483 1.00 96.44 591 ALA A N 1
ATOM 4681 C CA . ALA A 1 591 ? 5.932 -33.555 -20.264 1.00 96.44 591 ALA A CA 1
ATOM 4682 C C . ALA A 1 591 ? 4.508 -33.017 -20.073 1.00 96.44 591 ALA A C 1
ATOM 4684 O O . ALA A 1 591 ? 3.831 -32.644 -21.029 1.00 96.44 591 ALA A O 1
ATOM 4685 N N . ILE A 1 592 ? 4.096 -32.922 -18.813 1.00 92.94 592 ILE A N 1
ATOM 4686 C CA . ILE A 1 592 ? 3.024 -32.041 -18.362 1.00 92.94 592 ILE A CA 1
ATOM 4687 C C . ILE A 1 592 ? 3.730 -30.821 -17.768 1.00 92.94 592 ILE A C 1
ATOM 4689 O O . ILE A 1 592 ? 4.493 -30.966 -16.808 1.00 92.94 592 ILE A O 1
ATOM 4693 N N . ALA A 1 593 ? 3.553 -29.653 -18.380 1.00 90.69 593 ALA A N 1
ATOM 4694 C CA . ALA A 1 593 ? 4.276 -28.438 -18.025 1.00 90.69 593 ALA A CA 1
ATOM 4695 C C . ALA A 1 593 ? 3.446 -27.485 -17.150 1.00 90.69 593 ALA A C 1
ATOM 4697 O O . ALA A 1 593 ? 2.231 -27.385 -17.303 1.00 90.69 593 ALA A O 1
ATOM 4698 N N . ASP A 1 594 ? 4.135 -26.761 -16.264 1.00 82.50 594 ASP A N 1
ATOM 4699 C CA . ASP A 1 594 ? 3.717 -25.474 -15.690 1.00 82.50 594 ASP A CA 1
ATOM 4700 C C . ASP A 1 594 ? 2.334 -25.434 -15.003 1.00 82.50 594 ASP A C 1
ATOM 4702 O O . ASP A 1 594 ? 1.665 -24.402 -14.923 1.00 82.50 594 ASP A O 1
ATOM 4706 N N . GLU A 1 595 ? 1.926 -26.561 -14.418 1.00 77.06 595 GLU A N 1
ATOM 4707 C CA . GLU A 1 595 ? 0.660 -26.724 -13.686 1.00 77.06 595 GLU A CA 1
ATOM 4708 C C . GLU A 1 595 ? 0.505 -25.774 -12.480 1.00 77.06 595 GLU A C 1
ATOM 4710 O O . GLU A 1 595 ? -0.599 -25.581 -11.966 1.00 77.06 595 GLU A O 1
ATOM 4715 N N . ASP A 1 596 ? 1.606 -25.186 -12.004 1.00 62.53 596 ASP A N 1
ATOM 4716 C CA . ASP A 1 596 ? 1.633 -24.192 -10.934 1.00 62.53 596 ASP A CA 1
ATOM 4717 C C . ASP A 1 596 ? 1.253 -22.776 -11.408 1.00 62.53 596 ASP A C 1
ATOM 4719 O O . ASP A 1 596 ? 0.634 -22.018 -10.645 1.00 62.53 596 ASP A O 1
ATOM 4723 N N . LEU A 1 597 ? 1.638 -22.407 -12.637 1.00 55.38 597 LEU A N 1
ATOM 4724 C CA . LEU A 1 597 ? 1.603 -21.047 -13.184 1.00 55.38 597 LEU A CA 1
ATOM 4725 C C . LEU A 1 597 ? 1.710 -21.064 -14.718 1.00 55.38 597 LEU A C 1
ATOM 4727 O O . LEU A 1 597 ? 2.732 -21.495 -15.225 1.00 55.38 597 LEU A O 1
ATOM 4731 N N . GLU A 1 598 ? 0.774 -20.451 -15.452 1.00 57.62 598 GLU A N 1
ATOM 4732 C CA . GLU A 1 598 ? 0.957 -20.165 -16.891 1.00 57.62 598 GLU A CA 1
ATOM 4733 C C . GLU A 1 598 ? 2.249 -19.347 -17.132 1.00 57.62 598 GLU A C 1
ATOM 4735 O O . GLU A 1 598 ? 2.378 -18.230 -16.612 1.00 57.62 598 GLU A O 1
ATOM 4740 N N . ARG A 1 599 ? 3.204 -19.891 -17.905 1.00 69.44 599 ARG A N 1
ATOM 4741 C CA . ARG A 1 599 ? 4.507 -19.244 -18.200 1.00 69.44 599 ARG A CA 1
ATOM 4742 C C . ARG A 1 599 ? 4.680 -18.768 -19.637 1.00 69.44 599 ARG A C 1
ATOM 4744 O O . ARG A 1 599 ? 5.571 -17.959 -19.897 1.00 69.44 599 ARG A O 1
ATOM 4751 N N . GLU A 1 600 ? 3.824 -19.227 -20.538 1.00 68.44 600 GLU A N 1
ATOM 4752 C CA . GLU A 1 600 ? 3.737 -18.756 -21.917 1.00 68.44 600 GLU A CA 1
ATOM 4753 C C . GLU A 1 600 ? 2.776 -17.559 -22.047 1.00 68.44 600 GLU A C 1
ATOM 4755 O O . GLU A 1 600 ? 1.850 -17.370 -21.254 1.00 68.44 600 GLU A O 1
ATOM 4760 N N . ASN A 1 601 ? 2.983 -16.736 -23.075 1.00 71.69 601 ASN A N 1
ATOM 4761 C CA . ASN A 1 601 ? 1.966 -15.832 -23.597 1.00 71.69 601 ASN A CA 1
ATOM 4762 C C . ASN A 1 601 ? 1.970 -15.833 -25.139 1.00 71.69 601 ASN A C 1
ATOM 4764 O O . ASN A 1 601 ? 2.813 -16.456 -25.774 1.00 71.69 601 ASN A O 1
ATOM 4768 N N . SER A 1 602 ? 1.056 -15.077 -25.754 1.00 58.69 602 SER A N 1
ATOM 4769 C CA . SER A 1 602 ? 0.907 -14.987 -27.217 1.00 58.69 602 SER A CA 1
ATOM 4770 C C . SER A 1 602 ? 2.099 -14.386 -27.983 1.00 58.69 602 SER A C 1
ATOM 4772 O O . SER A 1 602 ? 2.026 -14.273 -29.203 1.00 58.69 602 SER A O 1
ATOM 4774 N N . GLU A 1 603 ? 3.149 -13.937 -27.293 1.00 57.94 603 GLU A N 1
ATOM 4775 C CA . GLU A 1 603 ? 4.337 -13.302 -27.876 1.00 57.94 603 GLU A CA 1
ATOM 4776 C C . GLU A 1 603 ? 5.612 -14.137 -27.678 1.00 57.94 603 GLU A C 1
ATOM 4778 O O . GLU A 1 603 ? 6.516 -14.043 -28.507 1.00 57.94 603 GLU A O 1
ATOM 4783 N N . LYS A 1 604 ? 5.714 -14.925 -26.592 1.00 72.94 604 LYS A N 1
ATOM 4784 C CA . LYS A 1 604 ? 6.863 -15.797 -26.286 1.00 72.94 604 LYS A CA 1
ATOM 4785 C C . LYS A 1 604 ? 6.586 -16.802 -25.163 1.00 72.94 604 LYS A C 1
ATOM 4787 O O . LYS A 1 604 ? 5.779 -16.541 -24.268 1.00 72.94 604 LYS A O 1
ATOM 4792 N N . THR A 1 605 ? 7.361 -17.885 -25.157 1.00 87.94 605 THR A N 1
ATOM 4793 C CA . THR A 1 605 ? 7.476 -18.805 -24.016 1.00 87.94 605 THR A CA 1
ATOM 4794 C C . THR A 1 605 ? 8.514 -18.329 -22.975 1.00 87.94 605 THR A C 1
ATOM 4796 O O . THR A 1 605 ? 9.149 -17.275 -23.124 1.00 87.94 605 THR A O 1
ATOM 4799 N N . SER A 1 606 ? 8.673 -19.078 -21.883 1.00 89.75 606 SER A N 1
ATOM 4800 C CA . SER A 1 606 ? 9.574 -18.773 -20.765 1.00 89.75 606 SER A CA 1
ATOM 4801 C C . SER A 1 606 ? 10.993 -19.312 -20.991 1.00 89.75 606 SER A C 1
ATOM 4803 O O . SER A 1 606 ? 11.227 -20.275 -21.708 1.00 89.75 606 SER A O 1
ATOM 4805 N N . ALA A 1 607 ? 11.987 -18.720 -20.323 1.00 89.00 607 ALA A N 1
ATOM 4806 C CA . ALA A 1 607 ? 13.322 -19.323 -20.247 1.00 89.00 607 ALA A CA 1
ATOM 4807 C C . ALA A 1 607 ? 13.393 -20.491 -19.238 1.00 89.00 607 ALA A C 1
ATOM 4809 O O . ALA A 1 607 ? 14.406 -21.189 -19.186 1.00 89.00 607 ALA A O 1
ATOM 4810 N N . VAL A 1 608 ? 12.360 -20.664 -18.400 1.00 90.50 608 VAL A N 1
ATOM 4811 C CA . VAL A 1 608 ? 12.307 -21.650 -17.309 1.00 90.50 608 VAL A CA 1
ATOM 4812 C C . VAL A 1 608 ? 10.907 -22.251 -17.170 1.00 90.50 608 VAL A C 1
ATOM 4814 O O . VAL A 1 608 ? 9.955 -21.528 -16.854 1.00 90.50 608 VAL A O 1
ATOM 4817 N N . HIS A 1 609 ? 10.813 -23.574 -17.288 1.00 91.00 609 HIS A N 1
ATOM 4818 C CA . HIS A 1 609 ? 9.573 -24.351 -17.149 1.00 91.00 609 HIS A CA 1
ATOM 4819 C C . HIS A 1 609 ? 9.722 -25.441 -16.088 1.00 91.00 609 HIS A C 1
ATOM 4821 O O . HIS A 1 609 ? 10.827 -25.947 -15.863 1.00 91.00 609 HIS A O 1
ATOM 4827 N N . PHE A 1 610 ? 8.622 -25.821 -15.447 1.00 90.88 610 PHE A N 1
ATOM 4828 C CA . PHE A 1 610 ? 8.546 -26.980 -14.563 1.00 90.88 610 PHE A CA 1
ATOM 4829 C C . PHE A 1 610 ? 7.800 -28.108 -15.269 1.00 90.88 610 PHE A C 1
ATOM 4831 O O . PHE A 1 610 ? 6.648 -27.961 -15.657 1.00 90.88 610 PHE A O 1
ATOM 4838 N N . LEU A 1 611 ? 8.476 -29.240 -15.445 1.00 95.00 611 LEU A N 1
ATOM 4839 C CA . LEU A 1 611 ? 7.985 -30.393 -16.188 1.00 95.00 611 LEU A CA 1
ATOM 4840 C C . LEU A 1 611 ? 7.737 -31.566 -15.239 1.00 95.00 611 LEU A C 1
ATOM 4842 O O . LEU A 1 611 ? 8.592 -31.895 -14.410 1.00 95.00 611 LEU A O 1
ATOM 4846 N N . ARG A 1 612 ? 6.604 -32.245 -15.411 1.00 96.06 612 ARG A N 1
ATOM 4847 C CA . ARG A 1 612 ? 6.278 -33.530 -14.789 1.00 96.06 612 ARG A CA 1
ATOM 4848 C C . ARG A 1 612 ? 6.155 -34.608 -15.861 1.00 96.06 612 ARG A C 1
ATOM 4850 O O . ARG A 1 612 ? 5.453 -34.422 -16.847 1.00 96.06 612 ARG A O 1
ATOM 4857 N N . PHE A 1 613 ? 6.794 -35.753 -15.647 1.00 97.19 613 PHE A N 1
ATOM 4858 C CA . PHE A 1 613 ? 6.670 -36.923 -16.518 1.00 97.19 613 PHE A CA 1
ATOM 4859 C C . PHE A 1 613 ? 6.059 -38.085 -15.738 1.00 97.19 613 PHE A C 1
ATOM 4861 O O . PHE A 1 613 ? 6.702 -38.606 -14.828 1.00 97.19 613 PHE A O 1
ATOM 4868 N N . GLU A 1 614 ? 4.838 -38.488 -16.089 1.00 95.88 614 GLU A N 1
ATOM 4869 C CA . GLU A 1 614 ? 4.136 -39.617 -15.464 1.00 95.88 614 GLU A CA 1
ATOM 4870 C C . GLU A 1 614 ? 4.560 -40.957 -16.066 1.00 95.88 614 GLU A C 1
ATOM 4872 O O . GLU A 1 614 ? 4.467 -41.162 -17.277 1.00 95.88 614 GLU A O 1
ATOM 4877 N N . LEU A 1 615 ? 4.998 -41.893 -15.224 1.00 95.75 615 LEU A N 1
ATOM 4878 C CA . LEU A 1 615 ? 5.439 -43.218 -15.648 1.00 95.75 615 LEU A CA 1
ATOM 4879 C C . LEU A 1 615 ? 4.444 -44.287 -15.199 1.00 95.75 615 LEU A C 1
ATOM 4881 O O . LEU A 1 615 ? 4.056 -44.368 -14.035 1.00 95.75 615 LEU A O 1
ATOM 4885 N N . THR A 1 616 ? 4.070 -45.177 -16.117 1.00 94.81 616 THR A N 1
ATOM 4886 C CA . THR A 1 616 ? 3.253 -46.340 -15.753 1.00 94.81 616 THR A CA 1
ATOM 4887 C C . THR A 1 616 ? 4.067 -47.327 -14.915 1.00 94.81 616 THR A C 1
ATOM 4889 O O . THR A 1 616 ? 5.288 -47.438 -15.055 1.00 94.81 616 THR A O 1
ATOM 4892 N N . SER A 1 617 ? 3.397 -48.130 -14.085 1.00 93.12 617 SER A N 1
ATOM 4893 C CA . SER A 1 617 ? 4.064 -49.157 -13.271 1.00 93.12 617 SER A CA 1
ATOM 4894 C C . SER A 1 617 ? 4.891 -50.143 -14.115 1.00 93.12 617 SER A C 1
ATOM 4896 O O . SER A 1 617 ? 5.928 -50.622 -13.662 1.00 93.12 617 SER A O 1
ATOM 4898 N N . GLU A 1 618 ? 4.483 -50.411 -15.360 1.00 93.69 618 GLU A N 1
ATOM 4899 C CA . GLU A 1 618 ? 5.236 -51.237 -16.314 1.00 93.69 618 GLU A CA 1
ATOM 4900 C C . GLU A 1 618 ? 6.554 -50.579 -16.744 1.00 93.69 618 GLU A C 1
ATOM 4902 O O . GLU A 1 618 ? 7.595 -51.242 -16.761 1.00 93.69 618 GLU A O 1
ATOM 4907 N N . MET A 1 619 ? 6.530 -49.273 -17.040 1.00 95.88 619 MET A N 1
ATOM 4908 C CA . MET A 1 619 ? 7.729 -48.491 -17.359 1.00 95.88 619 MET A CA 1
ATOM 4909 C C . MET A 1 619 ? 8.693 -48.472 -16.167 1.00 95.88 619 MET A C 1
ATOM 4911 O O . MET A 1 619 ? 9.881 -48.738 -16.346 1.00 95.88 619 MET A O 1
ATOM 4915 N N . ILE A 1 620 ? 8.184 -48.240 -14.949 1.00 95.00 620 ILE A N 1
ATOM 4916 C CA . ILE A 1 620 ? 8.975 -48.221 -13.704 1.00 95.00 620 ILE A CA 1
ATOM 4917 C C . ILE A 1 620 ? 9.626 -49.592 -13.445 1.00 95.00 620 ILE A C 1
ATOM 4919 O O . ILE A 1 620 ? 10.829 -49.676 -13.194 1.00 95.00 620 ILE A O 1
ATOM 4923 N N . GLN A 1 621 ? 8.880 -50.693 -13.581 1.00 93.06 621 GLN A N 1
ATOM 4924 C CA . GLN A 1 621 ? 9.440 -52.045 -13.444 1.00 93.06 621 GLN A CA 1
ATOM 4925 C C . GLN A 1 621 ? 10.501 -52.353 -14.508 1.00 93.06 621 GLN A C 1
ATOM 4927 O O . GLN A 1 621 ? 11.532 -52.953 -14.204 1.00 93.06 621 GLN A O 1
ATOM 4932 N N . SER A 1 622 ? 10.272 -51.961 -15.762 1.00 94.00 622 SER A N 1
ATOM 4933 C CA . SER A 1 622 ? 11.242 -52.153 -16.844 1.00 94.00 622 SER A CA 1
ATOM 4934 C C . SER A 1 622 ? 12.514 -51.334 -16.610 1.00 94.00 622 SER A C 1
ATOM 4936 O O . SER A 1 622 ? 13.619 -51.849 -16.789 1.00 94.00 622 SER A O 1
ATOM 4938 N N . LEU A 1 623 ? 12.378 -50.103 -16.114 1.00 94.75 623 LEU A N 1
ATOM 4939 C CA . LEU A 1 623 ? 13.476 -49.258 -15.652 1.00 94.75 623 LEU A CA 1
ATOM 4940 C C . LEU A 1 623 ? 14.297 -49.930 -14.533 1.00 94.75 623 LEU A C 1
ATOM 4942 O O . LEU A 1 623 ? 15.520 -50.033 -14.663 1.00 94.75 623 LEU A O 1
ATOM 4946 N N . HIS A 1 624 ? 13.664 -50.486 -13.496 1.00 92.44 624 HIS A N 1
ATOM 4947 C CA . HIS A 1 624 ? 14.376 -51.251 -12.454 1.00 92.44 624 HIS A CA 1
ATOM 4948 C C . HIS A 1 624 ? 15.045 -52.529 -12.995 1.00 92.44 624 HIS A C 1
ATOM 4950 O O . HIS A 1 624 ? 16.136 -52.882 -12.555 1.00 92.44 624 HIS A O 1
ATOM 4956 N N . ARG A 1 625 ? 14.471 -53.174 -14.022 1.00 92.88 625 ARG A N 1
ATOM 4957 C CA . ARG A 1 625 ? 15.075 -54.318 -14.744 1.00 92.88 625 ARG A CA 1
ATOM 4958 C C . ARG A 1 625 ? 16.198 -53.945 -15.728 1.00 92.88 625 ARG A C 1
ATOM 4960 O O . ARG A 1 625 ? 16.700 -54.821 -16.427 1.00 92.88 625 ARG A O 1
ATOM 4967 N N . GLY A 1 626 ? 16.613 -52.678 -15.794 1.00 91.69 626 GLY A N 1
ATOM 4968 C CA . GLY A 1 626 ? 17.734 -52.242 -16.637 1.00 91.69 626 GLY A CA 1
ATOM 4969 C C . GLY A 1 626 ? 17.357 -51.718 -18.028 1.00 91.69 626 GLY A C 1
ATOM 4970 O O . GLY A 1 626 ? 18.252 -51.515 -18.844 1.00 91.69 626 GLY A O 1
ATOM 4971 N N . ALA A 1 627 ? 16.075 -51.453 -18.311 1.00 93.19 627 ALA A N 1
ATOM 4972 C CA . ALA A 1 627 ? 15.642 -50.893 -19.595 1.00 93.19 627 ALA A CA 1
ATOM 4973 C C . ALA A 1 627 ? 16.341 -49.564 -19.939 1.00 93.19 627 ALA A C 1
ATOM 4975 O O . ALA A 1 627 ? 16.589 -48.723 -19.065 1.00 93.19 627 ALA A O 1
ATOM 4976 N N . ALA A 1 628 ? 16.622 -49.361 -21.228 1.00 94.06 628 ALA A N 1
ATOM 4977 C CA . ALA A 1 628 ? 17.172 -48.110 -21.735 1.00 94.06 628 ALA A CA 1
ATOM 4978 C C . ALA A 1 628 ? 16.205 -46.941 -21.485 1.00 94.06 628 ALA A C 1
ATOM 4980 O O . ALA A 1 628 ? 14.986 -47.098 -21.568 1.00 94.06 628 ALA A O 1
ATOM 4981 N N . LEU A 1 629 ? 16.771 -45.771 -21.193 1.00 97.06 629 LEU A N 1
ATOM 4982 C CA . LEU A 1 629 ? 16.050 -44.511 -21.049 1.00 97.06 629 LEU A CA 1
ATOM 4983 C C . LEU A 1 629 ? 16.584 -43.543 -22.103 1.00 97.06 629 LEU A C 1
ATOM 4985 O O . LEU A 1 629 ? 17.797 -43.352 -22.196 1.00 97.06 629 LEU A O 1
ATOM 4989 N N . SER A 1 630 ? 15.679 -42.943 -22.865 1.00 97.19 630 SER A N 1
ATOM 4990 C CA . SER A 1 630 ? 15.955 -41.917 -23.873 1.00 97.19 630 SER A CA 1
ATOM 4991 C C . SER A 1 630 ? 15.080 -40.693 -23.615 1.00 97.19 630 SER A C 1
ATOM 4993 O O . SER A 1 630 ? 14.064 -40.791 -22.922 1.00 97.19 630 SER A O 1
ATOM 4995 N N . MET A 1 631 ? 15.498 -39.534 -24.115 1.00 97.62 631 MET A N 1
ATOM 4996 C CA . MET A 1 631 ? 14.804 -38.256 -23.919 1.00 97.62 631 MET A CA 1
ATOM 4997 C C . MET A 1 631 ? 14.979 -37.368 -25.147 1.00 97.62 631 MET A C 1
ATOM 4999 O O . MET A 1 631 ? 15.978 -37.499 -25.857 1.00 97.62 631 MET A O 1
ATOM 5003 N N . GLY A 1 632 ? 14.064 -36.434 -25.376 1.00 97.31 632 GLY A N 1
ATOM 5004 C CA . GLY A 1 632 ? 14.183 -35.484 -26.474 1.00 97.31 632 GLY A CA 1
ATOM 5005 C C . GLY A 1 632 ? 13.175 -34.347 -26.424 1.00 97.31 632 GLY A C 1
ATOM 5006 O O . GLY A 1 632 ? 12.427 -34.201 -25.460 1.00 97.31 632 GLY A O 1
ATOM 5007 N N . VAL A 1 633 ? 13.200 -33.531 -27.473 1.00 97.56 633 VAL A N 1
ATOM 5008 C CA . VAL A 1 633 ? 12.279 -32.425 -27.728 1.00 97.56 633 VAL A CA 1
ATOM 5009 C C . VAL A 1 633 ? 11.883 -32.475 -29.201 1.00 97.56 633 VAL A C 1
ATOM 5011 O O . VAL A 1 633 ? 12.760 -32.425 -30.065 1.00 97.56 633 VAL A O 1
ATOM 5014 N N . ASP A 1 634 ? 10.581 -32.561 -29.475 1.00 95.81 634 ASP A N 1
ATOM 5015 C CA . ASP A 1 634 ? 10.009 -32.654 -30.829 1.00 95.81 634 ASP A CA 1
ATOM 5016 C C . ASP A 1 634 ? 9.319 -31.337 -31.237 1.00 95.81 634 ASP A C 1
ATOM 5018 O O . ASP A 1 634 ? 8.134 -31.314 -31.583 1.00 95.81 634 ASP A O 1
ATOM 5022 N N . HIS A 1 635 ? 10.023 -30.204 -31.151 1.00 96.56 635 HIS A N 1
ATOM 5023 C CA . HIS A 1 635 ? 9.452 -28.899 -31.506 1.00 96.56 635 HIS A CA 1
ATOM 5024 C C . HIS A 1 635 ? 9.738 -28.531 -32.976 1.00 96.56 635 HIS A C 1
ATOM 5026 O O . HIS A 1 635 ? 10.831 -28.827 -33.467 1.00 96.56 635 HIS A O 1
ATOM 5032 N N . PRO A 1 636 ? 8.809 -27.882 -33.713 1.00 94.50 636 PRO A N 1
ATOM 5033 C CA . PRO A 1 636 ? 9.005 -27.549 -35.129 1.00 94.50 636 PRO A CA 1
ATOM 5034 C C . PRO A 1 636 ? 10.270 -26.743 -35.458 1.00 94.50 636 PRO A C 1
ATOM 5036 O O . PRO A 1 636 ? 10.796 -26.896 -36.559 1.00 94.50 636 PRO A O 1
ATOM 5039 N N . VAL A 1 637 ? 10.768 -25.915 -34.530 1.00 94.19 637 VAL A N 1
ATOM 5040 C CA . VAL A 1 637 ? 12.015 -25.142 -34.705 1.00 94.19 637 VAL A CA 1
ATOM 5041 C C . VAL A 1 637 ? 13.169 -25.619 -33.814 1.00 94.19 637 VAL A C 1
ATOM 5043 O O . VAL A 1 637 ? 14.259 -25.052 -33.876 1.00 94.19 637 VAL A O 1
ATOM 5046 N N . TYR A 1 638 ? 12.965 -26.659 -32.998 1.00 95.94 638 TYR A N 1
ATOM 5047 C CA . TYR A 1 638 ? 14.002 -27.218 -32.130 1.00 95.94 638 TYR A CA 1
ATOM 5048 C C . TYR A 1 638 ? 13.818 -28.726 -31.932 1.00 95.94 638 TYR A C 1
ATOM 5050 O O . TYR A 1 638 ? 12.942 -29.178 -31.195 1.00 95.94 638 TYR A O 1
ATOM 5058 N N . GLN A 1 639 ? 14.685 -29.508 -32.577 1.00 95.75 639 GLN A N 1
ATOM 5059 C CA . GLN A 1 639 ? 14.703 -30.965 -32.466 1.00 95.75 639 GLN A CA 1
ATOM 5060 C C . GLN A 1 639 ? 16.024 -31.432 -31.863 1.00 95.75 639 GLN A C 1
ATOM 5062 O O . GLN A 1 639 ? 17.096 -31.169 -32.408 1.00 95.75 639 GLN A O 1
ATOM 5067 N N . ALA A 1 640 ? 15.946 -32.145 -30.743 1.00 96.94 640 ALA A N 1
ATOM 5068 C CA . ALA A 1 640 ? 17.101 -32.731 -30.073 1.00 96.94 640 ALA A CA 1
ATOM 5069 C C . ALA A 1 640 ? 16.698 -34.031 -29.375 1.00 96.94 640 ALA A C 1
ATOM 5071 O O . ALA A 1 640 ? 15.621 -34.110 -28.792 1.00 96.94 640 ALA A O 1
ATOM 5072 N N . SER A 1 641 ? 17.557 -35.050 -29.396 1.00 95.62 641 SER A N 1
ATOM 5073 C CA . SER A 1 641 ? 17.311 -36.305 -28.679 1.00 95.62 641 SER A CA 1
ATOM 5074 C C . SER A 1 641 ? 18.603 -36.954 -28.195 1.00 95.62 641 SER A C 1
ATOM 5076 O O . SER A 1 641 ? 19.657 -36.840 -28.824 1.00 95.62 641 SER A O 1
ATOM 5078 N N . ILE A 1 642 ? 18.508 -37.655 -27.067 1.00 95.62 642 ILE A N 1
ATOM 5079 C CA . ILE A 1 642 ? 19.537 -38.548 -26.542 1.00 95.62 642 ILE A CA 1
ATOM 5080 C C . ILE A 1 642 ? 18.988 -39.976 -26.525 1.00 95.62 642 ILE A C 1
ATOM 5082 O O . ILE A 1 642 ? 18.023 -40.291 -25.830 1.00 95.62 642 ILE A O 1
ATOM 5086 N N . ASN A 1 643 ? 19.618 -40.857 -27.302 1.00 90.25 643 ASN A N 1
ATOM 5087 C CA . ASN A 1 643 ? 19.175 -42.248 -27.453 1.00 90.25 643 ASN A CA 1
ATOM 5088 C C . ASN A 1 643 ? 19.407 -43.091 -26.186 1.00 90.25 643 ASN A C 1
ATOM 5090 O O . ASN A 1 643 ? 18.705 -44.074 -25.967 1.00 90.25 643 ASN A O 1
ATOM 5094 N N . THR A 1 644 ? 20.369 -42.692 -25.346 1.00 91.50 644 THR A N 1
ATOM 5095 C CA . THR A 1 644 ? 20.686 -43.357 -24.078 1.00 91.50 644 THR A CA 1
ATOM 5096 C C . THR A 1 644 ? 21.121 -42.317 -23.046 1.00 91.50 644 THR A C 1
ATOM 5098 O O . THR A 1 644 ? 22.120 -41.628 -23.247 1.00 91.50 644 THR A O 1
ATOM 5101 N N . VAL A 1 645 ? 20.400 -42.217 -21.928 1.00 94.25 645 VAL A N 1
ATOM 5102 C CA . VAL A 1 645 ? 20.818 -41.450 -20.742 1.00 94.25 645 VAL A CA 1
ATOM 5103 C C . VAL A 1 645 ? 22.002 -42.151 -20.061 1.00 94.25 645 VAL A C 1
ATOM 5105 O O . VAL A 1 645 ? 21.986 -43.374 -19.906 1.00 94.25 645 VAL A O 1
ATOM 5108 N N . ASP A 1 646 ? 23.013 -41.382 -19.632 1.00 93.31 646 ASP A N 1
ATOM 5109 C CA . ASP A 1 646 ? 24.203 -41.898 -18.933 1.00 93.31 646 ASP A CA 1
ATOM 5110 C C . ASP A 1 646 ? 23.842 -42.803 -17.742 1.00 93.31 646 ASP A C 1
ATOM 5112 O O . ASP A 1 646 ? 22.890 -42.541 -17.007 1.00 93.31 646 ASP A O 1
ATOM 5116 N N . GLY A 1 647 ? 24.644 -43.846 -17.512 1.00 90.81 647 GLY A N 1
ATOM 5117 C CA . GLY A 1 647 ? 24.389 -44.841 -16.472 1.00 90.81 647 GLY A CA 1
ATOM 5118 C C . GLY A 1 647 ? 24.311 -44.261 -15.056 1.00 90.81 647 GLY A C 1
ATOM 5119 O O . GLY A 1 647 ? 23.473 -44.706 -14.271 1.00 90.81 647 GLY A O 1
ATOM 5120 N N . ASN A 1 648 ? 25.120 -43.246 -14.731 1.00 92.19 648 ASN A N 1
ATOM 5121 C CA . ASN A 1 648 ? 25.112 -42.609 -13.410 1.00 92.19 648 ASN A CA 1
ATOM 5122 C C . ASN A 1 648 ? 23.917 -41.668 -13.252 1.00 92.19 648 ASN A C 1
ATOM 5124 O O . ASN A 1 648 ? 23.299 -41.648 -12.190 1.00 92.19 648 ASN A O 1
ATOM 5128 N N . ILE A 1 649 ? 23.570 -40.924 -14.308 1.00 94.62 649 ILE A N 1
ATOM 5129 C CA . ILE A 1 649 ? 22.367 -40.082 -14.335 1.00 94.62 649 ILE A CA 1
ATOM 5130 C C . ILE A 1 649 ? 21.126 -40.962 -14.183 1.00 94.62 649 ILE A C 1
ATOM 5132 O O . ILE A 1 649 ? 20.341 -40.766 -13.261 1.00 94.62 649 ILE A O 1
ATOM 5136 N N . ARG A 1 650 ? 20.997 -42.009 -15.005 1.00 94.81 650 ARG A N 1
ATOM 5137 C CA . ARG A 1 650 ? 19.918 -43.001 -14.932 1.00 94.81 650 ARG A CA 1
ATOM 5138 C C . ARG A 1 650 ? 19.810 -43.609 -13.530 1.00 94.81 650 ARG A C 1
ATOM 5140 O O . ARG A 1 650 ? 18.725 -43.626 -12.964 1.00 94.81 650 ARG A O 1
ATOM 5147 N N . ALA A 1 651 ? 20.919 -44.051 -12.934 1.00 92.50 651 ALA A N 1
ATOM 5148 C CA . ALA A 1 651 ? 20.938 -44.575 -11.564 1.00 92.50 651 ALA A CA 1
ATOM 5149 C C . ALA A 1 651 ? 20.620 -43.520 -10.482 1.00 92.50 651 ALA A C 1
ATOM 5151 O O . ALA A 1 651 ? 20.235 -43.888 -9.373 1.00 92.50 651 ALA A O 1
ATOM 5152 N N . SER A 1 652 ? 20.775 -42.226 -10.780 1.00 93.50 652 SER A N 1
ATOM 5153 C CA . SER A 1 652 ? 20.328 -41.123 -9.923 1.00 93.50 652 SER A CA 1
ATOM 5154 C C . SER A 1 652 ? 18.809 -40.950 -10.015 1.00 93.50 652 SER A C 1
ATOM 5156 O O . SER A 1 652 ? 18.143 -40.990 -8.986 1.00 93.50 652 SER A O 1
ATOM 5158 N N . LEU A 1 653 ? 18.258 -40.873 -11.234 1.00 95.25 653 LEU A N 1
ATOM 5159 C CA . LEU A 1 653 ? 16.818 -40.709 -11.490 1.00 95.25 653 LEU A CA 1
ATOM 5160 C C . LEU A 1 653 ? 15.973 -41.890 -10.981 1.00 95.25 653 LEU A C 1
ATOM 5162 O O . LEU A 1 653 ? 14.860 -41.704 -10.499 1.00 95.25 653 LEU A O 1
ATOM 5166 N N . LEU A 1 654 ? 16.493 -43.121 -11.040 1.00 94.12 654 LEU A N 1
ATOM 5167 C CA . LEU A 1 654 ? 15.778 -44.305 -10.537 1.00 94.12 654 LEU A CA 1
ATOM 5168 C C . LEU A 1 654 ? 15.469 -44.260 -9.034 1.00 94.12 654 LEU A C 1
ATOM 5170 O O . LEU A 1 654 ? 14.585 -44.986 -8.593 1.00 94.12 654 LEU A O 1
ATOM 5174 N N . LYS A 1 655 ? 16.180 -43.440 -8.249 1.00 92.19 655 LYS A N 1
ATOM 5175 C CA . LYS A 1 655 ? 15.948 -43.303 -6.799 1.00 92.19 655 LYS A CA 1
ATOM 5176 C C . LYS A 1 655 ? 14.673 -42.532 -6.468 1.00 92.19 655 LYS A C 1
ATOM 5178 O O . LYS A 1 655 ? 14.192 -42.629 -5.346 1.00 92.19 655 LYS A O 1
ATOM 5183 N N . ASP A 1 656 ? 14.163 -41.774 -7.433 1.00 92.31 656 ASP A N 1
ATOM 5184 C CA . ASP A 1 656 ? 12.954 -40.964 -7.294 1.00 92.31 656 ASP A CA 1
ATOM 5185 C C . ASP A 1 656 ? 11.681 -41.788 -7.507 1.00 92.31 656 ASP A C 1
ATOM 5187 O O . ASP A 1 656 ? 10.593 -41.358 -7.136 1.00 92.31 656 ASP A O 1
ATOM 5191 N N . LEU A 1 657 ? 11.819 -42.957 -8.141 1.00 91.31 657 LEU A N 1
ATOM 5192 C CA . LEU A 1 657 ? 10.722 -43.855 -8.468 1.00 91.31 657 LEU A CA 1
ATOM 5193 C C . LEU A 1 657 ? 10.613 -44.943 -7.407 1.00 91.31 657 LEU A C 1
ATOM 5195 O O . LEU A 1 657 ? 11.617 -45.490 -6.948 1.00 91.31 657 LEU A O 1
ATOM 5199 N N . SER A 1 658 ? 9.382 -45.314 -7.064 1.00 81.56 658 SER A N 1
ATOM 5200 C CA . SER A 1 658 ? 9.116 -46.417 -6.150 1.00 81.56 658 SER A CA 1
ATOM 5201 C C . SER A 1 658 ? 9.792 -47.693 -6.660 1.00 81.56 658 SER A C 1
ATOM 5203 O O . SER A 1 658 ? 9.586 -48.103 -7.808 1.00 81.56 658 SER A O 1
ATOM 5205 N N . GLY A 1 659 ? 10.593 -48.328 -5.804 1.00 66.06 659 GLY A N 1
ATOM 5206 C CA . GLY A 1 659 ? 10.959 -49.730 -5.986 1.00 66.06 659 GLY A CA 1
ATOM 5207 C C . GLY A 1 659 ? 9.708 -50.606 -5.906 1.00 66.06 659 GLY A C 1
ATOM 5208 O O . GLY A 1 659 ? 8.776 -50.275 -5.171 1.00 66.06 659 GLY A O 1
ATOM 5209 N N . ALA A 1 660 ? 9.696 -51.692 -6.678 1.00 47.44 660 ALA A N 1
ATOM 5210 C CA . ALA A 1 660 ? 8.737 -52.783 -6.497 1.00 47.44 660 ALA A CA 1
ATOM 5211 C C . ALA A 1 660 ? 9.143 -53.663 -5.303 1.00 47.44 660 ALA A C 1
ATOM 5213 O O . ALA A 1 660 ? 10.371 -53.827 -5.108 1.00 47.44 660 ALA A O 1
#

Sequence (660 aa):
MTTREGSLEAPKRHPIDWKNPDFYSEASLNQELERVFDICHGCRRCVNLCTAFPRLFDLIDESTTGELNGVDQNRFWEVVDRCYLCDMCFMTKCPYVPPHEWNIDFPHLMLRAKSVKYKRQGAGFRDKLLSSTDLMGTLATIPVVVQTVNAVNKAPAARKLMDSVLGIHADRKLPEYASRKFRSNAQSNSSFPVIEGTRTPGKVAIYATCYIHYNEPGIGHDLLKILAHNEIPTCLVEKEACCGMPKLELGDLDTVEKLKNKNIPQLLKLAREGYAILSAVPSCTLMYKQELPLLFPEDEAVQAVAAAMFDPFEYLALRNQDKLLKTDFKKSLGTVAYHIPCHQRVQNIGKKTRDIL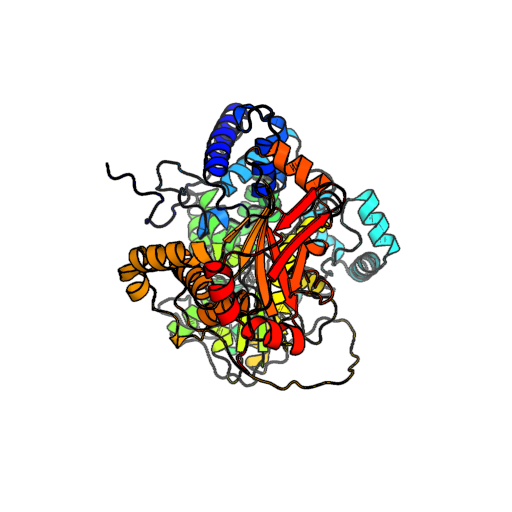QLIPETTINTVERCSGHDGTWGVKSEHFADSMKIGRPVFKQMAASDPDYISSDCAIAARHIEQGIGASKAQKLHPLTLLCMAYGSDSTPQSADDLTPVTQSTPTEKYMTKITRDDLLTLEAYAKIRNDFRVQVMAHKKTRKIPLGENITLIFEDALTIRFQIQEMLYVERIFQEDEILHELETYAPLIPDGHNWKATMLIEYPDPAVRAARLADLIGIEDKVWIRVAEHAPVYAIADEDLERENSEKTSAVHFLRFELTSEMIQSLHRGAALSMGVDHPVYQASINTVDGNIRASLLKDLSGA